Protein 5UN0 (pdb70)

Solvent-accessible surface area: 31225 Å² total; per-residue (Å²): 63,9,0,0,0,1,1,71,60,106,0,7,15,8,58,0,0,16,55,0,4,58,35,0,32,72,45,22,155,22,109,106,83,56,100,10,53,64,20,20,9,0,1,0,40,81,29,39,0,58,0,62,4,60,93,0,29,42,156,82,47,72,40,13,1,0,94,2,18,43,2,110,3,119,85,36,108,89,20,1,0,3,1,32,2,29,4,0,0,11,73,0,80,56,0,2,82,61,0,29,60,25,2,101,172,42,116,13,98,27,0,0,1,0,0,0,20,84,21,110,8,18,4,47,115,110,30,63,32,19,1,1,4,101,41,78,85,8,6,200,61,15,52,135,17,4,95,31,96,119,12,68,0,0,0,0,8,5,0,2,28,27,0,60,71,55,60,31,46,0,3,6,2,11,0,9,1,8,67,77,15,48,118,75,95,5,11,39,2,2,14,15,0,0,118,60,3,43,94,37,7,115,26,146,4,67,37,89,92,19,62,58,89,14,87,39,32,54,136,101,20,59,111,87,70,98,167,112,112,81,22,68,134,41,40,159,45,14,0,0,0,1,1,74,60,113,0,10,15,7,57,0,0,16,54,0,0,52,32,0,23,72,44,23,156,22,116,90,80,55,107,8,53,65,23,20,9,0,2,0,41,82,29,40,0,58,2,63,9,61,89,0,28,42,156,88,50,89,40,15,15,0,73,0,2,44,2,123,3,121,86,26,122,88,11,2,1,0,0,16,6,27,5,0,1,11,71,0,78,55,0,3,83,59,0,31,46,20,3,110,164,42,108,14,86,27,0,0,0,0,0,0,29,85,28,94,9,13,6,54,113,109,30,64,34,21,0,0,3,99,44,72,91,13,5,199,63,14,50,152,15,3,105,32,89,117,12,68,0,0,0,0,5,6,0,2,28,26,0,60,71,54,60,31,46,0,4,4,1,12,0,11,1,8,78,84,13,50,103,74,82,4,11,34,2,2,14,15,0,0,117,60,3,43,93,36,26,127,35,142,2,65,37,86,79,17,63,66,83,14,110,51,25,52,151,107,22,68,100,91,93,76,147,69,126,94,42,58,124,96,86,176,43,15,0,0,0,0,2,72,61,114,0,8,16,7,57,0,0,15,56,0,0,49,34,0,21,72,44,21,155,22,116,106,81,57,111,9,54,63,22,20,8,0,1,0,40,84,29,38,0,61,3,66,12,60,90,0,30,42,159,85,50,90,38,16,17,0,83,2,4,39,2,111,3,117,84,33,117,94,16,1,0,0,1,14,6,29,5,0,0,10,68,0,76,54,0,2,82,58,0,29,47,22,4,108,170,41,114,13,69,27,0,0,0,0,1,0,24,85,28,110,7,20,26,47,112,117,28,60,32,23,1,1,3,100,42,77,84,7,5,196,60,14,48,138,22,17,82,105,96,113,10,50,5,1,0,0,8,5,0,2,29,26,0,62,72,56,60,30,48,0,4,5,1,13,0,8,0,0,75,81,13,44,118,78,89,3,9,22,0,2,21,15,0,1,122,61,2,45,95,37,27,126,34,144,3,70,32,84,99,18,64,60,96,17,105,41,32,66,146,97,25,63,118,94,109,108,145,62,109,76,128,66,123,60,52,202

Structure (mmCIF, N/CA/C/O backbone):
data_5UN0
#
_entry.id   5UN0
#
_cell.length_a   138.250
_cell.length_b   79.760
_cell.length_c   89.030
_cell.angle_alpha   90.00
_cell.angle_beta   103.57
_cell.angle_gamma   90.00
#
_symmetry.space_group_name_H-M   'C 1 2 1'
#
loop_
_entity.id
_entity.type
_entity.pdbx_description
1 polymer 'proteasome assembly chaperone 2 (PAC2) homologue Rv2125'
2 water water
#
loop_
_atom_site.group_PDB
_atom_site.id
_atom_site.type_symbol
_atom_site.label_atom_id
_atom_site.label_alt_id
_atom_site.label_comp_id
_atom_site.label_asym_id
_atom_site.label_entity_id
_atom_site.label_seq_id
_atom_site.pdbx_PDB_ins_code
_atom_site.Cartn_x
_atom_site.Cartn_y
_atom_site.Cartn_z
_atom_site.occupancy
_atom_site.B_iso_or_equiv
_atom_site.auth_seq_id
_atom_site.auth_comp_id
_atom_site.auth_asym_id
_atom_site.auth_atom_id
_atom_site.pdbx_PDB_model_num
ATOM 1 N N . MET A 1 1 ? 5.007 47.625 3.942 1.00 27.14 16 MET 1 N 1
ATOM 2 C CA . MET A 1 1 ? 4.518 46.985 5.193 1.00 27.09 16 MET 1 CA 1
ATOM 3 C C . MET A 1 1 ? 5.507 47.198 6.343 1.00 26.98 16 MET 1 C 1
ATOM 4 O O . MET A 1 1 ? 6.450 47.982 6.251 1.00 28.04 16 MET 1 O 1
ATOM 9 N N . VAL A 1 2 ? 5.272 46.499 7.436 1.00 26.40 17 VAL 1 N 1
ATOM 10 C CA . VAL A 1 2 ? 6.071 46.636 8.627 1.00 25.97 17 VAL 1 CA 1
ATOM 11 C C . VAL A 1 2 ? 6.144 45.259 9.288 1.00 24.36 17 VAL 1 C 1
ATOM 12 O O . VAL A 1 2 ? 5.175 44.510 9.211 1.00 25.58 17 VAL 1 O 1
ATOM 16 N N . VAL A 1 3 ? 7.270 44.905 9.912 1.00 21.55 18 VAL 1 N 1
ATOM 17 C CA . VAL A 1 3 ? 7.365 43.596 10.600 1.00 19.86 18 VAL 1 CA 1
ATOM 18 C C . VAL A 1 3 ? 7.545 43.684 12.126 1.00 17.94 18 VAL 1 C 1
ATOM 19 O O . VAL A 1 3 ? 8.330 44.476 12.630 1.00 16.38 18 VAL 1 O 1
ATOM 23 N N . VAL A 1 4 ? 6.814 42.832 12.831 1.00 17.15 19 VAL 1 N 1
ATOM 24 C CA . VAL A 1 4 ? 7.145 42.477 14.207 1.00 17.21 19 VAL 1 CA 1
ATOM 25 C C . VAL A 1 4 ? 7.434 40.979 14.255 1.00 16.95 19 VAL 1 C 1
ATOM 26 O O . VAL A 1 4 ? 6.554 40.159 13.961 1.00 16.32 19 VAL 1 O 1
ATOM 30 N N . ALA A 1 5 ? 8.677 40.643 14.624 1.00 16.76 20 ALA 1 N 1
ATOM 31 C CA . ALA A 1 5 ? 9.140 39.256 14.735 1.00 16.46 20 ALA 1 CA 1
ATOM 32 C C . ALA A 1 5 ? 9.588 38.927 16.158 1.00 16.07 20 ALA 1 C 1
ATOM 33 O O . ALA A 1 5 ? 9.950 39.813 16.936 1.00 15.97 20 ALA 1 O 1
ATOM 35 N N . ALA A 1 6 ? 9.568 37.644 16.482 1.00 16.08 21 ALA 1 N 1
ATOM 36 C CA . ALA A 1 6 ? 10.057 37.172 17.775 1.00 17.00 21 ALA 1 CA 1
ATOM 37 C C . ALA A 1 6 ? 10.461 35.724 17.652 1.00 17.95 21 ALA 1 C 1
ATOM 38 O O . ALA A 1 6 ? 9.784 34.945 17.006 1.00 17.52 21 ALA 1 O 1
ATOM 40 N N . PHE A 1 7 ? 11.567 35.379 18.297 1.00 20.17 22 PHE 1 N 1
ATOM 41 C CA . PHE A 1 7 ? 12.124 34.034 18.254 1.00 21.35 22 PHE 1 CA 1
ATOM 42 C C . PHE A 1 7 ? 12.138 33.390 19.628 1.00 23.95 22 PHE 1 C 1
ATOM 43 O O . PHE A 1 7 ? 12.498 34.026 20.611 1.00 23.31 22 PHE 1 O 1
ATOM 51 N N . GLU A 1 8 ? 11.748 32.120 19.673 1.00 27.70 23 GLU 1 N 1
ATOM 52 C CA . GLU A 1 8 ? 11.568 31.391 20.936 1.00 31.82 23 GLU 1 CA 1
ATOM 53 C C . GLU A 1 8 ? 12.893 31.013 21.624 1.00 34.94 23 GLU 1 C 1
ATOM 54 O O . GLU A 1 8 ? 13.984 31.405 21.178 1.00 36.22 23 GLU 1 O 1
ATOM 60 N N . GLY A 1 9 ? 12.783 30.277 22.734 1.00 37.30 24 GLY 1 N 1
ATOM 61 C CA . GLY A 1 9 ? 13.938 29.609 23.356 1.00 37.61 24 GLY 1 CA 1
ATOM 62 C C . GLY A 1 9 ? 14.961 30.524 24.018 1.00 38.04 24 GLY 1 C 1
ATOM 63 O O . GLY A 1 9 ? 14.684 31.144 25.049 1.00 38.76 24 GLY 1 O 1
ATOM 64 N N . TRP A 1 10 ? 16.151 30.589 23.425 1.00 36.67 25 TRP 1 N 1
ATOM 65 C CA . TRP A 1 10 ? 17.230 31.424 23.932 1.00 36.22 25 TRP 1 CA 1
ATOM 66 C C . TRP A 1 10 ? 16.833 32.901 23.967 1.00 36.37 25 TRP 1 C 1
ATOM 67 O O . TRP A 1 10 ? 16.962 33.560 25.001 1.00 37.06 25 TRP 1 O 1
ATOM 78 N N . ASN A 1 11 ? 16.335 33.405 22.838 1.00 33.76 26 ASN 1 N 1
ATOM 79 C CA . ASN A 1 11 ? 16.044 34.831 22.677 1.00 32.02 26 ASN 1 CA 1
ATOM 80 C C . ASN A 1 11 ? 14.763 35.311 23.372 1.00 31.37 26 ASN 1 C 1
ATOM 81 O O . ASN A 1 11 ? 14.324 36.434 23.132 1.00 31.02 26 ASN 1 O 1
ATOM 86 N N . ASP A 1 12 ? 14.099 34.452 24.098 1.00 31.70 27 ASP 1 N 1
ATOM 87 C CA . ASP A 1 12 ? 12.865 34.812 24.741 1.00 31.07 27 ASP 1 CA 1
ATOM 88 C C . ASP A 1 12 ? 12.758 34.187 26.094 1.00 31.92 27 ASP 1 C 1
ATOM 89 O O . ASP A 1 12 ? 12.648 33.011 26.199 1.00 30.75 27 ASP 1 O 1
ATOM 94 N N . ALA A 1 13 ? 12.689 34.990 27.123 1.00 34.64 28 ALA 1 N 1
ATOM 95 C CA . ALA A 1 13 ? 12.635 34.480 28.464 1.00 37.57 28 ALA 1 CA 1
ATOM 96 C C . ALA A 1 13 ? 11.324 34.816 29.105 1.00 38.75 28 ALA 1 C 1
ATOM 97 O O . ALA A 1 13 ? 10.898 35.925 29.064 1.00 44.69 28 ALA 1 O 1
ATOM 99 N N . GLY A 1 14 ? 10.671 33.835 29.682 1.00 36.83 29 GLY 1 N 1
ATOM 100 C CA . GLY A 1 14 ? 9.359 34.056 30.258 1.00 36.51 29 GLY 1 CA 1
ATOM 101 C C . GLY A 1 14 ? 8.297 34.088 29.190 1.00 34.86 29 GLY 1 C 1
ATOM 102 O O . GLY A 1 14 ? 7.141 34.285 29.458 1.00 32.29 29 GLY 1 O 1
ATOM 103 N N . ASP A 1 15 ? 8.731 33.853 27.967 1.00 33.71 30 ASP 1 N 1
ATOM 104 C CA . ASP A 1 15 ? 7.919 33.867 26.799 1.00 32.18 30 ASP 1 CA 1
ATOM 105 C C . ASP A 1 15 ? 7.296 35.201 26.582 1.00 32.21 30 ASP 1 C 1
ATOM 106 O O . ASP A 1 15 ? 6.237 35.285 26.073 1.00 33.75 30 ASP 1 O 1
ATOM 111 N N . ALA A 1 16 ? 8.014 36.256 26.895 1.00 30.75 31 ALA 1 N 1
ATOM 112 C CA . ALA A 1 16 ? 7.517 37.624 26.788 1.00 29.21 31 ALA 1 CA 1
ATOM 113 C C . ALA A 1 16 ? 7.293 38.012 25.316 1.00 28.96 31 ALA 1 C 1
ATOM 114 O O . ALA A 1 16 ? 6.187 38.414 24.937 1.00 28.94 31 ALA 1 O 1
ATOM 116 N N . ALA A 1 17 ? 8.337 37.871 24.504 1.00 27.56 32 ALA 1 N 1
ATOM 117 C CA . ALA A 1 17 ? 8.284 38.244 23.089 1.00 27.10 32 ALA 1 CA 1
ATOM 118 C C . ALA A 1 17 ? 7.331 37.361 22.280 1.00 26.70 32 ALA 1 C 1
ATOM 119 O O . ALA A 1 17 ? 6.573 37.857 21.458 1.00 27.77 32 ALA 1 O 1
ATOM 121 N N . GLY A 1 18 ? 7.349 36.062 22.538 1.00 26.12 33 GLY 1 N 1
ATOM 122 C CA . GLY A 1 18 ? 6.419 35.142 21.881 1.00 25.88 33 GLY 1 CA 1
ATOM 123 C C . GLY A 1 18 ? 4.984 35.523 22.180 1.00 26.86 33 GLY 1 C 1
ATOM 124 O O . GLY A 1 18 ? 4.181 35.670 21.259 1.00 28.08 33 GLY 1 O 1
ATOM 125 N N . ASP A 1 19 ? 4.680 35.715 23.470 1.00 26.78 34 ASP 1 N 1
ATOM 126 C CA . ASP A 1 19 ? 3.356 36.177 23.916 1.00 26.48 34 ASP 1 CA 1
ATOM 127 C C . ASP A 1 19 ? 2.984 37.538 23.362 1.00 24.36 34 ASP 1 C 1
ATOM 128 O O . ASP A 1 19 ? 1.819 37.782 23.053 1.00 25.39 34 ASP 1 O 1
ATOM 133 N N . ALA A 1 20 ? 3.951 38.433 23.248 1.00 22.10 35 ALA 1 N 1
ATOM 134 C CA . ALA A 1 20 ? 3.678 39.725 22.620 1.00 21.52 35 ALA 1 CA 1
ATOM 135 C C . ALA A 1 20 ? 3.144 39.529 21.207 1.00 20.87 35 ALA 1 C 1
ATOM 136 O O . ALA A 1 20 ? 2.085 40.051 20.869 1.00 20.41 35 ALA 1 O 1
ATOM 138 N N . VAL A 1 21 ? 3.862 38.763 20.388 1.00 20.35 36 VAL 1 N 1
ATOM 139 C CA . VAL A 1 21 ? 3.433 38.572 19.003 1.00 20.42 36 VAL 1 CA 1
ATOM 140 C C . VAL A 1 21 ? 2.121 37.805 18.948 1.00 20.69 36 VAL 1 C 1
ATOM 141 O O . VAL A 1 21 ? 1.278 38.061 18.081 1.00 20.92 36 VAL 1 O 1
ATOM 145 N N . ALA A 1 22 ? 1.952 36.868 19.876 1.00 20.34 37 ALA 1 N 1
ATOM 146 C CA . ALA A 1 22 ? 0.722 36.094 19.955 1.00 20.79 37 ALA 1 CA 1
ATOM 147 C C . ALA A 1 22 ? -0.450 37.025 20.156 1.00 21.74 37 ALA 1 C 1
ATOM 148 O O . ALA A 1 22 ? -1.503 36.879 19.521 1.00 21.58 37 ALA 1 O 1
ATOM 150 N N . HIS A 1 23 ? -0.240 37.991 21.045 1.00 22.64 38 HIS 1 N 1
ATOM 151 C CA . HIS A 1 23 ? -1.269 38.948 21.432 1.00 23.34 38 HIS 1 CA 1
ATOM 152 C C . HIS A 1 23 ? -1.661 39.886 20.307 1.00 23.46 38 HIS 1 C 1
ATOM 153 O O . HIS A 1 23 ? -2.812 40.317 20.215 1.00 23.00 38 HIS 1 O 1
ATOM 160 N N . LEU A 1 24 ? -0.684 40.238 19.484 1.00 23.99 39 LEU 1 N 1
ATOM 161 C CA . LEU A 1 24 ? -0.955 41.043 18.303 1.00 23.98 39 LEU 1 CA 1
ATOM 162 C C . LEU A 1 24 ? -1.817 40.243 17.343 1.00 23.39 39 LEU 1 C 1
ATOM 163 O O . LEU A 1 24 ? -2.786 40.764 16.811 1.00 21.86 39 LEU 1 O 1
ATOM 168 N N . ALA A 1 25 ? -1.456 38.974 17.148 1.00 23.53 40 ALA 1 N 1
ATOM 169 C CA . ALA A 1 25 ? -2.115 38.121 16.152 1.00 24.01 40 ALA 1 CA 1
ATOM 170 C C . ALA A 1 25 ? -3.544 37.782 16.558 1.00 24.74 40 ALA 1 C 1
ATOM 171 O O . ALA A 1 25 ? -4.418 37.559 15.715 1.00 23.80 40 ALA 1 O 1
ATOM 173 N N . ALA A 1 26 ? -3.765 37.731 17.868 1.00 25.86 41 ALA 1 N 1
ATOM 174 C CA . ALA A 1 26 ? -5.089 37.477 18.411 1.00 25.31 41 ALA 1 CA 1
ATOM 175 C C . ALA A 1 26 ? -5.920 38.721 18.221 1.00 25.00 41 ALA 1 C 1
ATOM 176 O O . ALA A 1 26 ? -6.999 38.667 17.653 1.00 25.34 41 ALA 1 O 1
ATOM 178 N N . SER A 1 27 ? -5.387 39.844 18.698 1.00 25.04 42 SER 1 N 1
ATOM 179 C CA . SER A 1 27 ? -6.105 41.113 18.728 1.00 24.15 42 SER 1 CA 1
ATOM 180 C C . SER A 1 27 ? -6.520 41.510 17.346 1.00 23.62 42 SER 1 C 1
ATOM 181 O O . SER A 1 27 ? -7.694 41.733 17.095 1.00 25.66 42 SER 1 O 1
ATOM 184 N N . TRP A 1 28 ? -5.557 41.585 16.443 1.00 24.14 43 TRP 1 N 1
ATOM 185 C CA . TRP A 1 28 ? -5.819 42.004 15.060 1.00 24.70 43 TRP 1 CA 1
ATOM 186 C C . TRP A 1 28 ? -6.155 40.873 14.084 1.00 25.39 43 TRP 1 C 1
ATOM 187 O O . TRP A 1 28 ? -6.296 41.109 12.893 1.00 24.79 43 TRP 1 O 1
ATOM 198 N N . GLN A 1 29 ? -6.286 39.649 14.593 1.00 27.69 44 GLN 1 N 1
ATOM 199 C CA . GLN A 1 29 ? -6.749 38.489 13.801 1.00 28.33 44 GLN 1 CA 1
ATOM 200 C C . GLN A 1 29 ? -5.916 38.255 12.541 1.00 26.90 44 GLN 1 C 1
ATOM 201 O O . GLN A 1 29 ? -6.395 38.429 11.416 1.00 26.31 44 GLN 1 O 1
ATOM 207 N N . ALA A 1 30 ? -4.678 37.818 12.744 1.00 25.48 45 ALA 1 N 1
ATOM 208 C CA . ALA A 1 30 ? -3.730 37.745 11.663 1.00 24.84 45 ALA 1 CA 1
ATOM 209 C C . ALA A 1 30 ? -4.003 36.531 10.796 1.00 25.35 45 ALA 1 C 1
ATOM 210 O O . ALA A 1 30 ? -4.458 35.508 11.290 1.00 25.68 45 ALA 1 O 1
ATOM 212 N N . LEU A 1 31 ? -3.707 36.666 9.503 1.00 25.90 46 LEU 1 N 1
ATOM 213 C CA . LEU A 1 31 ? -3.955 35.640 8.499 1.00 25.51 46 LEU 1 CA 1
ATOM 214 C C . LEU A 1 31 ? -2.626 34.956 8.149 1.00 25.45 46 LEU 1 C 1
ATOM 215 O O . LEU A 1 31 ? -1.703 35.601 7.645 1.00 24.38 46 LEU 1 O 1
ATOM 220 N N . PRO A 1 32 ? -2.504 33.647 8.446 1.00 26.17 47 PRO 1 N 1
ATOM 221 C CA . PRO A 1 32 ? -1.324 32.883 8.036 1.00 26.71 47 PRO 1 CA 1
ATOM 222 C C . PRO A 1 32 ? -1.096 32.921 6.528 1.00 27.11 47 PRO 1 C 1
ATOM 223 O O . PRO A 1 32 ? -2.059 32.808 5.774 1.00 26.04 47 PRO 1 O 1
ATOM 227 N N . ILE A 1 33 ? 0.157 33.071 6.111 1.00 27.41 48 ILE 1 N 1
ATOM 228 C CA . ILE A 1 33 ? 0.498 33.116 4.694 1.00 28.25 48 ILE 1 CA 1
ATOM 229 C C . ILE A 1 33 ? 1.699 32.226 4.381 1.00 28.43 48 ILE 1 C 1
ATOM 230 O O . ILE A 1 33 ? 1.633 31.368 3.501 1.00 30.37 48 ILE 1 O 1
ATOM 235 N N . VAL A 1 34 ? 2.794 32.436 5.105 1.00 28.66 49 VAL 1 N 1
ATOM 236 C CA . VAL A 1 34 ? 4.025 31.648 4.892 1.00 27.40 49 VAL 1 CA 1
ATOM 237 C C . VAL A 1 34 ? 4.485 30.917 6.161 1.00 26.62 49 VAL 1 C 1
ATOM 238 O O . VAL A 1 34 ? 4.464 31.464 7.268 1.00 25.22 49 VAL 1 O 1
ATOM 242 N N . GLU A 1 35 ? 4.907 29.671 5.971 1.00 26.71 50 GLU 1 N 1
ATOM 243 C CA . GLU A 1 35 ? 5.465 28.847 7.034 1.00 26.59 50 GLU 1 CA 1
ATOM 244 C C . GLU A 1 35 ? 6.778 28.202 6.587 1.00 26.29 50 GLU 1 C 1
ATOM 245 O O . GLU A 1 35 ? 6.784 27.418 5.649 1.00 25.68 50 GLU 1 O 1
ATOM 251 N N . ILE A 1 36 ? 7.886 28.549 7.247 1.00 26.96 51 ILE 1 N 1
ATOM 252 C CA . ILE A 1 36 ? 9.219 28.032 6.884 1.00 26.62 51 ILE 1 CA 1
ATOM 253 C C . ILE A 1 36 ? 9.554 26.793 7.714 1.00 27.00 51 ILE 1 C 1
ATOM 254 O O . ILE A 1 36 ? 9.946 26.866 8.887 1.00 25.88 51 ILE 1 O 1
ATOM 259 N N . ASP A 1 37 ? 9.426 25.659 7.031 1.00 28.68 52 ASP 1 N 1
ATOM 260 C CA . ASP A 1 37 ? 9.383 24.313 7.599 1.00 28.82 52 ASP 1 CA 1
ATOM 261 C C . ASP A 1 37 ? 10.720 23.600 7.422 1.00 27.73 52 ASP 1 C 1
ATOM 262 O O . ASP A 1 37 ? 10.918 22.505 7.942 1.00 28.96 52 ASP 1 O 1
ATOM 267 N N . ASP A 1 38 ? 11.639 24.235 6.699 1.00 25.81 53 ASP 1 N 1
ATOM 268 C CA . ASP A 1 38 ? 12.770 23.535 6.117 1.00 24.10 53 ASP 1 CA 1
ATOM 269 C C . ASP A 1 38 ? 13.667 22.848 7.131 1.00 23.67 53 ASP 1 C 1
ATOM 270 O O . ASP A 1 38 ? 14.023 23.396 8.169 1.00 21.46 53 ASP 1 O 1
ATOM 275 N N . GLU A 1 39 ? 14.036 21.625 6.778 1.00 24.98 54 GLU 1 N 1
ATOM 276 C CA . GLU A 1 39 ? 14.877 20.773 7.611 1.00 24.83 54 GLU 1 CA 1
ATOM 277 C C . GLU A 1 39 ? 16.369 21.141 7.468 1.00 22.61 54 GLU 1 C 1
ATOM 278 O O . GLU A 1 39 ? 17.218 20.612 8.186 1.00 22.98 54 GLU 1 O 1
ATOM 284 N N . ALA A 1 40 ? 16.676 22.042 6.544 1.00 20.17 55 ALA 1 N 1
ATOM 285 C CA . ALA A 1 40 ? 17.999 22.652 6.488 1.00 19.11 55 ALA 1 CA 1
ATOM 286 C C . ALA A 1 40 ? 18.313 23.481 7.741 1.00 18.05 55 ALA 1 C 1
ATOM 287 O O . ALA A 1 40 ? 19.469 23.687 8.062 1.00 17.98 55 ALA 1 O 1
ATOM 289 N N . TYR A 1 41 ? 17.289 23.963 8.425 1.00 17.33 56 TYR 1 N 1
ATOM 290 C CA . TYR A 1 41 ? 17.467 24.890 9.544 1.00 17.43 56 TYR 1 CA 1
ATOM 291 C C . TYR A 1 41 ? 17.392 24.263 10.938 1.00 16.83 56 TYR 1 C 1
ATOM 292 O O . TYR A 1 41 ? 17.877 24.864 11.876 1.00 16.31 56 TYR 1 O 1
ATOM 301 N N . TYR A 1 42 ? 16.834 23.055 11.047 1.00 16.94 57 TYR 1 N 1
ATOM 302 C CA . TYR A 1 42 ? 16.450 22.474 12.348 1.00 17.45 57 TYR 1 CA 1
ATOM 303 C C . TYR A 1 42 ? 17.111 21.154 12.748 1.00 17.78 57 TYR 1 C 1
ATOM 304 O O . TYR A 1 42 ? 17.085 20.167 11.992 1.00 18.14 57 TYR 1 O 1
ATOM 313 N N . ASP A 1 43 ? 17.701 21.178 13.953 1.00 18.02 58 ASP 1 N 1
ATOM 314 C CA . ASP A 1 43 ? 18.233 20.004 14.678 1.00 17.98 58 ASP 1 CA 1
ATOM 315 C C . ASP A 1 43 ? 17.079 19.515 15.529 1.00 17.57 58 ASP 1 C 1
ATOM 316 O O . ASP A 1 43 ? 16.637 20.216 16.444 1.00 16.71 58 ASP 1 O 1
ATOM 321 N N . TYR A 1 44 ? 16.605 18.306 15.226 1.00 17.41 59 TYR 1 N 1
ATOM 322 C CA . TYR A 1 44 ? 15.344 17.825 15.764 1.00 17.02 59 TYR 1 CA 1
ATOM 323 C C . TYR A 1 44 ? 15.449 17.120 17.111 1.00 17.84 59 TYR 1 C 1
ATOM 324 O O . TYR A 1 44 ? 14.440 16.819 17.722 1.00 17.91 59 TYR 1 O 1
ATOM 333 N N . GLN A 1 45 ? 16.659 16.859 17.592 1.00 18.52 60 GLN 1 N 1
ATOM 334 C CA . GLN A 1 45 ? 16.811 16.426 18.976 1.00 18.63 60 GLN 1 CA 1
ATOM 335 C C . GLN A 1 45 ? 16.706 17.637 19.891 1.00 19.32 60 GLN 1 C 1
ATOM 336 O O . GLN A 1 45 ? 16.260 17.516 21.030 1.00 20.88 60 GLN 1 O 1
ATOM 342 N N . VAL A 1 46 ? 17.105 18.806 19.394 1.00 19.09 61 VAL 1 N 1
ATOM 343 C CA . VAL A 1 46 ? 17.071 20.018 20.186 1.00 18.80 61 VAL 1 CA 1
ATOM 344 C C . VAL A 1 46 ? 15.677 20.551 20.175 1.00 19.94 61 VAL 1 C 1
ATOM 345 O O . VAL A 1 46 ? 15.060 20.705 21.232 1.00 21.57 61 VAL 1 O 1
ATOM 349 N N . ASN A 1 47 ? 15.182 20.829 18.971 1.00 20.71 62 ASN 1 N 1
ATOM 350 C CA . ASN A 1 47 ? 13.782 21.208 18.757 1.00 21.35 62 ASN 1 CA 1
ATOM 351 C C . ASN A 1 47 ? 12.962 20.018 18.304 1.00 22.40 62 ASN 1 C 1
ATOM 352 O O . ASN A 1 47 ? 12.819 19.780 17.086 1.00 23.31 62 ASN 1 O 1
ATOM 357 N N . ARG A 1 48 ? 12.417 19.273 19.260 1.00 22.59 63 ARG 1 N 1
ATOM 358 C CA . ARG A 1 48 ? 11.664 18.058 18.923 1.00 23.64 63 ARG 1 CA 1
ATOM 359 C C . ARG A 1 48 ? 10.297 18.379 18.304 1.00 24.42 63 ARG 1 C 1
ATOM 360 O O . ARG A 1 48 ? 9.744 19.450 18.549 1.00 25.23 63 ARG 1 O 1
ATOM 368 N N . PRO A 1 49 ? 9.769 17.476 17.460 1.00 24.22 64 PRO 1 N 1
ATOM 369 C CA . PRO A 1 49 ? 8.419 17.713 16.998 1.00 24.67 64 PRO 1 CA 1
ATOM 370 C C . PRO A 1 49 ? 7.456 17.286 18.062 1.00 24.98 64 PRO 1 C 1
ATOM 371 O O . PRO A 1 49 ? 7.822 16.535 18.971 1.00 23.72 64 PRO 1 O 1
ATOM 375 N N . VAL A 1 50 ? 6.231 17.775 17.935 1.00 26.99 65 VAL 1 N 1
ATOM 376 C CA . VAL A 1 50 ? 5.185 17.493 18.903 1.00 28.25 65 VAL 1 CA 1
ATOM 377 C C . VAL A 1 50 ? 4.217 16.495 18.300 1.00 28.21 65 VAL 1 C 1
ATOM 378 O O . VAL A 1 50 ? 3.676 16.719 17.210 1.00 25.62 65 VAL 1 O 1
ATOM 382 N N . ILE A 1 51 ? 4.034 15.387 19.017 1.00 30.52 66 ILE 1 N 1
ATOM 383 C CA . ILE A 1 51 ? 3.094 14.343 18.627 1.00 32.23 66 ILE 1 CA 1
ATOM 384 C C . ILE A 1 51 ? 1.804 14.523 19.407 1.00 34.52 66 ILE 1 C 1
ATOM 385 O O . ILE A 1 51 ? 1.828 14.981 20.549 1.00 34.26 66 ILE 1 O 1
ATOM 390 N N . ARG A 1 52 ? 0.682 14.169 18.783 1.00 37.32 67 ARG 1 N 1
ATOM 391 C CA . ARG A 1 52 ? -0.597 14.084 19.483 1.00 37.63 67 ARG 1 CA 1
ATOM 392 C C . ARG A 1 52 ? -1.215 12.730 19.183 1.00 36.43 67 ARG 1 C 1
ATOM 393 O O . ARG A 1 52 ? -1.547 12.444 18.039 1.00 35.32 67 ARG 1 O 1
ATOM 401 N N . GLN A 1 53 ? -1.367 11.910 20.225 1.00 36.32 68 GLN 1 N 1
ATOM 402 C CA . GLN A 1 53 ? -1.903 10.549 20.102 1.00 34.41 68 GLN 1 CA 1
ATOM 403 C C . GLN A 1 53 ? -3.113 10.335 20.983 1.00 33.56 68 GLN 1 C 1
ATOM 404 O O . GLN A 1 53 ? -3.095 10.636 22.183 1.00 33.09 68 GLN 1 O 1
ATOM 410 N N . VAL A 1 54 ? -4.152 9.783 20.369 1.00 32.56 69 VAL 1 N 1
ATOM 411 C CA . VAL A 1 54 ? -5.430 9.569 21.028 1.00 30.57 69 VAL 1 CA 1
ATOM 412 C C . VAL A 1 54 ? -5.886 8.131 20.773 1.00 29.50 69 VAL 1 C 1
ATOM 413 O O . VAL A 1 54 ? -6.001 7.699 19.622 1.00 27.83 69 VAL 1 O 1
ATOM 417 N N . ASP A 1 55 ? -6.144 7.418 21.868 1.00 29.37 70 ASP 1 N 1
ATOM 418 C CA . ASP A 1 55 ? -6.719 6.076 21.850 1.00 30.00 70 ASP 1 CA 1
ATOM 419 C C . ASP A 1 55 ? -5.945 5.123 20.947 1.00 29.51 70 ASP 1 C 1
ATOM 420 O O . ASP A 1 55 ? -6.522 4.397 20.130 1.00 28.71 70 ASP 1 O 1
ATOM 425 N N . GLY A 1 56 ? -4.629 5.128 21.113 1.00 29.39 71 GLY 1 N 1
ATOM 426 C CA . GLY A 1 56 ? -3.758 4.199 20.396 1.00 28.64 71 GLY 1 CA 1
ATOM 427 C C . GLY A 1 56 ? -3.288 4.646 19.020 1.00 26.87 71 GLY 1 C 1
ATOM 428 O O . GLY A 1 56 ? -2.559 3.907 18.358 1.00 25.71 71 GLY 1 O 1
ATOM 429 N N . VAL A 1 57 ? -3.697 5.836 18.581 1.00 25.63 72 VAL 1 N 1
ATOM 430 C CA . VAL A 1 57 ? -3.275 6.340 17.272 1.00 25.70 72 VAL 1 CA 1
ATOM 431 C C . VAL A 1 57 ? -2.786 7.776 17.325 1.00 25.76 72 VAL 1 C 1
ATOM 432 O O . VAL A 1 57 ? -3.354 8.610 18.033 1.00 25.87 72 VAL 1 O 1
ATOM 436 N N . THR A 1 58 ? -1.741 8.065 16.556 1.00 25.96 73 THR 1 N 1
ATOM 437 C CA . THR A 1 58 ? -1.265 9.436 16.465 1.00 27.97 73 THR 1 CA 1
ATOM 438 C C . THR A 1 58 ? -2.249 10.168 15.567 1.00 28.86 73 THR 1 C 1
ATOM 439 O O . THR A 1 58 ? -2.652 9.649 14.532 1.00 28.28 73 THR 1 O 1
ATOM 443 N N . ARG A 1 59 ? -2.680 11.338 16.007 1.00 31.32 74 ARG 1 N 1
ATOM 444 C CA . ARG A 1 59 ? -3.629 12.139 15.255 1.00 34.66 74 ARG 1 CA 1
ATOM 445 C C . ARG A 1 59 ? -2.986 13.417 14.714 1.00 35.56 74 ARG 1 C 1
ATOM 446 O O . ARG A 1 59 ? -3.517 14.045 13.785 1.00 35.34 74 ARG 1 O 1
ATOM 454 N N . GLU A 1 60 ? -1.849 13.813 15.275 1.00 35.34 75 GLU 1 N 1
ATOM 455 C CA . GLU A 1 60 ? -1.173 15.000 14.770 1.00 34.97 75 GLU 1 CA 1
ATOM 456 C C . GLU A 1 60 ? 0.330 14.985 15.014 1.00 35.83 75 GLU 1 C 1
ATOM 457 O O . GLU A 1 60 ? 0.826 14.523 16.052 1.00 34.76 75 GLU 1 O 1
ATOM 463 N N . LEU A 1 61 ? 1.043 15.515 14.027 1.00 38.32 76 LEU 1 N 1
ATOM 464 C CA . LEU A 1 61 ? 2.495 15.656 14.082 1.00 39.01 76 LEU 1 CA 1
ATOM 465 C C . LEU A 1 61 ? 2.852 17.090 13.712 1.00 39.50 76 LEU 1 C 1
ATOM 466 O O . LEU A 1 61 ? 2.486 17.583 12.635 1.00 40.26 76 LEU 1 O 1
ATOM 471 N N . GLN A 1 62 ? 3.559 17.759 14.613 1.00 39.41 77 GLN 1 N 1
ATOM 472 C CA . GLN A 1 62 ? 3.822 19.175 14.461 1.00 40.21 77 GLN 1 CA 1
ATOM 473 C C . GLN A 1 62 ? 5.316 19.431 14.442 1.00 37.13 77 GLN 1 C 1
ATOM 474 O O . GLN A 1 62 ? 6.019 19.158 15.421 1.00 36.80 77 GLN 1 O 1
ATOM 480 N N . TRP A 1 63 ? 5.788 19.958 13.317 1.00 33.13 78 TRP 1 N 1
ATOM 481 C CA . TRP A 1 63 ? 7.212 20.224 13.124 1.00 30.36 78 TRP 1 CA 1
ATOM 482 C C . TRP A 1 63 ? 7.612 21.658 13.467 1.00 30.05 78 TRP 1 C 1
ATOM 483 O O . TRP A 1 63 ? 6.911 22.602 13.098 1.00 29.08 78 TRP 1 O 1
ATOM 494 N N . PRO A 1 64 ? 8.777 21.829 14.114 1.00 28.94 79 PRO 1 N 1
ATOM 495 C CA . PRO A 1 64 ? 9.249 23.174 14.395 1.00 28.42 79 PRO 1 CA 1
ATOM 496 C C . PRO A 1 64 ? 9.394 23.931 13.101 1.00 29.01 79 PRO 1 C 1
ATOM 497 O O . PRO A 1 64 ? 9.737 23.338 12.081 1.00 31.55 79 PRO 1 O 1
ATOM 501 N N . ALA A 1 65 ? 9.119 25.227 13.137 1.00 29.24 80 ALA 1 N 1
ATOM 502 C CA . ALA A 1 65 ? 9.089 26.027 11.925 1.00 28.72 80 ALA 1 CA 1
ATOM 503 C C . ALA A 1 65 ? 8.984 27.497 12.249 1.00 30.31 80 ALA 1 C 1
ATOM 504 O O . ALA A 1 65 ? 8.821 27.889 13.423 1.00 29.25 80 ALA 1 O 1
ATOM 506 N N . MET A 1 66 ? 9.038 28.299 11.184 1.00 32.24 81 MET 1 N 1
ATOM 507 C CA . MET A 1 66 ? 8.837 29.742 11.261 1.00 33.12 81 MET 1 CA 1
ATOM 508 C C . MET A 1 66 ? 7.499 30.113 10.632 1.00 33.03 81 MET 1 C 1
ATOM 509 O O . MET A 1 66 ? 7.326 29.961 9.434 1.00 33.23 81 MET 1 O 1
ATOM 514 N N . ARG A 1 67 ? 6.552 30.579 11.448 1.00 34.38 82 ARG 1 N 1
ATOM 515 C CA . ARG A 1 67 ? 5.222 31.000 10.966 1.00 34.28 82 ARG 1 CA 1
ATOM 516 C C . ARG A 1 67 ? 5.165 32.499 10.669 1.00 31.91 82 ARG 1 C 1
ATOM 517 O O . ARG A 1 67 ? 5.512 33.340 11.505 1.00 31.01 82 ARG 1 O 1
ATOM 525 N N . ILE A 1 68 ? 4.764 32.822 9.445 1.00 29.50 83 ILE 1 N 1
ATOM 526 C CA . ILE A 1 68 ? 4.628 34.199 9.014 1.00 26.75 83 ILE 1 CA 1
ATOM 527 C C . ILE A 1 68 ? 3.166 34.430 8.679 1.00 26.10 83 ILE 1 C 1
ATOM 528 O O . ILE A 1 68 ? 2.594 33.720 7.851 1.00 25.62 83 ILE 1 O 1
ATOM 533 N N . SER A 1 69 ? 2.560 35.416 9.335 1.00 25.22 84 SER 1 N 1
ATOM 534 C CA . SER A 1 69 ? 1.158 35.751 9.101 1.00 25.05 84 SER 1 CA 1
ATOM 535 C C . SER A 1 69 ? 0.968 37.264 8.852 1.00 25.53 84 SER 1 C 1
ATOM 536 O O . SER A 1 69 ? 1.858 38.066 9.160 1.00 26.27 84 SER 1 O 1
ATOM 539 N N . HIS A 1 70 ? -0.186 37.647 8.296 1.00 25.06 85 HIS 1 N 1
ATOM 540 C CA . HIS A 1 70 ? -0.434 39.051 7.910 1.00 25.77 85 HIS 1 CA 1
ATOM 541 C C . HIS A 1 70 ? -1.594 39.692 8.669 1.00 26.34 85 HIS 1 C 1
ATOM 542 O O . HIS A 1 70 ? -2.553 39.023 9.042 1.00 25.70 85 HIS 1 O 1
ATOM 549 N N . CYS A 1 71 ? -1.503 41.008 8.823 1.00 26.92 86 CYS 1 N 1
ATOM 550 C CA . CYS A 1 71 ? -2.313 41.744 9.750 1.00 29.52 86 CYS 1 CA 1
ATOM 551 C C . CYS A 1 71 ? -2.630 43.139 9.255 1.00 32.86 86 CYS 1 C 1
ATOM 552 O O . CYS A 1 71 ? -1.860 43.727 8.514 1.00 32.98 86 CYS 1 O 1
ATOM 555 N N . ARG A 1 72 ? -3.761 43.668 9.714 1.00 39.16 87 ARG 1 N 1
ATOM 556 C CA . ARG A 1 72 ? -4.172 45.056 9.471 1.00 41.07 87 ARG 1 CA 1
ATOM 557 C C . ARG A 1 72 ? -4.883 45.601 10.695 1.00 41.16 87 ARG 1 C 1
ATOM 558 O O . ARG A 1 72 ? -6.050 45.284 10.898 1.00 42.71 87 ARG 1 O 1
ATOM 566 N N . PRO A 1 73 ? -4.198 46.419 11.511 1.00 41.51 88 PRO 1 N 1
ATOM 567 C CA . PRO A 1 73 ? -4.894 47.016 12.650 1.00 41.48 88 PRO 1 CA 1
ATOM 568 C C . PRO A 1 73 ? -6.068 47.855 12.143 1.00 43.48 88 PRO 1 C 1
ATOM 569 O O . PRO A 1 73 ? -5.954 48.498 11.094 1.00 39.44 88 PRO 1 O 1
ATOM 573 N N . PRO A 1 74 ? -7.205 47.812 12.854 1.00 44.23 89 PRO 1 N 1
ATOM 574 C CA . PRO A 1 74 ? -8.446 48.350 12.320 1.00 44.95 89 PRO 1 CA 1
ATOM 575 C C . PRO A 1 74 ? -8.461 49.774 11.745 1.00 48.01 89 PRO 1 C 1
ATOM 576 O O . PRO A 1 74 ? -8.965 49.962 10.640 1.00 50.25 89 PRO 1 O 1
ATOM 580 N N . GLY A 1 75 ? -7.937 50.770 12.450 1.00 51.21 90 GLY 1 N 1
ATOM 581 C CA . GLY A 1 75 ? -7.884 52.125 11.883 1.00 53.78 90 GLY 1 CA 1
ATOM 582 C C . GLY A 1 75 ? -6.935 52.222 10.697 1.00 56.33 90 GLY 1 C 1
ATOM 583 O O . GLY A 1 75 ? -7.292 52.741 9.639 1.00 53.74 90 GLY 1 O 1
ATOM 584 N N . SER A 1 76 ? -5.745 51.650 10.882 1.00 60.27 91 SER 1 N 1
ATOM 585 C CA . SER A 1 76 ? -4.566 51.932 10.044 1.00 58.94 91 SER 1 CA 1
ATOM 586 C C . SER A 1 76 ? -4.563 51.295 8.644 1.00 58.81 91 SER 1 C 1
ATOM 587 O O . SER A 1 76 ? -5.348 50.397 8.345 1.00 59.53 91 SER 1 O 1
ATOM 590 N N . ASP A 1 77 ? -3.679 51.797 7.786 1.00 61.96 92 ASP 1 N 1
ATOM 591 C CA . ASP A 1 77 ? -3.321 51.110 6.538 1.00 66.77 92 ASP 1 CA 1
ATOM 592 C C . ASP A 1 77 ? -1.898 50.558 6.614 1.00 65.64 92 ASP 1 C 1
ATOM 593 O O . ASP A 1 77 ? -1.274 50.248 5.597 1.00 69.53 92 ASP 1 O 1
ATOM 598 N N . ARG A 1 78 ? -1.380 50.444 7.824 1.00 59.98 93 ARG 1 N 1
ATOM 599 C CA . ARG A 1 78 ? -0.145 49.729 8.024 1.00 57.30 93 ARG 1 CA 1
ATOM 600 C C . ARG A 1 78 ? -0.556 48.279 7.963 1.00 50.27 93 ARG 1 C 1
ATOM 601 O O . ARG A 1 78 ? -1.400 47.847 8.730 1.00 51.38 93 ARG 1 O 1
ATOM 609 N N . ASP A 1 79 ? -0.010 47.538 7.016 1.00 42.63 94 ASP 1 N 1
ATOM 610 C CA . ASP A 1 79 ? -0.023 46.101 7.142 1.00 36.82 94 ASP 1 CA 1
ATOM 611 C C . ASP A 1 79 ? 1.059 45.776 8.146 1.00 32.42 94 ASP 1 C 1
ATOM 612 O O . ASP A 1 79 ? 2.109 46.406 8.179 1.00 32.24 94 ASP 1 O 1
ATOM 617 N N . VAL A 1 80 ? 0.782 44.798 8.982 1.00 28.59 95 VAL 1 N 1
ATOM 618 C CA . VAL A 1 80 ? 1.732 44.343 9.961 1.00 26.66 95 VAL 1 CA 1
ATOM 619 C C . VAL A 1 80 ? 1.977 42.882 9.638 1.00 25.61 95 VAL 1 C 1
ATOM 620 O O . VAL A 1 80 ? 1.041 42.116 9.570 1.00 25.63 95 VAL 1 O 1
ATOM 624 N N . VAL A 1 81 ? 3.236 42.514 9.408 1.00 24.80 96 VAL 1 N 1
ATOM 625 C CA . VAL A 1 81 ? 3.606 41.130 9.126 1.00 23.29 96 VAL 1 CA 1
ATOM 626 C C . VAL A 1 81 ? 4.294 40.552 10.336 1.00 23.03 96 VAL 1 C 1
ATOM 627 O O . VAL A 1 81 ? 5.320 41.065 10.793 1.00 22.81 96 VAL 1 O 1
ATOM 631 N N . LEU A 1 82 ? 3.715 39.477 10.848 1.00 23.45 97 LEU 1 N 1
ATOM 632 C CA . LEU A 1 82 ? 4.155 38.883 12.109 1.00 22.72 97 LEU 1 CA 1
ATOM 633 C C . LEU A 1 82 ? 4.955 37.645 11.809 1.00 23.33 97 LEU 1 C 1
ATOM 634 O O . LEU A 1 82 ? 4.616 36.896 10.898 1.00 22.77 97 LEU 1 O 1
ATOM 639 N N . MET A 1 83 ? 6.014 37.448 12.592 1.00 24.63 98 MET 1 N 1
ATOM 640 C CA . MET A 1 83 ? 6.859 36.263 12.485 1.00 25.66 98 MET 1 CA 1
ATOM 641 C C . MET A 1 83 ? 7.088 35.659 13.854 1.00 26.23 98 MET 1 C 1
ATOM 642 O O . MET A 1 83 ? 7.415 36.352 14.806 1.00 25.12 98 MET 1 O 1
ATOM 647 N N . CYS A 1 84 ? 6.902 34.357 13.953 1.00 27.66 99 CYS 1 N 1
ATOM 648 C CA . CYS A 1 84 ? 7.050 33.716 15.227 1.00 30.05 99 CYS 1 CA 1
ATOM 649 C C . CYS A 1 84 ? 7.430 32.270 15.068 1.00 29.43 99 CYS 1 C 1
ATOM 650 O O . CYS A 1 84 ? 6.852 31.551 14.259 1.00 28.80 99 CYS 1 O 1
ATOM 653 N N . GLY A 1 85 ? 8.408 31.848 15.862 1.00 27.81 100 GLY 1 N 1
ATOM 654 C CA . GLY A 1 85 ? 8.867 30.486 15.807 1.00 26.09 100 GLY 1 CA 1
ATOM 655 C C . GLY A 1 85 ? 10.218 30.302 16.441 1.00 24.22 100 GLY 1 C 1
ATOM 656 O O . GLY A 1 85 ? 10.885 31.266 16.800 1.00 23.49 100 GLY 1 O 1
ATOM 657 N N . VAL A 1 86 ? 10.607 29.038 16.566 1.00 22.69 101 VAL 1 N 1
ATOM 658 C CA . VAL A 1 86 ? 11.811 28.668 17.274 1.00 21.53 101 VAL 1 CA 1
ATOM 659 C C . VAL A 1 86 ? 13.057 29.080 16.520 1.00 20.85 101 VAL 1 C 1
ATOM 660 O O . VAL A 1 86 ? 13.085 29.108 15.285 1.00 21.46 101 VAL 1 O 1
ATOM 664 N N . GLU A 1 87 ? 14.101 29.348 17.292 1.00 19.77 102 GLU 1 N 1
ATOM 665 C CA . GLU A 1 87 ? 15.377 29.739 16.754 1.00 19.31 102 GLU 1 CA 1
ATOM 666 C C . GLU A 1 87 ? 16.016 28.561 16.052 1.00 19.49 102 GLU 1 C 1
ATOM 667 O O . GLU A 1 87 ? 16.343 27.574 16.691 1.00 19.58 102 GLU 1 O 1
ATOM 673 N N . PRO A 1 88 ? 16.212 28.656 14.730 1.00 19.84 103 PRO 1 N 1
ATOM 674 C CA . PRO A 1 88 ? 16.868 27.537 14.055 1.00 19.75 103 PRO 1 CA 1
ATOM 675 C C . PRO A 1 88 ? 18.208 27.177 14.675 1.00 20.55 103 PRO 1 C 1
ATOM 676 O O . PRO A 1 88 ? 18.813 27.987 15.381 1.00 21.57 103 PRO 1 O 1
ATOM 680 N N . ASN A 1 89 ? 18.652 25.959 14.420 1.00 20.56 104 ASN 1 N 1
ATOM 681 C CA . ASN A 1 89 ? 19.940 25.513 14.886 1.00 21.07 104 ASN 1 CA 1
ATOM 682 C C . ASN A 1 89 ? 21.073 25.700 13.883 1.00 20.79 104 ASN 1 C 1
ATOM 683 O O . ASN A 1 89 ? 22.245 25.531 14.228 1.00 19.97 104 ASN 1 O 1
ATOM 688 N N . MET A 1 90 ? 20.738 26.003 12.635 1.00 21.25 105 MET 1 N 1
ATOM 689 C CA . MET A 1 90 ? 21.758 26.016 11.572 1.00 21.56 105 MET 1 CA 1
ATOM 690 C C . MET A 1 90 ? 21.369 26.796 10.331 1.00 20.61 105 MET 1 C 1
ATOM 691 O O . MET A 1 90 ? 20.223 27.190 10.167 1.00 20.09 105 MET 1 O 1
ATOM 696 N N . ARG A 1 91 ? 22.354 27.008 9.470 1.00 20.78 106 ARG 1 N 1
ATOM 697 C CA . ARG A 1 91 ? 22.214 27.806 8.239 1.00 22.19 106 ARG 1 CA 1
ATOM 698 C C . ARG A 1 91 ? 21.526 29.171 8.454 1.00 21.45 106 ARG 1 C 1
ATOM 699 O O . ARG A 1 91 ? 20.741 29.626 7.618 1.00 21.53 106 ARG 1 O 1
ATOM 707 N N . TRP A 1 92 ? 21.841 29.790 9.591 1.00 20.13 107 TRP 1 N 1
ATOM 708 C CA . TRP A 1 92 ? 21.347 31.108 9.964 1.00 19.29 107 TRP 1 CA 1
ATOM 709 C C . TRP A 1 92 ? 21.483 32.090 8.821 1.00 19.06 107 TRP 1 C 1
ATOM 710 O O . TRP A 1 92 ? 20.554 32.798 8.487 1.00 19.48 107 TRP 1 O 1
ATOM 721 N N . ARG A 1 93 ? 22.659 32.168 8.244 1.00 19.99 108 ARG 1 N 1
ATOM 722 C CA . ARG A 1 93 ? 22.898 33.120 7.142 1.00 22.29 108 ARG 1 CA 1
ATOM 723 C C . ARG A 1 93 ? 21.862 33.008 6.006 1.00 20.94 108 ARG 1 C 1
ATOM 724 O O . ARG A 1 93 ? 21.345 34.008 5.534 1.00 20.87 108 ARG 1 O 1
ATOM 732 N N . THR A 1 94 ? 21.581 31.779 5.584 1.00 19.95 109 THR 1 N 1
ATOM 733 C CA . THR A 1 94 ? 20.629 31.491 4.525 1.00 19.45 109 THR 1 CA 1
ATOM 734 C C . THR A 1 94 ? 19.172 31.597 4.979 1.00 19.09 109 THR 1 C 1
ATOM 735 O O . THR A 1 94 ? 18.267 31.885 4.167 1.00 18.50 109 THR 1 O 1
ATOM 739 N N . PHE A 1 95 ? 18.955 31.329 6.272 1.00 18.28 110 PHE 1 N 1
ATOM 740 C CA . PHE A 1 95 ? 17.657 31.494 6.937 1.00 17.41 110 PHE 1 CA 1
ATOM 741 C C . PHE A 1 95 ? 17.278 32.955 6.870 1.00 17.59 110 PHE 1 C 1
ATOM 742 O O . PHE A 1 95 ? 16.130 33.300 6.579 1.00 18.71 110 PHE 1 O 1
ATOM 750 N N . CYS A 1 96 ? 18.248 33.816 7.144 1.00 17.42 111 CYS 1 N 1
ATOM 751 C CA . CYS A 1 96 ? 18.014 35.263 7.137 1.00 17.97 111 CYS 1 CA 1
ATOM 752 C C . CYS A 1 96 ? 17.788 35.776 5.718 1.00 18.11 111 CYS 1 C 1
ATOM 753 O O . CYS A 1 96 ? 16.895 36.582 5.477 1.00 17.98 111 CYS 1 O 1
ATOM 756 N N . ASP A 1 97 ? 18.591 35.286 4.773 1.00 18.49 112 ASP 1 N 1
ATOM 757 C CA . ASP A 1 97 ? 18.381 35.579 3.350 1.00 17.95 112 ASP 1 CA 1
ATOM 758 C C . ASP A 1 97 ? 16.971 35.204 2.912 1.00 18.19 112 ASP 1 C 1
ATOM 759 O O . ASP A 1 97 ? 16.337 35.927 2.130 1.00 18.18 112 ASP 1 O 1
ATOM 764 N N . GLU A 1 98 ? 16.490 34.066 3.396 1.00 18.24 113 GLU 1 N 1
ATOM 765 C CA . GLU A 1 98 ? 15.138 33.623 3.055 1.00 19.41 113 GLU 1 CA 1
ATOM 766 C C . GLU A 1 98 ? 14.101 34.659 3.531 1.00 20.19 113 GLU 1 C 1
ATOM 767 O O . GLU A 1 98 ? 13.322 35.195 2.730 1.00 20.80 113 GLU 1 O 1
ATOM 773 N N . LEU A 1 99 ? 14.127 34.950 4.830 1.00 20.14 114 LEU 1 N 1
ATOM 774 C CA . LEU A 1 99 ? 13.220 35.920 5.434 1.00 20.32 114 LEU 1 CA 1
ATOM 775 C C . LEU A 1 99 ? 13.277 37.237 4.708 1.00 20.47 114 LEU 1 C 1
ATOM 776 O O . LEU A 1 99 ? 12.253 37.851 4.445 1.00 21.12 114 LEU 1 O 1
ATOM 781 N N . LEU A 1 100 ? 14.479 37.673 4.380 1.00 21.41 115 LEU 1 N 1
ATOM 782 C CA . LEU A 1 100 ? 14.663 38.888 3.555 1.00 22.26 115 LEU 1 CA 1
ATOM 783 C C . LEU A 1 100 ? 13.949 38.849 2.203 1.00 23.13 115 LEU 1 C 1
ATOM 784 O O . LEU A 1 100 ? 13.427 39.869 1.749 1.00 23.10 115 LEU 1 O 1
ATOM 789 N N . ALA A 1 101 ? 13.943 37.683 1.559 1.00 23.97 116 ALA 1 N 1
ATOM 790 C CA . ALA A 1 101 ? 13.234 37.527 0.301 1.00 25.26 116 ALA 1 CA 1
ATOM 791 C C . ALA A 1 101 ? 11.740 37.727 0.517 1.00 26.43 116 ALA 1 C 1
ATOM 792 O O . ALA A 1 101 ? 11.039 38.311 -0.322 1.00 28.07 116 ALA 1 O 1
ATOM 794 N N . VAL A 1 102 ? 11.249 37.237 1.646 1.00 27.81 117 VAL 1 N 1
ATOM 795 C CA . VAL A 1 102 ? 9.836 37.424 2.010 1.00 28.17 117 VAL 1 CA 1
ATOM 796 C C . VAL A 1 102 ? 9.618 38.913 2.162 1.00 28.70 117 VAL 1 C 1
ATOM 797 O O . VAL A 1 102 ? 8.666 39.487 1.640 1.00 29.14 117 VAL 1 O 1
ATOM 801 N N . ILE A 1 103 ? 10.538 39.533 2.882 1.00 30.59 118 ILE 1 N 1
ATOM 802 C CA . ILE A 1 103 ? 10.491 40.966 3.138 1.00 30.76 118 ILE 1 CA 1
ATOM 803 C C . ILE A 1 103 ? 10.478 41.755 1.854 1.00 30.97 118 ILE 1 C 1
ATOM 804 O O . ILE A 1 103 ? 9.771 42.747 1.734 1.00 29.56 118 ILE 1 O 1
ATOM 809 N N . ASP A 1 104 ? 11.281 41.311 0.903 1.00 33.29 119 ASP 1 N 1
ATOM 810 C CA . ASP A 1 104 ? 11.407 42.018 -0.346 1.00 35.88 119 ASP 1 CA 1
ATOM 811 C C . ASP A 1 104 ? 10.097 41.995 -1.118 1.00 36.03 119 ASP 1 C 1
ATOM 812 O O . ASP A 1 104 ? 9.621 43.044 -1.543 1.00 35.82 119 ASP 1 O 1
ATOM 817 N N . LYS A 1 105 ? 9.504 40.809 -1.263 1.00 36.13 120 LYS 1 N 1
ATOM 818 C CA . LYS A 1 105 ? 8.252 40.678 -2.027 1.00 37.44 120 LYS 1 CA 1
ATOM 819 C C . LYS A 1 105 ? 7.060 41.378 -1.411 1.00 34.79 120 LYS 1 C 1
ATOM 820 O O . LYS A 1 105 ? 6.142 41.779 -2.120 1.00 32.69 120 LYS 1 O 1
ATOM 826 N N . LEU A 1 106 ? 7.092 41.524 -0.099 1.00 33.08 121 LEU 1 N 1
ATOM 827 C CA . LEU A 1 106 ? 6.037 42.190 0.614 1.00 32.28 121 LEU 1 CA 1
ATOM 828 C C . LEU A 1 106 ? 6.305 43.670 0.786 1.00 32.88 121 LEU 1 C 1
ATOM 829 O O . LEU A 1 106 ? 5.490 44.374 1.365 1.00 32.98 121 LEU 1 O 1
ATOM 834 N N . ASN A 1 107 ? 7.435 44.149 0.282 1.00 34.37 122 ASN 1 N 1
ATOM 835 C CA . ASN A 1 107 ? 7.782 45.563 0.392 1.00 36.00 122 ASN 1 CA 1
ATOM 836 C C . ASN A 1 107 ? 7.666 46.006 1.832 1.00 34.38 122 ASN 1 C 1
ATOM 837 O O . ASN A 1 107 ? 6.794 46.787 2.185 1.00 35.28 122 ASN 1 O 1
ATOM 842 N N . VAL A 1 108 ? 8.552 45.494 2.669 1.00 33.21 123 VAL 1 N 1
ATOM 843 C CA . VAL A 1 108 ? 8.564 45.865 4.060 1.00 32.33 123 VAL 1 CA 1
ATOM 844 C C . VAL A 1 108 ? 9.483 47.065 4.285 1.00 31.74 123 VAL 1 C 1
ATOM 845 O O . VAL A 1 108 ? 10.610 47.110 3.791 1.00 31.33 123 VAL 1 O 1
ATOM 849 N N . ASP A 1 109 ? 8.974 48.040 5.034 1.00 30.84 124 ASP 1 N 1
ATOM 850 C CA . ASP A 1 109 ? 9.713 49.260 5.377 1.00 29.33 124 ASP 1 CA 1
ATOM 851 C C . ASP A 1 109 ? 10.616 49.092 6.567 1.00 26.09 124 ASP 1 C 1
ATOM 852 O O . ASP A 1 109 ? 11.747 49.554 6.558 1.00 25.03 124 ASP 1 O 1
ATOM 857 N N . THR A 1 110 ? 10.088 48.450 7.600 1.00 24.01 125 THR 1 N 1
ATOM 858 C CA . THR A 1 110 ? 10.680 48.475 8.934 1.00 22.53 125 THR 1 CA 1
ATOM 859 C C . THR A 1 110 ? 10.524 47.128 9.630 1.00 22.13 125 THR 1 C 1
ATOM 860 O O . THR A 1 110 ? 9.478 46.487 9.540 1.00 22.24 125 THR 1 O 1
ATOM 864 N N . VAL A 1 111 ? 11.556 46.708 10.350 1.00 21.41 126 VAL 1 N 1
ATOM 865 C CA . VAL A 1 111 ? 11.474 45.476 11.110 1.00 20.87 126 VAL 1 CA 1
ATOM 866 C C . VAL A 1 111 ? 11.694 45.741 12.592 1.00 20.49 126 VAL 1 C 1
ATOM 867 O O . VAL A 1 111 ? 12.571 46.516 12.976 1.00 19.77 126 VAL 1 O 1
ATOM 871 N N . VAL A 1 112 ? 10.880 45.090 13.416 1.00 20.28 127 VAL 1 N 1
ATOM 872 C CA . VAL A 1 112 ? 10.983 45.206 14.881 1.00 19.73 127 VAL 1 CA 1
ATOM 873 C C . VAL A 1 112 ? 11.085 43.817 15.498 1.00 20.32 127 VAL 1 C 1
ATOM 874 O O . VAL A 1 112 ? 10.142 43.044 15.445 1.00 20.22 127 VAL 1 O 1
ATOM 878 N N . ILE A 1 113 ? 12.227 43.505 16.088 1.00 21.26 128 ILE 1 N 1
ATOM 879 C CA . ILE A 1 113 ? 12.439 42.198 16.686 1.00 22.48 128 ILE 1 CA 1
ATOM 880 C C . ILE A 1 113 ? 12.333 42.229 18.208 1.00 23.34 128 ILE 1 C 1
ATOM 881 O O . ILE A 1 113 ? 13.093 42.907 18.877 1.00 24.51 128 ILE 1 O 1
ATOM 886 N N . LEU A 1 114 ? 11.402 41.474 18.756 1.00 24.81 129 LEU 1 N 1
ATOM 887 C CA . LEU A 1 114 ? 11.237 41.418 20.208 1.00 26.16 129 LEU 1 CA 1
ATOM 888 C C . LEU A 1 114 ? 11.958 40.233 20.840 1.00 27.35 129 LEU 1 C 1
ATOM 889 O O . LEU A 1 114 ? 11.950 39.112 20.305 1.00 28.17 129 LEU 1 O 1
ATOM 894 N N . GLY A 1 115 ? 12.550 40.486 22.002 1.00 27.70 130 GLY 1 N 1
ATOM 895 C CA . GLY A 1 115 ? 13.169 39.439 22.793 1.00 28.98 130 GLY 1 CA 1
ATOM 896 C C . GLY A 1 115 ? 13.100 39.700 24.283 1.00 30.77 130 GLY 1 C 1
ATOM 897 O O . GLY A 1 115 ? 12.659 40.759 24.733 1.00 29.88 130 GLY 1 O 1
ATOM 898 N N . ALA A 1 116 ? 13.541 38.710 25.054 1.00 33.40 131 ALA 1 N 1
ATOM 899 C CA . ALA A 1 116 ? 13.553 38.809 26.507 1.00 34.65 131 ALA 1 CA 1
ATOM 900 C C . ALA A 1 116 ? 14.652 37.964 27.115 1.00 37.03 131 ALA 1 C 1
ATOM 901 O O . ALA A 1 116 ? 14.940 36.860 26.656 1.00 38.41 131 ALA 1 O 1
ATOM 903 N N . LEU A 1 117 ? 15.240 38.494 28.176 1.00 40.88 132 LEU 1 N 1
ATOM 904 C CA . LEU A 1 117 ? 16.383 37.876 28.833 1.00 43.01 132 LEU 1 CA 1
ATOM 905 C C . LEU A 1 117 ? 16.202 37.869 30.349 1.00 45.58 132 LEU 1 C 1
ATOM 906 O O . LEU A 1 117 ? 15.475 38.694 30.905 1.00 42.74 132 LEU 1 O 1
ATOM 911 N N . LEU A 1 118 ? 16.871 36.925 31.003 1.00 51.12 133 LEU 1 N 1
ATOM 912 C CA . LEU A 1 118 ? 16.906 36.877 32.462 1.00 54.60 133 LEU 1 CA 1
ATOM 913 C C . LEU A 1 118 ? 17.994 37.802 32.984 1.00 55.81 133 LEU 1 C 1
ATOM 914 O O . LEU A 1 118 ? 19.150 37.730 32.553 1.00 53.55 133 LEU 1 O 1
ATOM 919 N N . ALA A 1 119 ? 17.612 38.678 33.905 1.00 57.34 134 ALA 1 N 1
ATOM 920 C CA . ALA A 1 119 ? 18.570 39.578 34.540 1.00 59.19 134 ALA 1 CA 1
ATOM 921 C C . ALA A 1 119 ? 18.338 39.677 36.037 1.00 56.79 134 ALA 1 C 1
ATOM 922 O O . ALA A 1 119 ? 17.349 39.151 36.570 1.00 53.32 134 ALA 1 O 1
ATOM 924 N N . ASP A 1 120 ? 19.288 40.337 36.697 1.00 57.71 135 ASP 1 N 1
ATOM 925 C CA . ASP A 1 120 ? 19.158 40.712 38.099 1.00 61.42 135 ASP 1 CA 1
ATOM 926 C C . ASP A 1 120 ? 18.303 41.976 38.142 1.00 63.51 135 ASP 1 C 1
ATOM 927 O O . ASP A 1 120 ? 18.802 43.074 37.883 1.00 63.19 135 ASP 1 O 1
ATOM 932 N N . THR A 1 121 ? 17.014 41.811 38.445 1.00 64.49 136 THR 1 N 1
ATOM 933 C CA . THR A 1 121 ? 16.072 42.935 38.457 1.00 65.18 136 THR 1 CA 1
ATOM 934 C C . THR A 1 121 ? 14.850 42.607 39.333 1.00 64.94 136 THR 1 C 1
ATOM 935 O O . THR A 1 121 ? 14.374 41.471 39.336 1.00 64.92 136 THR 1 O 1
ATOM 939 N N . PRO A 1 122 ? 14.341 43.591 40.091 1.00 65.58 137 PRO 1 N 1
ATOM 940 C CA . PRO A 1 122 ? 13.178 43.304 40.948 1.00 67.89 137 PRO 1 CA 1
ATOM 941 C C . PRO A 1 122 ? 11.901 43.074 40.144 1.00 69.56 137 PRO 1 C 1
ATOM 942 O O . PRO A 1 122 ? 11.748 43.618 39.048 1.00 73.72 137 PRO 1 O 1
ATOM 946 N N . HIS A 1 123 ? 11.005 42.260 40.689 1.00 67.01 138 HIS 1 N 1
ATOM 947 C CA . HIS A 1 123 ? 9.683 42.070 40.105 1.00 67.90 138 HIS 1 CA 1
ATOM 948 C C . HIS A 1 123 ? 8.707 43.125 40.596 1.00 66.50 138 HIS 1 C 1
ATOM 949 O O . HIS A 1 123 ? 7.577 43.199 40.115 1.00 66.41 138 HIS 1 O 1
ATOM 956 N N . THR A 1 124 ? 9.149 43.929 41.560 1.00 68.41 139 THR 1 N 1
ATOM 957 C CA . THR A 1 124 ? 8.303 44.947 42.188 1.00 68.12 139 THR 1 CA 1
ATOM 958 C C . THR A 1 124 ? 8.539 46.342 41.599 1.00 65.11 139 THR 1 C 1
ATOM 959 O O . THR A 1 124 ? 7.979 47.333 42.084 1.00 63.74 139 THR 1 O 1
ATOM 963 N N . ARG A 1 125 ? 9.364 46.409 40.556 1.00 61.39 140 ARG 1 N 1
ATOM 964 C CA . ARG A 1 125 ? 9.649 47.666 39.862 1.00 59.44 140 ARG 1 CA 1
ATOM 965 C C . ARG A 1 125 ? 9.669 47.451 38.350 1.00 54.18 140 ARG 1 C 1
ATOM 966 O O . ARG A 1 125 ? 9.818 46.320 37.886 1.00 54.71 140 ARG 1 O 1
ATOM 974 N N . PRO A 1 126 ? 9.531 48.536 37.568 1.00 50.48 141 PRO 1 N 1
ATOM 975 C CA . PRO A 1 126 ? 9.343 48.426 36.109 1.00 49.05 141 PRO 1 CA 1
ATOM 976 C C . PRO A 1 126 ? 10.289 47.487 35.365 1.00 45.51 141 PRO 1 C 1
ATOM 977 O O . PRO A 1 126 ? 11.325 47.093 35.895 1.00 45.29 141 PRO 1 O 1
ATOM 981 N N . VAL A 1 127 ? 9.923 47.184 34.120 1.00 42.75 142 VAL 1 N 1
ATOM 982 C CA . VAL A 1 127 ? 10.691 46.286 33.258 1.00 38.98 142 VAL 1 CA 1
ATOM 983 C C . VAL A 1 127 ? 11.814 47.071 32.582 1.00 34.43 142 VAL 1 C 1
ATOM 984 O O . VAL A 1 127 ? 11.554 48.012 31.841 1.00 33.65 142 VAL 1 O 1
ATOM 988 N N . PRO A 1 128 ? 13.067 46.709 32.854 1.00 31.14 143 PRO 1 N 1
ATOM 989 C CA . PRO A 1 128 ? 14.135 47.317 32.076 1.00 31.13 143 PRO 1 CA 1
ATOM 990 C C . PRO A 1 128 ? 14.123 46.827 30.631 1.00 30.40 143 PRO 1 C 1
ATOM 991 O O . PRO A 1 128 ? 14.017 45.625 30.382 1.00 30.38 143 PRO 1 O 1
ATOM 995 N N . VAL A 1 129 ? 14.233 47.755 29.693 1.00 29.56 144 VAL 1 N 1
ATOM 996 C CA . VAL A 1 129 ? 14.253 47.413 28.278 1.00 29.88 144 VAL 1 CA 1
ATOM 997 C C . VAL A 1 129 ? 15.581 47.835 27.690 1.00 30.03 144 VAL 1 C 1
ATOM 998 O O . VAL A 1 129 ? 16.035 48.955 27.924 1.00 30.71 144 VAL 1 O 1
ATOM 1002 N N . SER A 1 130 ? 16.191 46.932 26.924 1.00 29.03 145 SER 1 N 1
ATOM 1003 C CA . SER A 1 130 ? 17.442 47.231 26.239 1.00 28.49 145 SER 1 CA 1
ATOM 1004 C C . SER A 1 130 ? 17.396 46.805 24.774 1.00 27.58 145 SER 1 C 1
ATOM 1005 O O . SER A 1 130 ? 16.466 46.146 24.326 1.00 27.02 145 SER 1 O 1
ATOM 1008 N N . GLY A 1 131 ? 18.388 47.214 24.018 1.00 27.11 146 GLY 1 N 1
ATOM 1009 C CA . GLY A 1 131 ? 18.424 46.826 22.632 1.00 28.64 146 GLY 1 CA 1
ATOM 1010 C C . GLY A 1 131 ? 19.367 47.593 21.748 1.00 29.77 146 GLY 1 C 1
ATOM 1011 O O . GLY A 1 131 ? 20.274 48.277 22.222 1.00 29.31 146 GLY 1 O 1
ATOM 1012 N N . ALA A 1 132 ? 19.139 47.449 20.444 1.00 31.26 147 ALA 1 N 1
ATOM 1013 C CA . ALA A 1 132 ? 19.943 48.109 19.436 1.00 32.60 147 ALA 1 CA 1
ATOM 1014 C C . ALA A 1 132 ? 19.100 48.467 18.235 1.00 34.83 147 ALA 1 C 1
ATOM 1015 O O . ALA A 1 132 ? 18.000 47.930 18.039 1.00 36.72 147 ALA 1 O 1
ATOM 1017 N N . ALA A 1 133 ? 19.641 49.356 17.410 1.00 35.78 148 ALA 1 N 1
ATOM 1018 C CA . ALA A 1 133 ? 18.899 49.910 16.291 1.00 37.15 148 ALA 1 CA 1
ATOM 1019 C C . ALA A 1 133 ? 19.816 50.058 15.082 1.00 36.75 148 ALA 1 C 1
ATOM 1020 O O . ALA A 1 133 ? 20.973 49.669 15.153 1.00 37.56 148 ALA 1 O 1
ATOM 1022 N N . TYR A 1 134 ? 19.305 50.617 13.985 1.00 36.70 149 TYR 1 N 1
ATOM 1023 C CA . TYR A 1 134 ? 20.068 50.682 12.719 1.00 38.33 149 TYR 1 CA 1
ATOM 1024 C C . TYR A 1 134 ? 21.099 51.804 12.650 1.00 40.51 149 TYR 1 C 1
ATOM 1025 O O . TYR A 1 134 ? 21.978 51.791 11.779 1.00 41.22 149 TYR 1 O 1
ATOM 1034 N N . SER A 1 135 ? 20.982 52.776 13.548 1.00 42.20 150 SER 1 N 1
ATOM 1035 C CA . SER A 1 135 ? 21.961 53.859 13.647 1.00 42.15 150 SER 1 CA 1
ATOM 1036 C C . SER A 1 135 ? 21.943 54.534 15.024 1.00 44.00 150 SER 1 C 1
ATOM 1037 O O . SER A 1 135 ? 21.042 54.304 15.833 1.00 44.72 150 SER 1 O 1
ATOM 1040 N N . ALA A 1 136 ? 22.943 55.385 15.252 1.00 43.67 151 ALA 1 N 1
ATOM 1041 C CA . ALA A 1 136 ? 23.078 56.184 16.491 1.00 41.37 151 ALA 1 CA 1
ATOM 1042 C C . ALA A 1 136 ? 21.931 57.182 16.658 1.00 37.46 151 ALA 1 C 1
ATOM 1043 O O . ALA A 1 136 ? 21.469 57.460 17.772 1.00 34.99 151 ALA 1 O 1
ATOM 1045 N N . ALA A 1 137 ? 21.488 57.721 15.531 1.00 34.88 152 ALA 1 N 1
ATOM 1046 C CA . ALA A 1 137 ? 20.303 58.543 15.505 1.00 34.75 152 ALA 1 CA 1
ATOM 1047 C C . ALA A 1 137 ? 19.080 57.721 15.913 1.00 34.51 152 ALA 1 C 1
ATOM 1048 O O . ALA A 1 137 ? 18.233 58.208 16.635 1.00 36.67 152 ALA 1 O 1
ATOM 1050 N N . SER A 1 138 ? 18.990 56.477 15.457 1.00 34.55 153 SER 1 N 1
ATOM 1051 C CA . SER A 1 138 ? 17.818 55.641 15.755 1.00 33.74 153 SER 1 CA 1
ATOM 1052 C C . SER A 1 138 ? 17.864 55.160 17.192 1.00 35.48 153 SER 1 C 1
ATOM 1053 O O . SER A 1 138 ? 16.841 54.794 17.752 1.00 35.66 153 SER 1 O 1
ATOM 1056 N N . ALA A 1 139 ? 19.041 55.197 17.801 1.00 37.71 154 ALA 1 N 1
ATOM 1057 C CA . ALA A 1 139 ? 19.152 54.813 19.190 1.00 40.81 154 ALA 1 CA 1
ATOM 1058 C C . ALA A 1 139 ? 18.577 55.928 20.078 1.00 45.27 154 ALA 1 C 1
ATOM 1059 O O . ALA A 1 139 ? 18.680 55.850 21.296 1.00 45.74 154 ALA 1 O 1
ATOM 1061 N N . ARG A 1 140 ? 17.948 56.940 19.465 1.00 47.06 155 ARG 1 N 1
ATOM 1062 C CA . ARG A 1 140 ? 17.124 57.922 20.165 1.00 48.49 155 ARG 1 CA 1
ATOM 1063 C C . ARG A 1 140 ? 16.385 57.293 21.338 1.00 55.90 155 ARG 1 C 1
ATOM 1064 O O . ARG A 1 140 ? 16.217 57.925 22.380 1.00 64.15 155 ARG 1 O 1
ATOM 1072 N N . GLN A 1 141 ? 15.915 56.057 21.119 1.00 56.52 156 GLN 1 N 1
ATOM 1073 C CA . GLN A 1 141 ? 15.326 55.176 22.141 1.00 53.29 156 GLN 1 CA 1
ATOM 1074 C C . GLN A 1 141 ? 16.370 54.618 23.156 1.00 56.55 156 GLN 1 C 1
ATOM 1075 O O . GLN A 1 141 ? 16.019 54.307 24.300 1.00 54.48 156 GLN 1 O 1
ATOM 1081 N N . PHE A 1 142 ? 17.633 54.478 22.733 1.00 60.18 157 PHE 1 N 1
ATOM 1082 C CA . PHE A 1 142 ? 18.746 54.078 23.633 1.00 63.29 157 PHE 1 CA 1
ATOM 1083 C C . PHE A 1 142 ? 20.109 54.810 23.493 1.00 67.55 157 PHE 1 C 1
ATOM 1084 O O . PHE A 1 142 ? 20.704 54.856 22.421 1.00 75.11 157 PHE 1 O 1
ATOM 1092 N N . GLY A 1 143 ? 20.642 55.325 24.593 1.00 64.48 158 GLY 1 N 1
ATOM 1093 C CA . GLY A 1 143 ? 22.056 55.675 24.633 1.00 60.03 158 GLY 1 CA 1
ATOM 1094 C C . GLY A 1 143 ? 22.824 54.379 24.779 1.00 57.81 158 GLY 1 C 1
ATOM 1095 O O . GLY A 1 143 ? 23.776 54.127 24.055 1.00 52.32 158 GLY 1 O 1
ATOM 1096 N N . LEU A 1 144 ? 22.334 53.542 25.693 1.00 60.69 159 LEU 1 N 1
ATOM 1097 C CA . LEU A 1 144 ? 23.016 52.351 26.204 1.00 64.61 159 LEU 1 CA 1
ATOM 1098 C C . LEU A 1 144 ? 22.248 51.107 25.718 1.00 70.79 159 LEU 1 C 1
ATOM 1099 O O . LEU A 1 144 ? 21.241 51.243 25.016 1.00 76.01 159 LEU 1 O 1
ATOM 1104 N N . GLN A 1 145 ? 22.716 49.894 26.043 1.00 73.70 160 GLN 1 N 1
ATOM 1105 C CA . GLN A 1 145 ? 22.024 48.674 25.567 1.00 74.73 160 GLN 1 CA 1
ATOM 1106 C C . GLN A 1 145 ? 21.979 47.400 26.458 1.00 83.70 160 GLN 1 C 1
ATOM 1107 O O . GLN A 1 145 ? 22.193 47.462 27.682 1.00 82.45 160 GLN 1 O 1
ATOM 1113 N N . GLU A 1 146 ? 21.761 46.262 25.791 1.00 91.77 161 GLU 1 N 1
ATOM 1114 C CA . GLU A 1 146 ? 21.446 44.948 26.380 1.00 90.03 161 GLU 1 CA 1
ATOM 1115 C C . GLU A 1 146 ? 22.578 44.187 27.089 1.00 91.95 161 GLU 1 C 1
ATOM 1116 O O . GLU A 1 146 ? 23.757 44.497 26.918 1.00 94.31 161 GLU 1 O 1
ATOM 1122 N N . THR A 1 147 ? 22.190 43.196 27.896 1.00 92.25 162 THR 1 N 1
ATOM 1123 C CA . THR A 1 147 ? 23.101 42.503 28.818 1.00 93.58 162 THR 1 CA 1
ATOM 1124 C C . THR A 1 147 ? 24.489 42.183 28.192 1.00 94.90 162 THR 1 C 1
ATOM 1125 O O . THR A 1 147 ? 25.515 42.334 28.875 1.00 98.40 162 THR 1 O 1
ATOM 1129 N N . ARG A 1 148 ? 24.518 41.779 26.908 1.00 87.55 163 ARG 1 N 1
ATOM 1130 C CA . ARG A 1 148 ? 25.787 41.576 26.152 1.00 76.27 163 ARG 1 CA 1
ATOM 1131 C C . ARG A 1 148 ? 26.069 42.674 25.101 1.00 68.68 163 ARG 1 C 1
ATOM 1132 O O . ARG A 1 148 ? 25.571 42.625 23.980 1.00 63.82 163 ARG 1 O 1
ATOM 1140 N N . TYR A 1 149 ? 26.883 43.654 25.481 1.00 61.12 164 TYR 1 N 1
ATOM 1141 C CA . TYR A 1 149 ? 27.448 44.624 24.532 1.00 55.07 164 TYR 1 CA 1
ATOM 1142 C C . TYR A 1 149 ? 28.460 43.889 23.682 1.00 51.62 164 TYR 1 C 1
ATOM 1143 O O . TYR A 1 149 ? 28.570 44.138 22.487 1.00 48.32 164 TYR 1 O 1
ATOM 1152 N N . GLU A 1 150 ? 29.222 43.013 24.344 1.00 47.82 165 GLU 1 N 1
ATOM 1153 C CA . GLU A 1 150 ? 30.083 42.031 23.680 1.00 43.49 165 GLU 1 CA 1
ATOM 1154 C C . GLU A 1 150 ? 29.760 40.645 24.234 1.00 40.94 165 GLU 1 C 1
ATOM 1155 O O . GLU A 1 150 ? 29.585 40.489 25.440 1.00 39.24 165 GLU 1 O 1
ATOM 1161 N N . GLY A 1 151 ? 29.674 39.651 23.352 1.00 38.37 166 GLY 1 N 1
ATOM 1162 C CA . GLY A 1 151 ? 29.387 38.273 23.759 1.00 36.67 166 GLY 1 CA 1
ATOM 1163 C C . GLY A 1 151 ? 28.496 37.555 22.770 1.00 35.82 166 GLY 1 C 1
ATOM 1164 O O . GLY A 1 151 ? 28.144 38.119 21.743 1.00 38.84 166 GLY 1 O 1
ATOM 1165 N N . PRO A 1 152 ? 28.124 36.301 23.069 1.00 34.49 167 PRO 1 N 1
ATOM 1166 C CA . PRO A 1 152 ? 27.355 35.482 22.142 1.00 34.35 167 PRO 1 CA 1
ATOM 1167 C C . PRO A 1 152 ? 26.004 36.093 21.824 1.00 33.85 167 PRO 1 C 1
ATOM 1168 O O . PRO A 1 152 ? 25.389 36.643 22.727 1.00 32.96 167 PRO 1 O 1
ATOM 1172 N N . THR A 1 153 ? 25.558 35.989 20.565 1.00 32.61 168 THR 1 N 1
ATOM 1173 C CA . THR A 1 153 ? 24.222 36.459 20.160 1.00 30.57 168 THR 1 CA 1
ATOM 1174 C C . THR A 1 153 ? 23.319 35.309 19.735 1.00 28.92 168 THR 1 C 1
ATOM 1175 O O . THR A 1 153 ? 23.738 34.155 19.670 1.00 29.39 168 THR 1 O 1
ATOM 1179 N N . GLY A 1 154 ? 22.061 35.639 19.457 1.00 27.35 169 GLY 1 N 1
ATOM 1180 C CA . GLY A 1 154 ? 21.102 34.685 18.887 1.00 23.97 169 GLY 1 CA 1
ATOM 1181 C C . GLY A 1 154 ? 20.640 35.148 17.515 1.00 20.87 169 GLY 1 C 1
ATOM 1182 O O . GLY A 1 154 ? 21.199 36.094 16.951 1.00 19.84 169 GLY 1 O 1
ATOM 1183 N N . ILE A 1 155 ? 19.616 34.474 16.996 1.00 18.17 170 ILE 1 N 1
ATOM 1184 C CA . ILE A 1 155 ? 19.074 34.751 15.676 1.00 16.87 170 ILE 1 CA 1
ATOM 1185 C C . ILE A 1 155 ? 18.454 36.156 15.599 1.00 16.93 170 ILE 1 C 1
ATOM 1186 O O . ILE A 1 155 ? 18.472 36.817 14.538 1.00 16.49 170 ILE 1 O 1
ATOM 1191 N N . ALA A 1 156 ? 17.918 36.615 16.721 1.00 16.47 171 ALA 1 N 1
ATOM 1192 C CA . ALA A 1 156 ? 17.385 37.972 16.796 1.00 16.56 171 ALA 1 CA 1
ATOM 1193 C C . ALA A 1 156 ? 18.430 38.991 16.326 1.00 16.03 171 ALA 1 C 1
ATOM 1194 O O . ALA A 1 156 ? 18.219 39.709 15.361 1.00 16.10 171 ALA 1 O 1
ATOM 1196 N N . GLY A 1 157 ? 19.565 39.012 17.001 1.00 16.10 172 GLY 1 N 1
ATOM 1197 C CA . GLY A 1 157 ? 20.634 39.957 16.696 1.00 15.93 172 GLY 1 CA 1
ATOM 1198 C C . GLY A 1 157 ? 21.227 39.783 15.311 1.00 15.86 172 GLY 1 C 1
ATOM 1199 O O . GLY A 1 157 ? 21.591 40.757 14.662 1.00 15.49 172 GLY 1 O 1
ATOM 1200 N N . VAL A 1 158 ? 21.323 38.541 14.861 1.00 16.07 173 VAL 1 N 1
ATOM 1201 C CA . VAL A 1 158 ? 21.841 38.246 13.528 1.00 16.64 173 VAL 1 CA 1
ATOM 1202 C C . VAL A 1 158 ? 20.904 38.798 12.449 1.00 17.22 173 VAL 1 C 1
ATOM 1203 O O . VAL A 1 158 ? 21.318 39.501 11.531 1.00 15.86 173 VAL 1 O 1
ATOM 1207 N N . PHE A 1 159 ? 19.635 38.434 12.579 1.00 18.97 174 PHE 1 N 1
ATOM 1208 C CA . PHE A 1 159 ? 18.603 38.825 11.635 1.00 20.07 174 PHE 1 CA 1
ATOM 1209 C C . PHE A 1 159 ? 18.516 40.332 11.615 1.00 20.60 174 PHE 1 C 1
ATOM 1210 O O . PHE A 1 159 ? 18.395 40.954 10.552 1.00 21.29 174 PHE 1 O 1
ATOM 1218 N N . GLN A 1 160 ? 18.589 40.911 12.800 1.00 20.26 175 GLN 1 N 1
ATOM 1219 C CA . GLN A 1 160 ? 18.573 42.349 12.929 1.00 21.12 175 GLN 1 CA 1
ATOM 1220 C C . GLN A 1 160 ? 19.667 42.897 12.041 1.00 21.92 175 GLN 1 C 1
ATOM 1221 O O . GLN A 1 160 ? 19.429 43.757 11.203 1.00 21.68 175 GLN 1 O 1
ATOM 1227 N N . SER A 1 161 ? 20.875 42.376 12.253 1.00 22.97 176 SER 1 N 1
ATOM 1228 C CA . SER A 1 161 ? 22.071 42.764 11.512 1.00 22.97 176 SER 1 CA 1
ATOM 1229 C C . SER A 1 161 ? 21.987 42.475 10.016 1.00 23.89 176 SER 1 C 1
ATOM 1230 O O . SER A 1 161 ? 22.573 43.183 9.206 1.00 24.73 176 SER 1 O 1
ATOM 1233 N N . ALA A 1 162 ? 21.290 41.413 9.655 1.00 24.80 177 ALA 1 N 1
ATOM 1234 C CA . ALA A 1 162 ? 21.041 41.110 8.252 1.00 25.62 177 ALA 1 CA 1
ATOM 1235 C C . ALA A 1 162 ? 20.102 42.146 7.603 1.00 25.91 177 ALA 1 C 1
ATOM 1236 O O . ALA A 1 162 ? 20.211 42.428 6.413 1.00 26.58 177 ALA 1 O 1
ATOM 1238 N N . CYS A 1 163 ? 19.195 42.717 8.384 1.00 25.70 178 CYS 1 N 1
ATOM 1239 C CA . CYS A 1 163 ? 18.276 43.723 7.853 1.00 26.47 178 CYS 1 CA 1
ATOM 1240 C C . CYS A 1 163 ? 19.020 45.030 7.586 1.00 27.01 178 CYS 1 C 1
ATOM 1241 O O . CYS A 1 163 ? 18.981 45.568 6.470 1.00 27.64 178 CYS 1 O 1
ATOM 1244 N N . VAL A 1 164 ? 19.709 45.515 8.617 1.00 25.68 179 VAL 1 N 1
ATOM 1245 C CA . VAL A 1 164 ? 20.606 46.676 8.504 1.00 24.97 179 VAL 1 CA 1
ATOM 1246 C C . VAL A 1 164 ? 21.538 46.594 7.272 1.00 23.76 179 VAL 1 C 1
ATOM 1247 O O . VAL A 1 164 ? 21.598 47.521 6.482 1.00 23.45 179 VAL 1 O 1
ATOM 1251 N N . GLY A 1 165 ? 22.240 45.484 7.111 1.00 23.29 180 GLY 1 N 1
ATOM 1252 C CA . GLY A 1 165 ? 23.029 45.231 5.907 1.00 24.06 180 GLY 1 CA 1
ATOM 1253 C C . GLY A 1 165 ? 22.220 45.241 4.606 1.00 25.57 180 GLY 1 C 1
ATOM 1254 O O . GLY A 1 165 ? 22.713 45.643 3.544 1.00 25.24 180 GLY 1 O 1
ATOM 1255 N N . ALA A 1 166 ? 20.965 44.817 4.684 1.00 26.83 181 ALA 1 N 1
ATOM 1256 C CA . ALA A 1 166 ? 20.114 44.760 3.498 1.00 27.76 181 ALA 1 CA 1
ATOM 1257 C C . ALA A 1 166 ? 19.539 46.134 3.189 1.00 27.98 181 ALA 1 C 1
ATOM 1258 O O . ALA A 1 166 ? 18.964 46.345 2.117 1.00 28.92 181 ALA 1 O 1
ATOM 1260 N N . GLY A 1 167 ? 19.682 47.048 4.148 1.00 27.23 182 GLY 1 N 1
ATOM 1261 C CA . GLY A 1 167 ? 19.176 48.405 4.024 1.00 26.22 182 GLY 1 CA 1
ATOM 1262 C C . GLY A 1 167 ? 17.789 48.621 4.602 1.00 25.84 182 GLY 1 C 1
ATOM 1263 O O . GLY A 1 167 ? 17.246 49.717 4.497 1.00 25.13 182 GLY 1 O 1
ATOM 1264 N N . ILE A 1 168 ? 17.196 47.594 5.206 1.00 26.07 183 ILE 1 N 1
ATOM 1265 C CA . ILE A 1 168 ? 15.923 47.777 5.913 1.00 26.76 183 ILE 1 CA 1
ATOM 1266 C C . ILE A 1 168 ? 16.184 48.237 7.352 1.00 26.81 183 ILE 1 C 1
ATOM 1267 O O . ILE A 1 168 ? 16.929 47.598 8.090 1.00 27.97 183 ILE 1 O 1
ATOM 1272 N N . PRO A 1 169 ? 15.578 49.357 7.752 1.00 26.51 184 PRO 1 N 1
ATOM 1273 C CA . PRO A 1 169 ? 15.645 49.760 9.149 1.00 26.71 184 PRO 1 CA 1
ATOM 1274 C C . PRO A 1 169 ? 15.206 48.628 10.034 1.00 25.93 184 PRO 1 C 1
ATOM 1275 O O . PRO A 1 169 ? 14.185 48.010 9.759 1.00 26.59 184 PRO 1 O 1
ATOM 1279 N N . ALA A 1 170 ? 15.957 48.356 11.085 1.00 25.30 185 ALA 1 N 1
ATOM 1280 C CA . ALA A 1 170 ? 15.567 47.314 12.013 1.00 26.11 185 ALA 1 CA 1
ATOM 1281 C C . ALA A 1 170 ? 15.981 47.616 13.445 1.00 26.49 185 ALA 1 C 1
ATOM 1282 O O . ALA A 1 170 ? 17.105 48.043 13.704 1.00 28.41 185 ALA 1 O 1
ATOM 1284 N N . VAL A 1 171 ? 15.069 47.375 14.372 1.00 26.43 186 VAL 1 N 1
ATOM 1285 C CA . VAL A 1 171 ? 15.327 47.605 15.785 1.00 27.39 186 VAL 1 CA 1
ATOM 1286 C C . VAL A 1 171 ? 14.979 46.362 16.600 1.00 28.32 186 VAL 1 C 1
ATOM 1287 O O . VAL A 1 171 ? 13.965 45.713 16.338 1.00 31.32 186 VAL 1 O 1
ATOM 1291 N N . THR A 1 172 ? 15.809 46.034 17.586 1.00 27.57 187 THR 1 N 1
ATOM 1292 C CA . THR A 1 172 ? 15.479 44.965 18.530 1.00 27.01 187 THR 1 CA 1
ATOM 1293 C C . THR A 1 172 ? 15.336 45.543 19.941 1.00 27.32 187 THR 1 C 1
ATOM 1294 O O . THR A 1 172 ? 16.102 46.413 20.351 1.00 27.42 187 THR 1 O 1
ATOM 1297 N N . PHE A 1 173 ? 14.314 45.084 20.653 1.00 27.30 188 PHE 1 N 1
ATOM 1298 C CA . PHE A 1 173 ? 14.098 45.440 22.060 1.00 26.99 188 PHE 1 CA 1
ATOM 1299 C C . PHE A 1 173 ? 14.180 44.188 22.918 1.00 27.42 188 PHE 1 C 1
ATOM 1300 O O . PHE A 1 173 ? 13.621 43.155 22.561 1.00 27.77 188 PHE 1 O 1
ATOM 1308 N N . TRP A 1 174 ? 14.836 44.303 24.067 1.00 29.21 189 TRP 1 N 1
ATOM 1309 C CA . TRP A 1 174 ? 15.014 43.182 24.998 1.00 30.00 189 TRP 1 CA 1
ATOM 1310 C C . TRP A 1 174 ? 14.449 43.551 26.333 1.00 29.77 189 TRP 1 C 1
ATOM 1311 O O . TRP A 1 174 ? 14.869 44.534 26.929 1.00 31.96 189 TRP 1 O 1
ATOM 1322 N N . ALA A 1 175 ? 13.499 42.768 26.808 1.00 31.43 190 ALA 1 N 1
ATOM 1323 C CA . ALA A 1 175 ? 12.881 43.010 28.116 1.00 33.02 190 ALA 1 CA 1
ATOM 1324 C C . ALA A 1 175 ? 13.601 42.209 29.189 1.00 34.57 190 ALA 1 C 1
ATOM 1325 O O . ALA A 1 175 ? 13.885 41.026 28.992 1.00 35.63 190 ALA 1 O 1
ATOM 1327 N N . ALA A 1 176 ? 13.869 42.838 30.334 1.00 37.42 191 ALA 1 N 1
ATOM 1328 C CA . ALA A 1 176 ? 14.585 42.167 31.445 1.00 38.90 191 ALA 1 CA 1
ATOM 1329 C C . ALA A 1 176 ? 13.642 41.504 32.456 1.00 41.93 191 ALA 1 C 1
ATOM 1330 O O . ALA A 1 176 ? 12.935 42.181 33.214 1.00 41.19 191 ALA 1 O 1
ATOM 1332 N N . VAL A 1 177 ? 13.663 40.171 32.468 1.00 47.85 192 VAL 1 N 1
ATOM 1333 C CA . VAL A 1 177 ? 12.829 39.358 33.362 1.00 51.54 192 VAL 1 CA 1
ATOM 1334 C C . VAL A 1 177 ? 13.637 38.914 34.585 1.00 52.29 192 VAL 1 C 1
ATOM 1335 O O . VAL A 1 177 ? 14.785 38.484 34.448 1.00 55.57 192 VAL 1 O 1
ATOM 1339 N N . PRO A 1 178 ? 13.050 39.031 35.786 1.00 53.42 193 PRO 1 N 1
ATOM 1340 C CA . PRO A 1 178 ? 13.705 38.539 36.999 1.00 53.57 193 PRO 1 CA 1
ATOM 1341 C C . PRO A 1 178 ? 13.983 37.041 36.935 1.00 53.97 193 PRO 1 C 1
ATOM 1342 O O . PRO A 1 178 ? 13.059 36.256 36.732 1.00 56.33 193 PRO 1 O 1
ATOM 1346 N N . HIS A 1 179 ? 15.245 36.656 37.104 1.00 54.52 194 HIS 1 N 1
ATOM 1347 C CA . HIS A 1 179 ? 15.660 35.248 36.957 1.00 57.09 194 HIS 1 CA 1
ATOM 1348 C C . HIS A 1 179 ? 14.955 34.270 37.904 1.00 56.25 194 HIS 1 C 1
ATOM 1349 O O . HIS A 1 179 ? 14.782 33.095 37.575 1.00 55.65 194 HIS 1 O 1
ATOM 1356 N N . TYR A 1 180 ? 14.556 34.758 39.074 1.00 58.10 195 TYR 1 N 1
ATOM 1357 C CA . TYR A 1 180 ? 13.900 33.921 40.091 1.00 60.11 195 TYR 1 CA 1
ATOM 1358 C C . TYR A 1 180 ? 12.460 33.510 39.745 1.00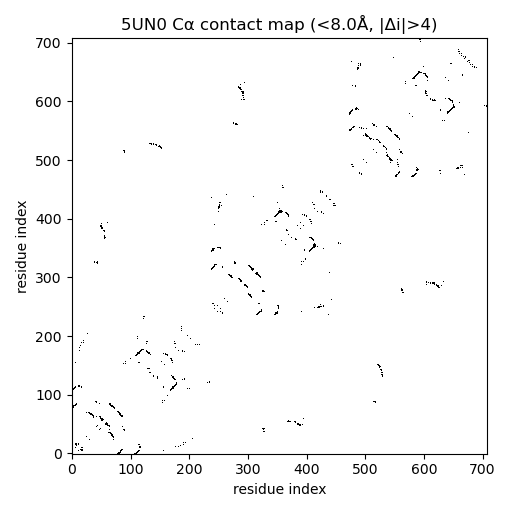 64.23 195 TYR 1 C 1
ATOM 1359 O O . TYR A 1 180 ? 11.989 32.462 40.195 1.00 62.04 195 TYR 1 O 1
ATOM 1368 N N . VAL A 1 181 ? 11.758 34.358 38.996 1.00 68.08 196 VAL 1 N 1
ATOM 1369 C CA . VAL A 1 181 ? 10.475 33.985 38.396 1.00 71.50 196 VAL 1 CA 1
ATOM 1370 C C . VAL A 1 181 ? 10.652 33.805 36.894 1.00 74.15 196 VAL 1 C 1
ATOM 1371 O O . VAL A 1 181 ? 10.424 34.733 36.113 1.00 79.41 196 VAL 1 O 1
ATOM 1375 N N . SER A 1 182 ? 11.070 32.610 36.496 1.00 74.96 197 SER 1 N 1
ATOM 1376 C CA . SER A 1 182 ? 11.312 32.323 35.085 1.00 76.91 197 SER 1 CA 1
ATOM 1377 C C . SER A 1 182 ? 10.104 31.699 34.379 1.00 81.84 197 SER 1 C 1
ATOM 1378 O O . SER A 1 182 ? 10.042 31.718 33.147 1.00 87.17 197 SER 1 O 1
ATOM 1381 N N . HIS A 1 183 ? 9.147 31.156 35.139 1.00 84.71 198 HIS 1 N 1
ATOM 1382 C CA . HIS A 1 183 ? 8.006 30.418 34.537 1.00 86.17 198 HIS 1 CA 1
ATOM 1383 C C . HIS A 1 183 ? 7.280 31.322 33.531 1.00 78.25 198 HIS 1 C 1
ATOM 1384 O O . HIS A 1 183 ? 7.032 32.496 33.809 1.00 79.79 198 HIS 1 O 1
ATOM 1391 N N . PRO A 1 184 ? 6.945 30.779 32.352 1.00 72.30 199 PRO 1 N 1
ATOM 1392 C CA . PRO A 1 184 ? 6.602 31.641 31.234 1.00 73.34 199 PRO 1 CA 1
ATOM 1393 C C . PRO A 1 184 ? 5.123 31.995 31.071 1.00 71.16 199 PRO 1 C 1
ATOM 1394 O O . PRO A 1 184 ? 4.604 31.931 29.958 1.00 75.69 199 PRO 1 O 1
ATOM 1398 N N . PRO A 1 185 ? 4.429 32.316 32.166 1.00 65.88 200 PRO 1 N 1
ATOM 1399 C CA . PRO A 1 185 ? 3.296 33.197 31.910 1.00 62.99 200 PRO 1 CA 1
ATOM 1400 C C . PRO A 1 185 ? 3.553 34.632 32.371 1.00 62.74 200 PRO 1 C 1
ATOM 1401 O O . PRO A 1 185 ? 2.826 35.122 33.222 1.00 67.75 200 PRO 1 O 1
ATOM 1405 N N . ASN A 1 186 ? 4.563 35.304 31.817 1.00 60.69 201 ASN 1 N 1
ATOM 1406 C CA . ASN A 1 186 ? 4.847 36.702 32.185 1.00 61.64 201 ASN 1 CA 1
ATOM 1407 C C . ASN A 1 186 ? 4.156 37.714 31.252 1.00 59.96 201 ASN 1 C 1
ATOM 1408 O O . ASN A 1 186 ? 4.428 37.742 30.058 1.00 62.03 201 ASN 1 O 1
ATOM 1413 N N . PRO A 1 187 ? 3.249 38.541 31.805 1.00 58.74 202 PRO 1 N 1
ATOM 1414 C CA . PRO A 1 187 ? 2.530 39.574 31.057 1.00 56.30 202 PRO 1 CA 1
ATOM 1415 C C . PRO A 1 187 ? 3.156 40.957 31.162 1.00 53.29 202 PRO 1 C 1
ATOM 1416 O O . PRO A 1 187 ? 2.963 41.796 30.277 1.00 54.46 202 PRO 1 O 1
ATOM 1420 N N . LYS A 1 188 ? 3.880 41.189 32.251 1.00 50.70 203 LYS 1 N 1
ATOM 1421 C CA . LYS A 1 188 ? 4.450 42.499 32.542 1.00 48.65 203 LYS 1 CA 1
ATOM 1422 C C . LYS A 1 188 ? 5.379 42.949 31.428 1.00 45.59 203 LYS 1 C 1
ATOM 1423 O O . LYS A 1 188 ? 5.264 44.063 30.928 1.00 43.25 203 LYS 1 O 1
ATOM 1429 N N . ALA A 1 189 ? 6.302 42.072 31.049 1.00 43.78 204 ALA 1 N 1
ATOM 1430 C CA . ALA A 1 189 ? 7.298 42.400 30.038 1.00 42.64 204 ALA 1 CA 1
ATOM 1431 C C . ALA A 1 189 ? 6.643 42.411 28.660 1.00 42.36 204 ALA 1 C 1
ATOM 1432 O O . ALA A 1 189 ? 7.017 43.204 27.789 1.00 45.10 204 ALA 1 O 1
ATOM 1434 N N . THR A 1 190 ? 5.667 41.528 28.465 1.00 37.91 205 THR 1 N 1
ATOM 1435 C CA . THR A 1 190 ? 4.911 41.506 27.222 1.00 34.29 205 THR 1 CA 1
ATOM 1436 C C . THR A 1 190 ? 4.304 42.888 26.988 1.00 33.51 205 THR 1 C 1
ATOM 1437 O O . THR A 1 190 ? 4.362 43.438 25.881 1.00 32.96 205 THR 1 O 1
ATOM 1441 N N . ILE A 1 191 ? 3.732 43.457 28.040 1.00 32.49 206 ILE 1 N 1
ATOM 1442 C CA . ILE A 1 191 ? 3.207 44.808 27.955 1.00 31.51 206 ILE 1 CA 1
ATOM 1443 C C . ILE A 1 191 ? 4.303 45.731 27.466 1.00 31.40 206 ILE 1 C 1
ATOM 1444 O O . ILE A 1 191 ? 4.159 46.406 26.434 1.00 31.76 206 ILE 1 O 1
ATOM 1449 N N . ALA A 1 192 ? 5.409 45.729 28.208 1.00 30.81 207 ALA 1 N 1
ATOM 1450 C CA . ALA A 1 192 ? 6.549 46.596 27.911 1.00 29.85 207 ALA 1 CA 1
ATOM 1451 C C . ALA A 1 192 ? 6.988 46.477 26.464 1.00 29.61 207 ALA 1 C 1
ATOM 1452 O O . ALA A 1 192 ? 7.171 47.479 25.798 1.00 30.52 207 ALA 1 O 1
ATOM 1454 N N . LEU A 1 193 ? 7.128 45.254 25.974 1.00 30.90 208 LEU 1 N 1
ATOM 1455 C CA . LEU A 1 193 ? 7.537 45.037 24.579 1.00 32.37 208 LEU 1 CA 1
ATOM 1456 C C . LEU A 1 193 ? 6.506 45.601 23.606 1.00 32.14 208 LEU 1 C 1
ATOM 1457 O O . LEU A 1 193 ? 6.854 46.202 22.606 1.00 29.44 208 LEU 1 O 1
ATOM 1462 N N . LEU A 1 194 ? 5.238 45.389 23.921 1.00 33.69 209 LEU 1 N 1
ATOM 1463 C CA . LEU A 1 194 ? 4.152 45.869 23.084 1.00 35.89 209 LEU 1 CA 1
ATOM 1464 C C . LEU A 1 194 ? 4.191 47.376 22.952 1.00 38.40 209 LEU 1 C 1
ATOM 1465 O O . LEU A 1 194 ? 3.938 47.922 21.876 1.00 42.15 209 LEU 1 O 1
ATOM 1470 N N . ARG A 1 195 ? 4.516 48.048 24.045 1.00 38.78 210 ARG 1 N 1
ATOM 1471 C CA . ARG A 1 195 ? 4.594 49.495 24.030 1.00 39.89 210 ARG 1 CA 1
ATOM 1472 C C . ARG A 1 195 ? 5.721 49.960 23.117 1.00 39.43 210 ARG 1 C 1
ATOM 1473 O O . ARG A 1 195 ? 5.581 50.955 22.407 1.00 39.29 210 ARG 1 O 1
ATOM 1481 N N . ARG A 1 196 ? 6.831 49.228 23.117 1.00 40.28 211 ARG 1 N 1
ATOM 1482 C CA . ARG A 1 196 ? 7.935 49.535 22.197 1.00 42.32 211 ARG 1 CA 1
ATOM 1483 C C . ARG A 1 196 ? 7.459 49.385 20.755 1.00 42.72 211 ARG 1 C 1
ATOM 1484 O O . ARG A 1 196 ? 7.876 50.138 19.877 1.00 44.34 211 ARG 1 O 1
ATOM 1492 N N . VAL A 1 197 ? 6.573 48.421 20.519 1.00 41.80 212 VAL 1 N 1
ATOM 1493 C CA . VAL A 1 197 ? 5.987 48.225 19.189 1.00 42.31 212 VAL 1 CA 1
ATOM 1494 C C . VAL A 1 197 ? 5.130 49.429 18.778 1.00 40.21 212 VAL 1 C 1
ATOM 1495 O O . VAL A 1 197 ? 5.228 49.905 17.656 1.00 36.58 212 VAL 1 O 1
ATOM 1499 N N . GLU A 1 198 ? 4.296 49.905 19.692 1.00 40.43 213 GLU 1 N 1
ATOM 1500 C CA . GLU A 1 198 ? 3.585 51.165 19.486 1.00 41.71 213 GLU 1 CA 1
ATOM 1501 C C . GLU A 1 198 ? 4.567 52.249 19.080 1.00 41.11 213 GLU 1 C 1
ATOM 1502 O O . GLU A 1 198 ? 4.381 52.913 18.069 1.00 40.40 213 GLU 1 O 1
ATOM 1508 N N . ASP A 1 199 ? 5.626 52.402 19.874 1.00 42.40 214 ASP 1 N 1
ATOM 1509 C CA . ASP A 1 199 ? 6.597 53.489 19.689 1.00 42.36 214 ASP 1 CA 1
ATOM 1510 C C . ASP A 1 199 ? 7.226 53.505 18.297 1.00 43.68 214 ASP 1 C 1
ATOM 1511 O O . ASP A 1 199 ? 7.360 54.556 17.683 1.00 46.57 214 ASP 1 O 1
ATOM 1516 N N . VAL A 1 200 ? 7.581 52.342 17.778 1.00 46.07 215 VAL 1 N 1
ATOM 1517 C CA . VAL A 1 200 ? 8.218 52.276 16.460 1.00 46.05 215 VAL 1 CA 1
ATOM 1518 C C . VAL A 1 200 ? 7.212 52.404 15.315 1.00 46.95 215 VAL 1 C 1
ATOM 1519 O O . VAL A 1 200 ? 7.427 53.171 14.380 1.00 47.42 215 VAL 1 O 1
ATOM 1523 N N . LEU A 1 201 ? 6.131 51.637 15.390 1.00 47.75 216 LEU 1 N 1
ATOM 1524 C CA . LEU A 1 201 ? 5.172 51.545 14.294 1.00 48.48 216 LEU 1 CA 1
ATOM 1525 C C . LEU A 1 201 ? 4.106 52.625 14.346 1.00 52.40 216 LEU 1 C 1
ATOM 1526 O O . LEU A 1 201 ? 3.396 52.857 13.360 1.00 52.45 216 LEU 1 O 1
ATOM 1531 N N . ASP A 1 202 ? 3.988 53.276 15.497 1.00 56.48 217 ASP 1 N 1
ATOM 1532 C CA . ASP A 1 202 ? 2.951 54.286 15.718 1.00 63.33 217 ASP 1 CA 1
ATOM 1533 C C . ASP A 1 202 ? 1.566 53.789 15.298 1.00 64.57 217 ASP 1 C 1
ATOM 1534 O O . ASP A 1 202 ? 0.928 54.367 14.417 1.00 66.23 217 ASP 1 O 1
ATOM 1539 N N . VAL A 1 203 ? 1.131 52.697 15.919 1.00 62.71 218 VAL 1 N 1
ATOM 1540 C CA . VAL A 1 203 ? -0.274 52.306 15.903 1.00 61.46 218 VAL 1 CA 1
ATOM 1541 C C . VAL A 1 203 ? -0.581 51.805 17.293 1.00 58.97 218 VAL 1 C 1
ATOM 1542 O O . VAL A 1 203 ? 0.184 51.021 17.830 1.00 57.95 218 VAL 1 O 1
ATOM 1546 N N . GLU A 1 204 ? -1.692 52.251 17.876 1.00 58.25 219 GLU 1 N 1
ATOM 1547 C CA . GLU A 1 204 ? -2.023 51.853 19.235 1.00 55.95 219 GLU 1 CA 1
ATOM 1548 C C . GLU A 1 204 ? -2.391 50.372 19.238 1.00 50.99 219 GLU 1 C 1
ATOM 1549 O O . GLU A 1 204 ? -3.092 49.906 18.343 1.00 47.80 219 GLU 1 O 1
ATOM 1555 N N . VAL A 1 205 ? -1.885 49.646 20.238 1.00 49.01 220 VAL 1 N 1
ATOM 1556 C CA . VAL A 1 205 ? -2.205 48.227 20.420 1.00 46.50 220 VAL 1 CA 1
ATOM 1557 C C . VAL A 1 205 ? -3.030 48.059 21.691 1.00 43.90 220 VAL 1 C 1
ATOM 1558 O O . VAL A 1 205 ? -2.633 48.508 22.785 1.00 44.51 220 VAL 1 O 1
ATOM 1562 N N . PRO A 1 206 ? -4.191 47.409 21.548 1.00 40.98 221 PRO 1 N 1
ATOM 1563 C CA . PRO A 1 206 ? -5.111 47.227 22.646 1.00 39.97 221 PRO 1 CA 1
ATOM 1564 C C . PRO A 1 206 ? -4.527 46.227 23.615 1.00 39.78 221 PRO 1 C 1
ATOM 1565 O O . PRO A 1 206 ? -4.253 45.092 23.221 1.00 39.53 221 PRO 1 O 1
ATOM 1569 N N . LEU A 1 207 ? -4.309 46.639 24.858 1.00 39.90 222 LEU 1 N 1
ATOM 1570 C CA . LEU A 1 207 ? -3.719 45.729 25.828 1.00 40.81 222 LEU 1 CA 1
ATOM 1571 C C . LEU A 1 207 ? -4.758 44.802 26.424 1.00 42.37 222 LEU 1 C 1
ATOM 1572 O O . LEU A 1 207 ? -4.407 43.737 26.942 1.00 43.60 222 LEU 1 O 1
ATOM 1577 N N . ALA A 1 208 ? -6.030 45.199 26.354 1.00 44.33 223 ALA 1 N 1
ATOM 1578 C CA . ALA A 1 208 ? -7.138 44.377 26.858 1.00 45.05 223 ALA 1 CA 1
ATOM 1579 C C . ALA A 1 208 ? -7.005 44.039 28.359 1.00 47.08 223 ALA 1 C 1
ATOM 1580 O O . ALA A 1 208 ? -7.065 44.939 29.200 1.00 48.18 223 ALA 1 O 1
ATOM 1582 N N . ASP A 1 209 ? -6.809 42.757 28.678 1.00 48.21 224 ASP 1 N 1
ATOM 1583 C CA . ASP A 1 209 ? -6.842 42.262 30.047 1.00 50.82 224 ASP 1 CA 1
ATOM 1584 C C . ASP A 1 209 ? -5.438 42.090 30.636 1.00 49.58 224 ASP 1 C 1
ATOM 1585 O O . ASP A 1 209 ? -5.281 41.539 31.729 1.00 48.14 224 ASP 1 O 1
ATOM 1590 N N . LEU A 1 210 ? -4.416 42.551 29.922 1.00 48.64 225 LEU 1 N 1
ATOM 1591 C CA . LEU A 1 210 ? -3.033 42.308 30.350 1.00 48.99 225 LEU 1 CA 1
ATOM 1592 C C . LEU A 1 210 ? -2.686 42.949 31.703 1.00 51.74 225 LEU 1 C 1
ATOM 1593 O O . LEU A 1 210 ? -2.053 42.309 32.541 1.00 51.68 225 LEU 1 O 1
ATOM 1598 N N . PRO A 1 211 ? -3.095 44.211 31.923 1.00 54.85 226 PRO 1 N 1
ATOM 1599 C CA . PRO A 1 211 ? -2.763 44.835 33.206 1.00 53.78 226 PRO 1 CA 1
ATOM 1600 C C . PRO A 1 211 ? -3.262 44.023 34.401 1.00 52.94 226 PRO 1 C 1
ATOM 1601 O O . PRO A 1 211 ? -2.518 43.790 35.351 1.00 48.54 226 PRO 1 O 1
ATOM 1605 N N . ALA A 1 212 ? -4.515 43.590 34.332 1.00 55.74 227 ALA 1 N 1
ATOM 1606 C CA . ALA A 1 212 ? -5.115 42.772 35.391 1.00 58.14 227 ALA 1 CA 1
ATOM 1607 C C . ALA A 1 212 ? -4.253 41.557 35.701 1.00 61.52 227 ALA 1 C 1
ATOM 1608 O O . ALA A 1 212 ? -4.020 41.215 36.865 1.00 60.62 227 ALA 1 O 1
ATOM 1610 N N . GLN A 1 213 ? -3.786 40.915 34.636 1.00 65.77 228 GLN 1 N 1
ATOM 1611 C CA . GLN A 1 213 ? -2.950 39.727 34.745 1.00 67.78 228 GLN 1 CA 1
ATOM 1612 C C . GLN A 1 213 ? -1.582 40.073 35.327 1.00 70.86 228 GLN 1 C 1
ATOM 1613 O O . GLN A 1 213 ? -0.993 39.269 36.046 1.00 75.82 228 GLN 1 O 1
ATOM 1619 N N . ALA A 1 214 ? -1.093 41.274 35.023 1.00 73.82 229 ALA 1 N 1
ATOM 1620 C CA . ALA A 1 214 ? 0.211 41.736 35.517 1.00 78.20 229 ALA 1 CA 1
ATOM 1621 C C . ALA A 1 214 ? 0.166 42.039 37.008 1.00 82.13 229 ALA 1 C 1
ATOM 1622 O O . ALA A 1 214 ? 1.062 41.673 37.771 1.00 86.93 229 ALA 1 O 1
ATOM 1624 N N . GLU A 1 215 ? -0.888 42.726 37.410 1.00 84.88 230 GLU 1 N 1
ATOM 1625 C CA . GLU A 1 215 ? -1.071 43.116 38.785 1.00 89.33 230 GLU 1 CA 1
ATOM 1626 C C . GLU A 1 215 ? -1.320 41.877 39.663 1.00 84.52 230 GLU 1 C 1
ATOM 1627 O O . GLU A 1 215 ? -0.784 41.764 40.776 1.00 84.80 230 GLU 1 O 1
ATOM 1633 N N . ALA A 1 216 ? -2.108 40.942 39.146 1.00 78.27 231 ALA 1 N 1
ATOM 1634 C CA . ALA A 1 216 ? -2.327 39.664 39.823 1.00 75.34 231 ALA 1 CA 1
ATOM 1635 C C . ALA A 1 216 ? -1.007 38.920 39.946 1.00 74.76 231 ALA 1 C 1
ATOM 1636 O O . ALA A 1 216 ? -0.684 38.365 40.997 1.00 78.20 231 ALA 1 O 1
ATOM 1638 N N . TRP A 1 217 ? -0.253 38.913 38.850 1.00 72.86 232 TRP 1 N 1
ATOM 1639 C CA . TRP A 1 217 ? 1.069 38.285 38.802 1.00 69.81 232 TRP 1 CA 1
ATOM 1640 C C . TRP A 1 217 ? 1.972 38.871 39.888 1.00 72.20 232 TRP 1 C 1
ATOM 1641 O O . TRP A 1 217 ? 2.480 38.141 40.735 1.00 69.02 232 TRP 1 O 1
ATOM 1652 N N . GLU A 1 218 ? 2.135 40.192 39.866 1.00 77.18 233 GLU 1 N 1
ATOM 1653 C CA . GLU A 1 218 ? 3.055 40.888 40.780 1.00 82.58 233 GLU 1 CA 1
ATOM 1654 C C . GLU A 1 218 ? 2.674 40.706 42.260 1.00 88.14 233 GLU 1 C 1
ATOM 1655 O O . GLU A 1 218 ? 3.557 40.558 43.112 1.00 93.17 233 GLU 1 O 1
ATOM 1661 N N . ARG A 1 219 ? 1.374 40.725 42.561 1.00 88.70 234 ARG 1 N 1
ATOM 1662 C CA . ARG A 1 219 ? 0.890 40.492 43.935 1.00 86.54 234 ARG 1 CA 1
ATOM 1663 C C . ARG A 1 219 ? 1.203 39.081 44.407 1.00 86.17 234 ARG 1 C 1
ATOM 1664 O O . ARG A 1 219 ? 1.588 38.871 45.554 1.00 80.97 234 ARG 1 O 1
ATOM 1672 N N . GLU A 1 220 ? 0.985 38.113 43.521 1.00 88.51 235 GLU 1 N 1
ATOM 1673 C CA . GLU A 1 220 ? 1.109 36.695 43.873 1.00 91.16 235 GLU 1 CA 1
ATOM 1674 C C . GLU A 1 220 ? 2.549 36.158 43.753 1.00 92.44 235 GLU 1 C 1
ATOM 1675 O O . GLU A 1 220 ? 2.803 34.971 43.997 1.00 98.49 235 GLU 1 O 1
ATOM 1681 N N . ILE A 1 221 ? 3.489 37.036 43.412 1.00 89.32 236 ILE 1 N 1
ATOM 1682 C CA . ILE A 1 221 ? 4.917 36.764 43.606 1.00 84.02 236 ILE 1 CA 1
ATOM 1683 C C . ILE A 1 221 ? 5.359 37.347 44.944 1.00 87.96 236 ILE 1 C 1
ATOM 1684 O O . ILE A 1 221 ? 6.120 36.719 45.687 1.00 91.64 236 ILE 1 O 1
ATOM 1689 N N . THR A 1 222 ? 4.881 38.552 45.254 1.00 88.73 237 THR 1 N 1
ATOM 1690 C CA . THR A 1 222 ? 5.045 39.106 46.601 1.00 85.77 237 THR 1 CA 1
ATOM 1691 C C . THR A 1 222 ? 4.321 38.224 47.642 1.00 88.45 237 THR 1 C 1
ATOM 1692 O O . THR A 1 222 ? 4.580 38.328 48.839 1.00 88.00 237 THR 1 O 1
ATOM 1696 N N . GLU A 1 223 ? 3.397 37.381 47.179 1.00 89.88 238 GLU 1 N 1
ATOM 1697 C CA . GLU A 1 223 ? 2.728 36.390 48.029 1.00 88.05 238 GLU 1 CA 1
ATOM 1698 C C . GLU A 1 223 ? 3.711 35.473 48.722 1.00 88.38 238 GLU 1 C 1
ATOM 1699 O O . GLU A 1 223 ? 3.562 35.216 49.902 1.00 92.38 238 GLU 1 O 1
ATOM 1705 N N . THR A 1 224 ? 4.677 34.942 47.972 1.00 87.32 239 THR 1 N 1
ATOM 1706 C CA . THR A 1 224 ? 5.640 33.998 48.525 1.00 85.98 239 THR 1 CA 1
ATOM 1707 C C . THR A 1 224 ? 6.791 34.788 49.098 1.00 90.51 239 THR 1 C 1
ATOM 1708 O O . THR A 1 224 ? 7.830 34.929 48.442 1.00 88.13 239 THR 1 O 1
ATOM 1712 N N . ILE A 1 225 ? 6.611 35.305 50.311 1.00 95.93 240 ILE 1 N 1
ATOM 1713 C CA . ILE A 1 225 ? 7.556 36.299 50.841 1.00 96.87 240 ILE 1 CA 1
ATOM 1714 C C . ILE A 1 225 ? 7.938 36.147 52.316 1.00 95.74 240 ILE 1 C 1
ATOM 1715 O O . ILE A 1 225 ? 8.397 37.096 52.950 1.00 100.37 240 ILE 1 O 1
ATOM 1720 N N . ALA A 1 226 ? 7.824 34.933 52.839 1.00 94.00 241 ALA 1 N 1
ATOM 1721 C CA . ALA A 1 226 ? 8.230 34.675 54.218 1.00 93.73 241 ALA 1 CA 1
ATOM 1722 C C . ALA A 1 226 ? 9.762 34.533 54.312 1.00 94.17 241 ALA 1 C 1
ATOM 1723 O O . ALA A 1 226 ? 10.320 33.452 54.093 1.00 94.57 241 ALA 1 O 1
ATOM 1725 N N . GLU A 1 227 ? 10.433 35.656 54.580 1.00 93.54 242 GLU 1 N 1
ATOM 1726 C CA . GLU A 1 227 ? 11.878 35.697 54.902 1.00 91.09 242 GLU 1 CA 1
ATOM 1727 C C . GLU A 1 227 ? 12.808 35.566 53.679 1.00 90.22 242 GLU 1 C 1
ATOM 1728 O O . GLU A 1 227 ? 14.008 35.853 53.776 1.00 89.15 242 GLU 1 O 1
ATOM 1734 N N . ASP A 1 228 ? 12.252 35.195 52.527 1.00 88.55 243 ASP 1 N 1
ATOM 1735 C CA . ASP A 1 228 ? 13.048 35.070 51.312 1.00 86.13 243 ASP 1 CA 1
ATOM 1736 C C . ASP A 1 228 ? 13.079 36.454 50.709 1.00 88.34 243 ASP 1 C 1
ATOM 1737 O O . ASP A 1 228 ? 12.054 36.973 50.292 1.00 88.49 243 ASP 1 O 1
ATOM 1742 N N . HIS A 1 229 ? 14.247 37.082 50.721 1.00 90.47 244 HIS 1 N 1
ATOM 1743 C CA . HIS A 1 229 ? 14.286 38.518 50.454 1.00 92.33 244 HIS 1 CA 1
ATOM 1744 C C . HIS A 1 229 ? 15.666 39.103 50.186 1.00 92.03 244 HIS 1 C 1
ATOM 1745 O O . HIS A 1 229 ? 16.226 39.784 51.029 1.00 86.52 244 HIS 1 O 1
ATOM 1752 N N . GLU A 1 230 ? 16.167 38.900 48.964 1.00 97.62 245 GLU 1 N 1
ATOM 1753 C CA . GLU A 1 230 ? 17.347 39.630 48.478 1.00 97.29 245 GLU 1 CA 1
ATOM 1754 C C . GLU A 1 230 ? 16.850 40.925 47.851 1.00 97.04 245 GLU 1 C 1
ATOM 1755 O O . GLU A 1 230 ? 17.599 41.668 47.199 1.00 93.69 245 GLU 1 O 1
ATOM 1761 N N . LEU A 1 231 ? 15.569 41.193 48.082 1.00 100.39 246 LEU 1 N 1
ATOM 1762 C CA . LEU A 1 231 ? 14.891 42.283 47.410 1.00 103.98 246 LEU 1 CA 1
ATOM 1763 C C . LEU A 1 231 ? 15.546 43.589 47.694 1.00 103.74 246 LEU 1 C 1
ATOM 1764 O O . LEU A 1 231 ? 15.697 44.389 46.788 1.00 103.36 246 LEU 1 O 1
ATOM 1769 N N . ALA A 1 232 ? 15.921 43.827 48.948 1.00 103.28 247 ALA 1 N 1
ATOM 1770 C CA . ALA A 1 232 ? 16.505 45.109 49.282 1.00 105.53 247 ALA 1 CA 1
ATOM 1771 C C . ALA A 1 232 ? 17.680 45.358 48.358 1.00 103.93 247 ALA 1 C 1
ATOM 1772 O O . ALA A 1 232 ? 17.847 46.465 47.841 1.00 99.76 247 ALA 1 O 1
ATOM 1774 N N . GLU A 1 233 ? 18.468 44.310 48.121 1.00 100.87 248 GLU 1 N 1
ATOM 1775 C CA . GLU A 1 233 ? 19.628 44.436 47.262 1.00 99.93 248 GLU 1 CA 1
ATOM 1776 C C . GLU A 1 233 ? 19.178 44.951 45.914 1.00 97.67 248 GLU 1 C 1
ATOM 1777 O O . GLU A 1 233 ? 19.672 45.971 45.418 1.00 91.82 248 GLU 1 O 1
ATOM 1783 N N . TYR A 1 234 ? 18.218 44.237 45.338 1.00 96.70 249 TYR 1 N 1
ATOM 1784 C CA . TYR A 1 234 ? 17.738 44.545 43.999 1.00 94.96 249 TYR 1 CA 1
ATOM 1785 C C . TYR A 1 234 ? 17.031 45.875 43.909 1.00 87.53 249 TYR 1 C 1
ATOM 1786 O O . TYR A 1 234 ? 17.307 46.669 43.018 1.00 77.31 249 TYR 1 O 1
ATOM 1795 N N . VAL A 1 235 ? 16.118 46.116 44.839 1.00 87.42 250 VAL 1 N 1
ATOM 1796 C CA . VAL A 1 235 ? 15.320 47.336 44.798 1.00 83.43 250 VAL 1 CA 1
ATOM 1797 C C . VAL A 1 235 ? 16.242 48.540 44.691 1.00 79.65 250 VAL 1 C 1
ATOM 1798 O O . VAL A 1 235 ? 15.912 49.501 44.010 1.00 76.77 250 VAL 1 O 1
ATOM 1802 N N . GLN A 1 236 ? 17.409 48.483 45.328 1.00 79.55 251 GLN 1 N 1
ATOM 1803 C CA . GLN A 1 236 ? 18.389 49.537 45.147 1.00 81.17 251 GLN 1 CA 1
ATOM 1804 C C . GLN A 1 236 ? 19.799 48.983 44.949 1.00 76.45 251 GLN 1 C 1
ATOM 1805 O O . GLN A 1 236 ? 20.253 48.786 43.814 1.00 73.04 251 GLN 1 O 1
ATOM 1811 N N . MET B 1 1 ? 8.335 -9.231 3.862 1.00 28.53 16 MET 2 N 1
ATOM 1812 C CA . MET B 1 1 ? 9.132 -9.337 5.114 1.00 27.94 16 MET 2 CA 1
ATOM 1813 C C . MET B 1 1 ? 8.457 -8.593 6.263 1.00 26.33 16 MET 2 C 1
ATOM 1814 O O . MET B 1 1 ? 7.309 -8.178 6.178 1.00 26.18 16 MET 2 O 1
ATOM 1819 N N . VAL B 1 2 ? 9.183 -8.452 7.353 1.00 25.51 17 VAL 2 N 1
ATOM 1820 C CA . VAL B 1 2 ? 8.669 -7.838 8.553 1.00 24.71 17 VAL 2 CA 1
ATOM 1821 C C . VAL B 1 2 ? 9.827 -7.085 9.210 1.00 23.42 17 VAL 2 C 1
ATOM 1822 O O . VAL B 1 2 ? 10.954 -7.558 9.139 1.00 25.20 17 VAL 2 O 1
ATOM 1826 N N . VAL B 1 3 ? 9.576 -5.934 9.840 1.00 21.33 18 VAL 2 N 1
ATOM 1827 C CA . VAL B 1 3 ? 10.664 -5.190 10.534 1.00 19.80 18 VAL 2 CA 1
ATOM 1828 C C . VAL B 1 3 ? 10.503 -5.074 12.051 1.00 18.48 18 VAL 2 C 1
ATOM 1829 O O . VAL B 1 3 ? 9.414 -4.811 12.568 1.00 18.74 18 VAL 2 O 1
ATOM 1833 N N . VAL B 1 4 ? 11.602 -5.283 12.755 1.00 17.29 19 VAL 2 N 1
ATOM 1834 C CA . VAL B 1 4 ? 11.729 -4.830 14.143 1.00 16.62 19 VAL 2 CA 1
ATOM 1835 C C . VAL B 1 4 ? 12.880 -3.828 14.193 1.00 15.49 19 VAL 2 C 1
ATOM 1836 O O . VAL B 1 4 ? 14.024 -4.190 13.911 1.00 14.59 19 VAL 2 O 1
ATOM 1840 N N . ALA B 1 5 ? 12.551 -2.592 14.566 1.00 14.59 20 ALA 2 N 1
ATOM 1841 C CA . ALA B 1 5 ? 13.510 -1.504 14.679 1.00 14.53 20 ALA 2 CA 1
ATOM 1842 C C . ALA B 1 5 ? 13.571 -0.952 16.112 1.00 14.48 20 ALA 2 C 1
ATOM 1843 O O . ALA B 1 5 ? 12.616 -1.074 16.890 1.00 14.37 20 ALA 2 O 1
ATOM 1845 N N . ALA B 1 6 ? 14.703 -0.349 16.450 1.00 14.26 21 ALA 2 N 1
ATOM 1846 C CA . ALA B 1 6 ? 14.852 0.311 17.735 1.00 15.10 21 ALA 2 CA 1
ATOM 1847 C C . ALA B 1 6 ? 15.892 1.396 17.603 1.00 15.76 21 ALA 2 C 1
ATOM 1848 O O . ALA B 1 6 ? 16.891 1.202 16.953 1.00 15.87 21 ALA 2 O 1
ATOM 1850 N N . PHE B 1 7 ? 15.647 2.524 18.257 1.00 17.11 22 PHE 2 N 1
ATOM 1851 C CA . PHE B 1 7 ? 16.536 3.670 18.219 1.00 17.67 22 PHE 2 CA 1
ATOM 1852 C C . PHE B 1 7 ? 17.087 3.974 19.598 1.00 19.17 22 PHE 2 C 1
ATOM 1853 O O . PHE B 1 7 ? 16.353 3.998 20.572 1.00 19.11 22 PHE 2 O 1
ATOM 1861 N N . GLU B 1 8 ? 18.376 4.251 19.652 1.00 21.94 23 GLU 2 N 1
ATOM 1862 C CA . GLU B 1 8 ? 19.082 4.481 20.910 1.00 25.78 23 GLU 2 CA 1
ATOM 1863 C C . GLU B 1 8 ? 18.741 5.839 21.598 1.00 29.55 23 GLU 2 C 1
ATOM 1864 O O . GLU B 1 8 ? 17.853 6.592 21.153 1.00 32.22 23 GLU 2 O 1
ATOM 1870 N N . GLY B 1 9 ? 19.436 6.127 22.701 1.00 32.25 24 GLY 2 N 1
ATOM 1871 C CA . GLY B 1 9 ? 19.417 7.461 23.321 1.00 34.36 24 GLY 2 CA 1
ATOM 1872 C C . GLY B 1 9 ? 18.108 7.888 23.982 1.00 35.11 24 GLY 2 C 1
ATOM 1873 O O . GLY B 1 9 ? 17.711 7.338 25.021 1.00 34.47 24 GLY 2 O 1
ATOM 1874 N N . TRP B 1 10 ? 17.454 8.888 23.386 1.00 34.76 25 TRP 2 N 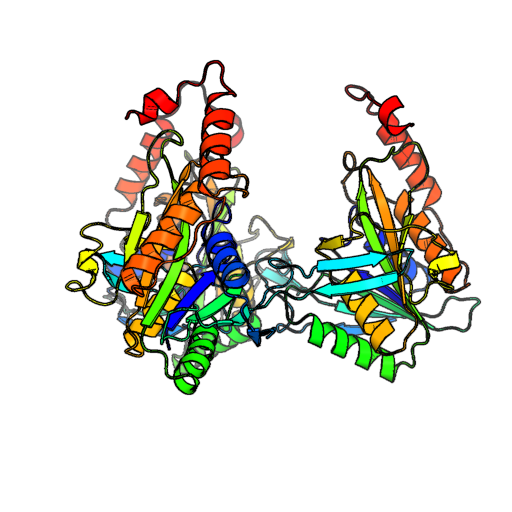1
ATOM 1875 C CA . TRP B 1 10 ? 16.176 9.410 23.886 1.00 34.71 25 TRP 2 CA 1
ATOM 1876 C C . TRP B 1 10 ? 15.092 8.328 23.914 1.00 35.03 25 TRP 2 C 1
ATOM 1877 O O . TRP B 1 10 ? 14.462 8.102 24.944 1.00 37.54 25 TRP 2 O 1
ATOM 1888 N N . ASN B 1 11 ? 14.926 7.607 22.823 1.00 33.48 26 ASN 2 N 1
ATOM 1889 C CA . ASN B 1 11 ? 13.881 6.628 22.686 1.00 32.55 26 ASN 2 CA 1
ATOM 1890 C C . ASN B 1 11 ? 14.145 5.326 23.409 1.00 32.41 26 ASN 2 C 1
ATOM 1891 O O . ASN B 1 11 ? 13.332 4.460 23.369 1.00 33.62 26 ASN 2 O 1
ATOM 1896 N N . ASP B 1 12 ? 15.314 5.149 23.980 1.00 31.33 27 ASP 2 N 1
ATOM 1897 C CA . ASP B 1 12 ? 15.616 3.960 24.725 1.00 31.26 27 ASP 2 CA 1
ATOM 1898 C C . ASP B 1 12 ? 16.155 4.267 26.088 1.00 33.35 27 ASP 2 C 1
ATOM 1899 O O . ASP B 1 12 ? 17.200 4.824 26.224 1.00 33.33 27 ASP 2 O 1
ATOM 1904 N N . ALA B 1 13 ? 15.478 3.804 27.104 1.00 36.48 28 ALA 2 N 1
ATOM 1905 C CA . ALA B 1 13 ? 15.946 3.932 28.448 1.00 40.51 28 ALA 2 CA 1
ATOM 1906 C C . ALA B 1 13 ? 16.260 2.537 28.907 1.00 41.92 28 ALA 2 C 1
ATOM 1907 O O . ALA B 1 13 ? 15.660 1.594 28.431 1.00 45.83 28 ALA 2 O 1
ATOM 1909 N N . GLY B 1 14 ? 17.310 2.396 29.697 1.00 41.33 29 GLY 2 N 1
ATOM 1910 C CA . GLY B 1 14 ? 17.683 1.102 30.240 1.00 39.94 29 GLY 2 CA 1
ATOM 1911 C C . GLY B 1 14 ? 18.310 0.223 29.175 1.00 38.25 29 GLY 2 C 1
ATOM 1912 O O . GLY B 1 14 ? 18.804 -0.850 29.429 1.00 34.97 29 GLY 2 O 1
ATOM 1913 N N . ASP B 1 15 ? 18.320 0.753 27.962 1.00 36.69 30 ASP 2 N 1
ATOM 1914 C CA . ASP B 1 15 ? 18.765 0.071 26.784 1.00 33.80 30 ASP 2 CA 1
ATOM 1915 C C . ASP B 1 15 ? 17.903 -1.115 26.550 1.00 32.35 30 ASP 2 C 1
ATOM 1916 O O . ASP B 1 15 ? 18.337 -2.076 26.008 1.00 33.52 30 ASP 2 O 1
ATOM 1921 N N . ALA B 1 16 ? 16.654 -1.027 26.944 1.00 29.41 31 ALA 2 N 1
ATOM 1922 C CA . ALA B 1 16 ? 15.744 -2.114 26.767 1.00 26.67 31 ALA 2 CA 1
ATOM 1923 C C . ALA B 1 16 ? 15.424 -2.503 25.341 1.00 24.09 31 ALA 2 C 1
ATOM 1924 O O . ALA B 1 16 ? 15.518 -3.629 25.031 1.00 23.21 31 ALA 2 O 1
ATOM 1926 N N . ALA B 1 17 ? 15.115 -1.553 24.475 1.00 22.63 32 ALA 2 N 1
ATOM 1927 C CA . ALA B 1 17 ? 14.808 -1.787 23.061 1.00 21.53 32 ALA 2 CA 1
ATOM 1928 C C . ALA B 1 17 ? 16.043 -2.174 22.279 1.00 20.79 32 ALA 2 C 1
ATOM 1929 O O . ALA B 1 17 ? 15.989 -3.055 21.432 1.00 21.46 32 ALA 2 O 1
ATOM 1931 N N . GLY B 1 18 ? 17.155 -1.508 22.550 1.00 21.14 33 GLY 2 N 1
ATOM 1932 C CA . GLY B 1 18 ? 18.420 -1.834 21.891 1.00 21.83 33 GLY 2 CA 1
ATOM 1933 C C . GLY B 1 18 ? 18.791 -3.267 22.173 1.00 23.30 33 GLY 2 C 1
ATOM 1934 O O . GLY B 1 18 ? 19.063 -4.029 21.240 1.00 25.08 33 GLY 2 O 1
ATOM 1935 N N . ASP B 1 19 ? 18.775 -3.633 23.462 1.00 23.87 34 ASP 2 N 1
ATOM 1936 C CA . ASP B 1 19 ? 19.037 -5.012 23.900 1.00 24.49 34 ASP 2 CA 1
ATOM 1937 C C . ASP B 1 19 ? 18.051 -6.014 23.323 1.00 24.66 34 ASP 2 C 1
ATOM 1938 O O . ASP B 1 19 ? 18.420 -7.140 23.015 1.00 25.17 34 ASP 2 O 1
ATOM 1943 N N . ALA B 1 20 ? 16.789 -5.623 23.203 1.00 24.65 35 ALA 2 N 1
ATOM 1944 C CA . ALA B 1 20 ? 15.802 -6.494 22.572 1.00 24.41 35 ALA 2 CA 1
ATOM 1945 C C . ALA B 1 20 ? 16.233 -6.846 21.154 1.00 24.88 35 ALA 2 C 1
ATOM 1946 O O . ALA B 1 20 ? 16.334 -8.030 20.819 1.00 24.97 35 ALA 2 O 1
ATOM 1948 N N . VAL B 1 21 ? 16.538 -5.835 20.343 1.00 24.09 36 VAL 2 N 1
ATOM 1949 C CA . VAL B 1 21 ? 16.934 -6.105 18.965 1.00 24.67 36 VAL 2 CA 1
ATOM 1950 C C . VAL B 1 21 ? 18.258 -6.866 18.920 1.00 26.17 36 VAL 2 C 1
ATOM 1951 O O . VAL B 1 21 ? 18.470 -7.718 18.044 1.00 27.63 36 VAL 2 O 1
ATOM 1955 N N . ALA B 1 22 ? 19.150 -6.556 19.858 1.00 25.94 37 ALA 2 N 1
ATOM 1956 C CA . ALA B 1 22 ? 20.442 -7.231 19.935 1.00 25.46 37 ALA 2 CA 1
ATOM 1957 C C . ALA B 1 22 ? 20.233 -8.714 20.141 1.00 26.09 37 ALA 2 C 1
ATOM 1958 O O . ALA B 1 22 ? 20.882 -9.547 19.497 1.00 26.22 37 ALA 2 O 1
ATOM 1960 N N . HIS B 1 23 ? 19.297 -9.020 21.034 1.00 26.01 38 HIS 2 N 1
ATOM 1961 C CA . HIS B 1 23 ? 18.977 -10.394 21.405 1.00 26.09 38 HIS 2 CA 1
ATOM 1962 C C . HIS B 1 23 ? 18.362 -11.197 20.268 1.00 25.52 38 HIS 2 C 1
ATOM 1963 O O . HIS B 1 23 ? 18.566 -12.402 20.172 1.00 24.01 38 HIS 2 O 1
ATOM 1970 N N . LEU B 1 24 ? 17.566 -10.526 19.442 1.00 25.89 39 LEU 2 N 1
ATOM 1971 C CA . LEU B 1 24 ? 17.011 -11.152 18.252 1.00 24.96 39 LEU 2 CA 1
ATOM 1972 C C . LEU B 1 24 ? 18.131 -11.479 17.297 1.00 23.36 39 LEU 2 C 1
ATOM 1973 O O . LEU B 1 24 ? 18.178 -12.582 16.759 1.00 23.89 39 LEU 2 O 1
ATOM 1978 N N . ALA B 1 25 ? 19.040 -10.530 17.108 1.00 22.33 40 ALA 2 N 1
ATOM 1979 C CA . ALA B 1 25 ? 20.128 -10.677 16.129 1.00 23.08 40 ALA 2 CA 1
ATOM 1980 C C . ALA B 1 25 ? 21.147 -11.755 16.538 1.00 23.61 40 ALA 2 C 1
ATOM 1981 O O . ALA B 1 25 ? 21.783 -12.401 15.682 1.00 23.04 40 ALA 2 O 1
ATOM 1983 N N . ALA B 1 26 ? 21.300 -11.928 17.847 1.00 23.58 41 ALA 2 N 1
ATOM 1984 C CA . ALA B 1 26 ? 22.177 -12.950 18.385 1.00 23.23 41 ALA 2 CA 1
ATOM 1985 C C . ALA B 1 26 ? 21.507 -14.291 18.183 1.00 23.48 41 ALA 2 C 1
ATOM 1986 O O . ALA B 1 26 ? 22.087 -15.203 17.611 1.00 24.15 41 ALA 2 O 1
ATOM 1988 N N . SER B 1 27 ? 20.267 -14.386 18.642 1.00 24.33 42 SER 2 N 1
ATOM 1989 C CA . SER B 1 27 ? 19.529 -15.637 18.662 1.00 24.70 42 SER 2 CA 1
ATOM 1990 C C . SER B 1 27 ? 19.390 -16.194 17.274 1.00 24.85 42 SER 2 C 1
ATOM 1991 O O . SER B 1 27 ? 19.766 -17.333 17.019 1.00 25.79 42 SER 2 O 1
ATOM 1994 N N . TRP B 1 28 ? 18.848 -15.388 16.376 1.00 26.01 43 TRP 2 N 1
ATOM 1995 C CA . TRP B 1 28 ? 18.611 -15.821 15.007 1.00 27.55 43 TRP 2 CA 1
ATOM 1996 C C . TRP B 1 28 ? 19.779 -15.557 14.038 1.00 27.79 43 TRP 2 C 1
ATOM 1997 O O . TRP B 1 28 ? 19.639 -15.794 12.841 1.00 28.38 43 TRP 2 O 1
ATOM 2008 N N . GLN B 1 29 ? 20.907 -15.062 14.549 1.00 27.83 44 GLN 2 N 1
ATOM 2009 C CA . GLN B 1 29 ? 22.142 -14.883 13.763 1.00 29.15 44 GLN 2 CA 1
ATOM 2010 C C . GLN B 1 29 ? 21.950 -14.039 12.501 1.00 29.22 44 GLN 2 C 1
ATOM 2011 O O . GLN B 1 29 ? 22.023 -14.543 11.373 1.00 28.57 44 GLN 2 O 1
ATOM 2017 N N . ALA B 1 30 ? 21.707 -12.750 12.704 1.00 28.26 45 ALA 2 N 1
ATOM 2018 C CA . ALA B 1 30 ? 21.278 -11.894 11.626 1.00 27.11 45 ALA 2 CA 1
ATOM 2019 C C . ALA B 1 30 ? 22.460 -11.520 10.751 1.00 27.34 45 ALA 2 C 1
ATOM 2020 O O . ALA B 1 30 ? 23.571 -11.422 11.238 1.00 26.54 45 ALA 2 O 1
ATOM 2022 N N . LEU B 1 31 ? 22.191 -11.325 9.456 1.00 27.76 46 LEU 2 N 1
ATOM 2023 C CA . LEU B 1 31 ? 23.203 -11.002 8.456 1.00 27.75 46 LEU 2 CA 1
ATOM 2024 C C . LEU B 1 31 ? 23.126 -9.512 8.125 1.00 28.35 46 LEU 2 C 1
ATOM 2025 O O . LEU B 1 31 ? 22.104 -9.055 7.613 1.00 27.75 46 LEU 2 O 1
ATOM 2030 N N . PRO B 1 32 ? 24.187 -8.740 8.445 1.00 28.70 47 PRO 2 N 1
ATOM 2031 C CA . PRO B 1 32 ? 24.255 -7.345 8.025 1.00 29.55 47 PRO 2 CA 1
ATOM 2032 C C . PRO B 1 32 ? 24.111 -7.180 6.514 1.00 30.99 47 PRO 2 C 1
ATOM 2033 O O . PRO B 1 32 ? 24.695 -7.963 5.763 1.00 33.08 47 PRO 2 O 1
ATOM 2037 N N . ILE B 1 33 ? 23.353 -6.175 6.087 1.00 30.86 48 ILE 2 N 1
ATOM 2038 C CA . ILE B 1 33 ? 23.149 -5.914 4.667 1.00 31.75 48 ILE 2 CA 1
ATOM 2039 C C . ILE B 1 33 ? 23.320 -4.432 4.344 1.00 32.21 48 ILE 2 C 1
ATOM 2040 O O . ILE B 1 33 ? 24.080 -4.067 3.448 1.00 32.84 48 ILE 2 O 1
ATOM 2045 N N . VAL B 1 34 ? 22.608 -3.584 5.080 1.00 32.13 49 VAL 2 N 1
ATOM 2046 C CA . VAL B 1 34 ? 22.677 -2.123 4.866 1.00 30.71 49 VAL 2 CA 1
ATOM 2047 C C . VAL B 1 34 ? 23.085 -1.362 6.131 1.00 29.44 49 VAL 2 C 1
ATOM 2048 O O . VAL B 1 34 ? 22.614 -1.653 7.243 1.00 28.67 49 VAL 2 O 1
ATOM 2052 N N . GLU B 1 35 ? 23.944 -0.368 5.939 1.00 28.06 50 GLU 2 N 1
ATOM 2053 C CA . GLU B 1 35 ? 24.369 0.527 7.007 1.00 27.68 50 GLU 2 CA 1
ATOM 2054 C C . GLU B 1 35 ? 24.267 1.989 6.563 1.00 27.04 50 GLU 2 C 1
ATOM 2055 O O . GLU B 1 35 ? 24.956 2.402 5.645 1.00 26.27 50 GLU 2 O 1
ATOM 2061 N N . ILE B 1 36 ? 23.416 2.766 7.223 1.00 27.92 51 ILE 2 N 1
ATOM 2062 C CA . ILE B 1 36 ? 23.209 4.186 6.864 1.00 28.74 51 ILE 2 CA 1
ATOM 2063 C C . ILE B 1 36 ? 24.112 5.105 7.703 1.00 28.19 51 ILE 2 C 1
ATOM 2064 O O . ILE B 1 36 ? 23.847 5.390 8.879 1.00 26.91 51 ILE 2 O 1
ATOM 2069 N N . ASP B 1 37 ? 25.152 5.576 7.027 1.00 28.43 52 ASP 2 N 1
ATOM 2070 C CA . ASP B 1 37 ? 26.326 6.209 7.613 1.00 28.70 52 ASP 2 CA 1
ATOM 2071 C C . ASP B 1 37 ? 26.270 7.715 7.451 1.00 27.25 52 ASP 2 C 1
ATOM 2072 O O . ASP B 1 37 ? 27.120 8.433 7.963 1.00 26.41 52 ASP 2 O 1
ATOM 2077 N N . ASP B 1 38 ? 25.269 8.188 6.718 1.00 26.35 53 ASP 2 N 1
ATOM 2078 C CA . ASP B 1 38 ? 25.322 9.514 6.117 1.00 25.64 53 ASP 2 CA 1
ATOM 2079 C C . ASP B 1 38 ? 25.471 10.635 7.135 1.00 26.12 53 ASP 2 C 1
ATOM 2080 O O . ASP B 1 38 ? 24.802 10.664 8.173 1.00 26.48 53 ASP 2 O 1
ATOM 2085 N N . GLU B 1 39 ? 26.344 11.575 6.788 1.00 25.71 54 GLU 2 N 1
ATOM 2086 C CA . GLU B 1 39 ? 26.636 12.736 7.615 1.00 25.07 54 GLU 2 CA 1
ATOM 2087 C C . GLU B 1 39 ? 25.567 13.837 7.465 1.00 23.53 54 GLU 2 C 1
ATOM 2088 O O . GLU B 1 39 ? 25.584 14.835 8.191 1.00 25.37 54 GLU 2 O 1
ATOM 2094 N N . ALA B 1 40 ? 24.637 13.649 6.536 1.00 21.41 55 ALA 2 N 1
ATOM 2095 C CA . ALA B 1 40 ? 23.432 14.477 6.478 1.00 20.37 55 ALA 2 CA 1
ATOM 2096 C C . ALA B 1 40 ? 22.545 14.337 7.717 1.00 19.33 55 ALA 2 C 1
ATOM 2097 O O . ALA B 1 40 ? 21.803 15.243 8.043 1.00 18.97 55 ALA 2 O 1
ATOM 2099 N N . TYR B 1 41 ? 22.642 13.211 8.410 1.00 19.26 56 TYR 2 N 1
ATOM 2100 C CA . TYR B 1 41 ? 21.762 12.904 9.539 1.00 18.87 56 TYR 2 CA 1
ATOM 2101 C C . TYR B 1 41 ? 22.346 13.151 10.926 1.00 18.53 56 TYR 2 C 1
ATOM 2102 O O . TYR B 1 41 ? 21.585 13.276 11.868 1.00 17.53 56 TYR 2 O 1
ATOM 2111 N N . TYR B 1 42 ? 23.677 13.258 11.037 1.00 19.35 57 TYR 2 N 1
ATOM 2112 C CA . TYR B 1 42 ? 24.373 13.225 12.349 1.00 19.69 57 TYR 2 CA 1
ATOM 2113 C C . TYR B 1 42 ? 25.193 14.459 12.760 1.00 19.70 57 TYR 2 C 1
ATOM 2114 O O . TYR B 1 42 ? 26.032 14.953 11.994 1.00 20.00 57 TYR 2 O 1
ATOM 2123 N N . ASP B 1 43 ? 24.878 14.958 13.963 1.00 19.74 58 ASP 2 N 1
ATOM 2124 C CA . ASP B 1 43 ? 25.624 16.004 14.689 1.00 19.49 58 ASP 2 CA 1
ATOM 2125 C C . ASP B 1 43 ? 26.626 15.252 15.544 1.00 18.67 58 ASP 2 C 1
ATOM 2126 O O . ASP B 1 43 ? 26.243 14.512 16.454 1.00 18.17 58 ASP 2 O 1
ATOM 2131 N N . TYR B 1 44 ? 27.909 15.437 15.234 1.00 17.83 59 TYR 2 N 1
ATOM 2132 C CA . TYR B 1 44 ? 28.965 14.585 15.770 1.00 16.89 59 TYR 2 CA 1
ATOM 2133 C C . TYR B 1 44 ? 29.534 15.026 17.110 1.00 17.80 59 TYR 2 C 1
ATOM 2134 O O . TYR B 1 44 ? 30.295 14.293 17.716 1.00 19.13 59 TYR 2 O 1
ATOM 2143 N N . GLN B 1 45 ? 29.160 16.197 17.600 1.00 18.45 60 GLN 2 N 1
ATOM 2144 C CA . GLN B 1 45 ? 29.468 16.526 18.986 1.00 19.17 60 GLN 2 CA 1
ATOM 2145 C C . GLN B 1 45 ? 28.474 15.824 19.897 1.00 20.91 60 GLN 2 C 1
ATOM 2146 O O . GLN B 1 45 ? 28.802 15.491 21.037 1.00 21.36 60 GLN 2 O 1
ATOM 2152 N N . VAL B 1 46 ? 27.254 15.610 19.400 1.00 21.79 61 VAL 2 N 1
ATOM 2153 C CA . VAL B 1 46 ? 26.223 14.979 20.195 1.00 22.77 61 VAL 2 CA 1
ATOM 2154 C C . VAL B 1 46 ? 26.469 13.488 20.178 1.00 24.92 61 VAL 2 C 1
ATOM 2155 O O . VAL B 1 46 ? 26.638 12.867 21.227 1.00 26.86 61 VAL 2 O 1
ATOM 2159 N N . ASN B 1 47 ? 26.467 12.922 18.972 1.00 25.76 62 ASN 2 N 1
ATOM 2160 C CA . ASN B 1 47 ? 26.822 11.528 18.754 1.00 25.54 62 ASN 2 CA 1
ATOM 2161 C C . ASN B 1 47 ? 28.270 11.431 18.298 1.00 26.28 62 ASN 2 C 1
ATOM 2162 O O . ASN B 1 47 ? 28.540 11.414 17.084 1.00 25.65 62 ASN 2 O 1
ATOM 2167 N N . ARG B 1 48 ? 29.198 11.337 19.252 1.00 25.46 63 ARG 2 N 1
ATOM 2168 C CA . ARG B 1 48 ? 30.628 11.274 18.912 1.00 24.28 63 ARG 2 CA 1
ATOM 2169 C C . ARG B 1 48 ? 31.027 9.926 18.305 1.00 24.22 63 ARG 2 C 1
ATOM 2170 O O . ARG B 1 48 ? 30.375 8.911 18.553 1.00 23.92 63 ARG 2 O 1
ATOM 2178 N N . PRO B 1 49 ? 32.076 9.914 17.468 1.00 24.26 64 PRO 2 N 1
ATOM 2179 C CA . PRO B 1 49 ? 32.529 8.619 17.012 1.00 24.35 64 PRO 2 CA 1
ATOM 2180 C C . PRO B 1 49 ? 33.383 8.000 18.079 1.00 24.44 64 PRO 2 C 1
ATOM 2181 O O . PRO B 1 49 ? 33.876 8.697 18.979 1.00 23.27 64 PRO 2 O 1
ATOM 2185 N N . VAL B 1 50 ? 33.560 6.688 17.967 1.00 25.24 65 VAL 2 N 1
ATOM 2186 C CA . VAL B 1 50 ? 34.342 5.924 18.940 1.00 24.68 65 VAL 2 CA 1
ATOM 2187 C C . VAL B 1 50 ? 35.694 5.575 18.323 1.00 24.24 65 VAL 2 C 1
ATOM 2188 O O . VAL B 1 50 ? 35.760 4.976 17.240 1.00 23.65 65 VAL 2 O 1
ATOM 2192 N N . ILE B 1 51 ? 36.756 5.979 19.020 1.00 23.90 66 ILE 2 N 1
ATOM 2193 C CA . ILE B 1 51 ? 38.124 5.662 18.632 1.00 24.16 66 ILE 2 CA 1
ATOM 2194 C C . ILE B 1 51 ? 38.620 4.439 19.406 1.00 25.54 66 ILE 2 C 1
ATOM 2195 O O . ILE B 1 51 ? 38.213 4.218 20.547 1.00 24.03 66 ILE 2 O 1
ATOM 2200 N N . ARG B 1 52 ? 39.484 3.646 18.772 1.00 27.85 67 ARG 2 N 1
ATOM 2201 C CA . ARG B 1 52 ? 40.201 2.580 19.464 1.00 29.75 67 ARG 2 CA 1
ATOM 2202 C C . ARG B 1 52 ? 41.689 2.727 19.173 1.00 28.96 67 ARG 2 C 1
ATOM 2203 O O . ARG B 1 52 ? 42.103 2.584 18.034 1.00 26.16 67 ARG 2 O 1
ATOM 2211 N N . GLN B 1 53 ? 42.471 2.988 20.223 1.00 29.89 68 GLN 2 N 1
ATOM 2212 C CA . GLN B 1 53 ? 43.921 3.205 20.108 1.00 29.37 68 GLN 2 CA 1
ATOM 2213 C C . GLN B 1 53 ? 44.716 2.261 20.981 1.00 30.17 68 GLN 2 C 1
ATOM 2214 O O . GLN B 1 53 ? 44.451 2.108 22.180 1.00 29.02 68 GLN 2 O 1
ATOM 2220 N N . VAL B 1 54 ? 45.713 1.651 20.362 1.00 31.64 69 VAL 2 N 1
ATOM 2221 C CA . VAL B 1 54 ? 46.537 0.644 21.010 1.00 32.94 69 VAL 2 CA 1
ATOM 2222 C C . VAL B 1 54 ? 48.007 0.965 20.761 1.00 33.36 69 VAL 2 C 1
ATOM 2223 O O . VAL B 1 54 ? 48.436 1.109 19.608 1.00 30.75 69 VAL 2 O 1
ATOM 2227 N N . ASP B 1 55 ? 48.758 1.068 21.859 1.00 33.79 70 ASP 2 N 1
ATOM 2228 C CA . ASP B 1 55 ? 50.212 1.260 21.841 1.00 34.69 70 ASP 2 CA 1
ATOM 2229 C C . ASP B 1 55 ? 50.655 2.436 20.965 1.00 34.38 70 ASP 2 C 1
ATOM 2230 O O . ASP B 1 55 ? 51.563 2.316 20.144 1.00 34.93 70 ASP 2 O 1
ATOM 2235 N N . GLY B 1 56 ? 49.985 3.571 21.145 1.00 33.58 71 GLY 2 N 1
ATOM 2236 C CA . GLY B 1 56 ? 50.336 4.806 20.455 1.00 31.87 71 GLY 2 CA 1
ATOM 2237 C C . GLY B 1 56 ? 49.731 4.994 19.078 1.00 29.85 71 GLY 2 C 1
ATOM 2238 O O . GLY B 1 56 ? 50.020 5.996 18.425 1.00 29.68 71 GLY 2 O 1
ATOM 2239 N N . VAL B 1 57 ? 48.905 4.052 18.623 1.00 28.42 72 VAL 2 N 1
ATOM 2240 C CA . VAL B 1 57 ? 48.253 4.188 17.314 1.00 27.84 72 VAL 2 CA 1
ATOM 2241 C C . VAL B 1 57 ? 46.768 3.878 17.348 1.00 27.27 72 VAL 2 C 1
ATOM 2242 O O . VAL B 1 57 ? 46.326 2.964 18.048 1.00 29.23 72 VAL 2 O 1
ATOM 2246 N N . THR B 1 58 ? 45.993 4.630 16.577 1.00 26.76 73 THR 2 N 1
ATOM 2247 C CA . THR B 1 58 ? 44.568 4.348 16.486 1.00 27.50 73 THR 2 CA 1
ATOM 2248 C C . THR B 1 58 ? 44.442 3.140 15.576 1.00 28.51 73 THR 2 C 1
ATOM 2249 O O . THR B 1 58 ? 45.089 3.065 14.546 1.00 29.87 73 THR 2 O 1
ATOM 2253 N N . ARG B 1 59 ? 43.645 2.176 15.997 1.00 29.88 74 ARG 2 N 1
ATOM 2254 C CA . ARG B 1 59 ? 43.423 0.972 15.226 1.00 30.75 74 ARG 2 CA 1
ATOM 2255 C C . ARG B 1 59 ? 41.994 0.897 14.677 1.00 32.11 74 ARG 2 C 1
ATOM 2256 O O . ARG B 1 59 ? 41.721 0.125 13.758 1.00 31.96 74 ARG 2 O 1
ATOM 2264 N N . GLU B 1 60 ? 41.073 1.671 15.243 1.00 33.89 75 GLU 2 N 1
ATOM 2265 C CA . GLU B 1 60 ? 39.698 1.655 14.754 1.00 34.23 75 GLU 2 CA 1
ATOM 2266 C C . GLU B 1 60 ? 38.934 2.955 15.021 1.00 33.95 75 GLU 2 C 1
ATOM 2267 O O . GLU B 1 60 ? 39.092 3.607 16.063 1.00 31.84 75 GLU 2 O 1
ATOM 2273 N N . LEU B 1 61 ? 38.098 3.305 14.046 1.00 33.61 76 LEU 2 N 1
ATOM 2274 C CA . LEU B 1 61 ? 37.242 4.475 14.112 1.00 33.71 76 LEU 2 CA 1
ATOM 2275 C C . LEU B 1 61 ? 35.818 4.060 13.763 1.00 33.98 76 LEU 2 C 1
ATOM 2276 O O . LEU B 1 61 ? 35.565 3.498 12.697 1.00 35.64 76 LEU 2 O 1
ATOM 2281 N N . GLN B 1 62 ? 34.891 4.347 14.663 1.00 35.06 77 GLN 2 N 1
ATOM 2282 C CA . GLN B 1 62 ? 33.525 3.876 14.525 1.00 36.80 77 GLN 2 CA 1
ATOM 2283 C C . GLN B 1 62 ? 32.568 5.055 14.495 1.00 32.99 77 GLN 2 C 1
ATOM 2284 O O . GLN B 1 62 ? 32.454 5.802 15.475 1.00 32.16 77 GLN 2 O 1
ATOM 2290 N N . TRP B 1 63 ? 31.891 5.216 13.356 1.00 27.95 78 TRP 2 N 1
ATOM 2291 C CA . TRP B 1 63 ? 30.950 6.319 13.155 1.00 24.83 78 TRP 2 CA 1
ATOM 2292 C C . TRP B 1 63 ? 29.512 5.960 13.492 1.00 24.23 78 TRP 2 C 1
ATOM 2293 O O . TRP B 1 63 ? 29.039 4.892 13.121 1.00 24.38 78 TRP 2 O 1
ATOM 2304 N N . PRO B 1 64 ? 28.788 6.876 14.148 1.00 24.49 79 PRO 2 N 1
ATOM 2305 C CA . PRO B 1 64 ? 27.380 6.616 14.399 1.00 24.53 79 PRO 2 CA 1
ATOM 2306 C C . PRO B 1 64 ? 26.663 6.355 13.099 1.00 26.14 79 PRO 2 C 1
ATOM 2307 O O . PRO B 1 64 ? 26.989 6.969 12.080 1.00 27.09 79 PRO 2 O 1
ATOM 2311 N N . ALA B 1 65 ? 25.688 5.453 13.133 1.00 27.26 80 ALA 2 N 1
ATOM 2312 C CA . ALA B 1 65 ? 25.011 5.030 11.920 1.00 27.47 80 ALA 2 CA 1
ATOM 2313 C C . ALA B 1 65 ? 23.797 4.186 12.238 1.00 29.06 80 ALA 2 C 1
ATOM 2314 O O . ALA B 1 65 ? 23.523 3.871 13.405 1.00 26.96 80 ALA 2 O 1
ATOM 2316 N N . MET B 1 66 ? 23.068 3.854 11.175 1.00 31.80 81 MET 2 N 1
ATOM 2317 C CA . MET B 1 66 ? 21.921 2.978 11.256 1.00 34.28 81 MET 2 CA 1
ATOM 2318 C C . MET B 1 66 ? 22.282 1.642 10.624 1.00 35.72 81 MET 2 C 1
ATOM 2319 O O . MET B 1 66 ? 22.483 1.573 9.414 1.00 33.80 81 MET 2 O 1
ATOM 2324 N N . ARG B 1 67 ? 22.345 0.583 11.438 1.00 39.30 82 ARG 2 N 1
ATOM 2325 C CA . ARG B 1 67 ? 22.628 -0.790 10.948 1.00 41.55 82 ARG 2 CA 1
ATOM 2326 C C . ARG B 1 67 ? 21.339 -1.555 10.636 1.00 38.91 82 ARG 2 C 1
ATOM 2327 O O . ARG B 1 67 ? 20.446 -1.687 11.478 1.00 34.36 82 ARG 2 O 1
ATOM 2335 N N . ILE B 1 68 ? 21.266 -2.064 9.412 1.00 36.99 83 ILE 2 N 1
ATOM 2336 C CA . ILE B 1 68 ? 20.146 -2.876 8.984 1.00 35.61 83 ILE 2 CA 1
ATOM 2337 C C . ILE B 1 68 ? 20.680 -4.264 8.652 1.00 34.38 83 ILE 2 C 1
ATOM 2338 O O . ILE B 1 68 ? 21.581 -4.402 7.822 1.00 35.23 83 ILE 2 O 1
ATOM 2343 N N . SER B 1 69 ? 20.123 -5.282 9.300 1.00 32.04 84 SER 2 N 1
ATOM 2344 C CA . SER B 1 69 ? 20.534 -6.666 9.066 1.00 31.00 84 SER 2 CA 1
ATOM 2345 C C . SER B 1 69 ? 19.327 -7.583 8.834 1.00 30.03 84 SER 2 C 1
ATOM 2346 O O . SER B 1 69 ? 18.185 -7.206 9.127 1.00 29.46 84 SER 2 O 1
ATOM 2349 N N . HIS B 1 70 ? 19.577 -8.775 8.288 1.00 29.46 85 HIS 2 N 1
ATOM 2350 C CA . HIS B 1 70 ? 18.492 -9.697 7.898 1.00 29.45 85 HIS 2 CA 1
ATOM 2351 C C . HIS B 1 70 ? 18.526 -11.017 8.655 1.00 29.11 85 HIS 2 C 1
ATOM 2352 O O . HIS B 1 70 ? 19.575 -11.521 9.013 1.00 25.85 85 HIS 2 O 1
ATOM 2359 N N . CYS B 1 71 ? 17.339 -11.594 8.801 1.00 31.67 86 CYS 2 N 1
ATOM 2360 C CA . CYS B 1 71 ? 17.092 -12.672 9.724 1.00 33.44 86 CYS 2 CA 1
ATOM 2361 C C . CYS B 1 71 ? 16.037 -13.645 9.212 1.00 33.70 86 CYS 2 C 1
ATOM 2362 O O . CYS B 1 71 ? 15.144 -13.260 8.469 1.00 31.78 86 CYS 2 O 1
ATOM 2365 N N . ARG B 1 72 ? 16.141 -14.893 9.660 1.00 36.75 87 ARG 2 N 1
ATOM 2366 C CA . ARG B 1 72 ? 15.139 -15.931 9.427 1.00 37.59 87 ARG 2 CA 1
ATOM 2367 C C . ARG B 1 72 ? 15.032 -16.823 10.651 1.00 36.20 87 ARG 2 C 1
ATOM 2368 O O . ARG B 1 72 ? 15.885 -17.679 10.843 1.00 36.83 87 ARG 2 O 1
ATOM 2376 N N . PRO B 1 73 ? 14.003 -16.626 11.491 1.00 36.20 88 PRO 2 N 1
ATOM 2377 C CA . PRO B 1 73 ? 13.799 -17.550 12.595 1.00 36.22 88 PRO 2 CA 1
ATOM 2378 C C . PRO B 1 73 ? 13.645 -18.980 12.071 1.00 36.09 88 PRO 2 C 1
ATOM 2379 O O . PRO B 1 73 ? 13.042 -19.174 11.016 1.00 32.29 88 PRO 2 O 1
ATOM 2383 N N . PRO B 1 74 ? 14.214 -19.971 12.784 1.00 37.11 89 PRO 2 N 1
ATOM 2384 C CA . PRO B 1 74 ? 14.344 -21.296 12.176 1.00 37.37 89 PRO 2 CA 1
ATOM 2385 C C . PRO B 1 74 ? 13.089 -21.995 11.669 1.00 38.41 89 PRO 2 C 1
ATOM 2386 O O . PRO B 1 74 ? 13.087 -22.487 10.539 1.00 36.68 89 PRO 2 O 1
ATOM 2390 N N . GLY B 1 75 ? 12.044 -22.075 12.480 1.00 41.15 90 GLY 2 N 1
ATOM 2391 C CA . GLY B 1 75 ? 10.829 -22.758 12.025 1.00 43.57 90 GLY 2 CA 1
ATOM 2392 C C . GLY B 1 75 ? 10.222 -21.940 10.910 1.00 45.41 90 GLY 2 C 1
ATOM 2393 O O . GLY B 1 75 ? 9.766 -22.452 9.887 1.00 42.69 90 GLY 2 O 1
ATOM 2394 N N . SER B 1 76 ? 10.306 -20.633 11.116 1.00 50.65 91 SER 2 N 1
ATOM 2395 C CA . SER B 1 76 ? 9.570 -19.660 10.357 1.00 51.87 91 SER 2 CA 1
ATOM 2396 C C . SER B 1 76 ? 9.889 -19.556 8.880 1.00 51.97 91 SER 2 C 1
ATOM 2397 O O . SER B 1 76 ? 10.998 -19.767 8.405 1.00 50.39 91 SER 2 O 1
ATOM 2400 N N . ASP B 1 77 ? 8.793 -19.244 8.217 1.00 56.11 92 ASP 2 N 1
ATOM 2401 C CA . ASP B 1 77 ? 8.653 -18.797 6.854 1.00 59.20 92 ASP 2 CA 1
ATOM 2402 C C . ASP B 1 77 ? 9.280 -17.424 6.653 1.00 58.70 92 ASP 2 C 1
ATOM 2403 O O . ASP B 1 77 ? 9.776 -17.102 5.585 1.00 57.58 92 ASP 2 O 1
ATOM 2408 N N . ARG B 1 78 ? 9.191 -16.606 7.701 1.00 58.20 93 ARG 2 N 1
ATOM 2409 C CA . ARG B 1 78 ? 9.262 -15.157 7.578 1.00 57.42 93 ARG 2 CA 1
ATOM 2410 C C . ARG B 1 78 ? 10.633 -14.570 7.868 1.00 52.85 93 ARG 2 C 1
ATOM 2411 O O . ARG B 1 78 ? 11.309 -14.920 8.834 1.00 52.51 93 ARG 2 O 1
ATOM 2419 N N . ASP B 1 79 ? 11.004 -13.655 6.981 1.00 46.64 94 ASP 2 N 1
ATOM 2420 C CA . ASP B 1 79 ? 12.192 -12.861 7.106 1.00 40.24 94 ASP 2 CA 1
ATOM 2421 C C . ASP B 1 79 ? 11.902 -11.772 8.110 1.00 34.51 94 ASP 2 C 1
ATOM 2422 O O . ASP B 1 79 ? 10.827 -11.176 8.117 1.00 31.88 94 ASP 2 O 1
ATOM 2427 N N . VAL B 1 80 ? 12.890 -11.513 8.942 1.00 29.36 95 VAL 2 N 1
ATOM 2428 C CA . VAL B 1 80 ? 12.812 -10.453 9.901 1.00 26.72 95 VAL 2 CA 1
ATOM 2429 C C . VAL B 1 80 ? 13.946 -9.515 9.568 1.00 23.95 95 VAL 2 C 1
ATOM 2430 O O . VAL B 1 80 ? 15.082 -9.940 9.516 1.00 23.39 95 VAL 2 O 1
ATOM 2434 N N . VAL B 1 81 ? 13.634 -8.246 9.338 1.00 22.63 96 VAL 2 N 1
ATOM 2435 C CA . VAL B 1 81 ? 14.650 -7.237 9.071 1.00 21.99 96 VAL 2 CA 1
ATOM 2436 C C . VAL B 1 81 ? 14.808 -6.362 10.298 1.00 22.01 96 VAL 2 C 1
ATOM 2437 O O . VAL B 1 81 ? 13.852 -5.712 10.738 1.00 21.37 96 VAL 2 O 1
ATOM 2441 N N . LEU B 1 82 ? 16.034 -6.326 10.819 1.00 21.92 97 LEU 2 N 1
ATOM 2442 C CA . LEU B 1 82 ? 16.332 -5.638 12.073 1.00 22.00 97 LEU 2 CA 1
ATOM 2443 C C . LEU B 1 82 ? 17.001 -4.330 11.785 1.00 22.38 97 LEU 2 C 1
ATOM 2444 O O . LEU B 1 82 ? 17.811 -4.243 10.864 1.00 24.11 97 LEU 2 O 1
ATOM 2449 N N . MET B 1 83 ? 16.646 -3.314 12.566 1.00 22.92 98 MET 2 N 1
ATOM 2450 C CA . MET B 1 83 ? 17.243 -1.986 12.454 1.00 23.38 98 MET 2 CA 1
ATOM 2451 C C . MET B 1 83 ? 17.654 -1.492 13.816 1.00 25.11 98 MET 2 C 1
ATOM 2452 O O . MET B 1 83 ? 16.885 -1.546 14.769 1.00 25.63 98 MET 2 O 1
ATOM 2457 N N . CYS B 1 84 ? 18.880 -1.015 13.924 1.00 27.42 99 CYS 2 N 1
ATOM 2458 C CA . CYS B 1 84 ? 19.360 -0.562 15.207 1.00 29.85 99 CYS 2 CA 1
ATOM 2459 C C . CYS B 1 84 ? 20.422 0.486 15.066 1.00 30.07 99 CYS 2 C 1
ATOM 2460 O O . CYS B 1 84 ? 21.325 0.359 14.246 1.00 33.05 99 CYS 2 O 1
ATOM 2463 N N . GLY B 1 85 ? 20.291 1.544 15.856 1.00 28.24 100 GLY 2 N 1
ATOM 2464 C CA . GLY B 1 85 ? 21.236 2.636 15.801 1.00 26.89 100 GLY 2 CA 1
ATOM 2465 C C . GLY B 1 85 ? 20.720 3.896 16.441 1.00 25.06 100 GLY 2 C 1
ATOM 2466 O O . GLY B 1 85 ? 19.544 4.002 16.779 1.00 23.30 100 GLY 2 O 1
ATOM 2467 N N . VAL B 1 86 ? 21.622 4.861 16.571 1.00 24.43 101 VAL 2 N 1
ATOM 2468 C CA . VAL B 1 86 ? 21.331 6.104 17.268 1.00 23.83 101 VAL 2 CA 1
ATOM 2469 C C . VAL B 1 86 ? 20.354 6.986 16.505 1.00 22.84 101 VAL 2 C 1
ATOM 2470 O O . VAL B 1 86 ? 20.310 6.995 15.270 1.00 22.86 101 VAL 2 O 1
ATOM 2474 N N . GLU B 1 87 ? 19.593 7.749 17.276 1.00 21.69 102 GLU 2 N 1
ATOM 2475 C CA . GLU B 1 87 ? 18.605 8.655 16.727 1.00 20.97 102 GLU 2 CA 1
ATOM 2476 C C . GLU B 1 87 ? 19.300 9.810 16.025 1.00 20.08 102 GLU 2 C 1
ATOM 2477 O O . GLU B 1 87 ? 19.994 10.582 16.665 1.00 20.13 102 GLU 2 O 1
ATOM 2483 N N . PRO B 1 88 ? 19.105 9.945 14.712 1.00 20.17 103 PRO 2 N 1
ATOM 2484 C CA . PRO B 1 88 ? 19.752 11.064 14.049 1.00 20.69 103 PRO 2 CA 1
ATOM 2485 C C . PRO B 1 88 ? 19.410 12.408 14.678 1.00 21.34 103 PRO 2 C 1
ATOM 2486 O O . PRO B 1 88 ? 18.399 12.529 15.361 1.00 22.00 103 PRO 2 O 1
ATOM 2490 N N . ASN B 1 89 ? 20.255 13.398 14.431 1.00 21.81 104 ASN 2 N 1
ATOM 2491 C CA . ASN B 1 89 ? 19.995 14.749 14.880 1.00 23.12 104 ASN 2 CA 1
ATOM 2492 C C . ASN B 1 89 ? 19.275 15.633 13.866 1.00 22.76 104 ASN 2 C 1
ATOM 2493 O O . ASN B 1 89 ? 18.826 16.726 14.217 1.00 23.74 104 ASN 2 O 1
ATOM 2498 N N . MET B 1 90 ? 19.186 15.195 12.610 1.00 21.95 105 MET 2 N 1
ATOM 2499 C CA . MET B 1 90 ? 18.657 16.065 11.549 1.00 21.10 105 MET 2 CA 1
ATOM 2500 C C . MET B 1 90 ? 18.179 15.337 10.305 1.00 20.24 105 MET 2 C 1
ATOM 2501 O O . MET B 1 90 ? 18.399 14.147 10.149 1.00 19.93 105 MET 2 O 1
ATOM 2506 N N . ARG B 1 91 ? 17.499 16.081 9.444 1.00 20.55 106 ARG 2 N 1
ATOM 2507 C CA . ARG B 1 91 ? 16.876 15.562 8.217 1.00 21.65 106 ARG 2 CA 1
ATOM 2508 C C . ARG B 1 91 ? 16.063 14.277 8.433 1.00 21.21 106 ARG 2 C 1
ATOM 2509 O O . ARG B 1 91 ? 16.049 13.369 7.583 1.00 20.55 106 ARG 2 O 1
ATOM 2517 N N . TRP B 1 92 ? 15.368 14.241 9.570 1.00 19.95 107 TRP 2 N 1
ATOM 2518 C CA . TRP B 1 92 ? 14.449 13.164 9.923 1.00 18.87 107 TRP 2 CA 1
ATOM 2519 C C . TRP B 1 92 ? 13.517 12.791 8.771 1.00 19.69 107 TRP 2 C 1
ATOM 2520 O O . TRP B 1 92 ? 13.370 11.628 8.436 1.00 19.79 107 TRP 2 O 1
ATOM 2531 N N . ARG B 1 93 ? 12.881 13.775 8.175 1.00 22.08 108 ARG 2 N 1
ATOM 2532 C CA . ARG B 1 93 ? 11.963 13.522 7.044 1.00 26.87 108 ARG 2 CA 1
ATOM 2533 C C . ARG B 1 93 ? 12.580 12.670 5.922 1.00 25.10 108 ARG 2 C 1
ATOM 2534 O O . ARG B 1 93 ? 11.969 11.714 5.461 1.00 24.67 108 ARG 2 O 1
ATOM 2542 N N . THR B 1 94 ? 13.791 13.030 5.515 1.00 23.65 109 THR 2 N 1
ATOM 2543 C CA . THR B 1 94 ? 14.520 12.333 4.465 1.00 23.26 109 THR 2 CA 1
ATOM 2544 C C . THR B 1 94 ? 15.152 11.015 4.935 1.00 23.10 109 THR 2 C 1
ATOM 2545 O O . THR B 1 94 ? 15.351 10.091 4.140 1.00 22.65 109 THR 2 O 1
ATOM 2549 N N . PHE B 1 95 ? 15.490 10.966 6.222 1.00 23.41 110 PHE 2 N 1
ATOM 2550 C CA . PHE B 1 95 ? 15.974 9.762 6.892 1.00 23.44 110 PHE 2 CA 1
ATOM 2551 C C . PHE B 1 95 ? 14.896 8.702 6.827 1.00 23.71 110 PHE 2 C 1
ATOM 2552 O O . PHE B 1 95 ? 15.172 7.536 6.527 1.00 24.02 110 PHE 2 O 1
ATOM 2560 N N . CYS B 1 96 ? 13.664 9.116 7.112 1.00 23.32 111 CYS 2 N 1
ATOM 2561 C CA . CYS B 1 96 ? 12.526 8.204 7.092 1.00 22.40 111 CYS 2 CA 1
ATOM 2562 C C . CYS B 1 96 ? 12.201 7.755 5.668 1.00 22.76 111 CYS 2 C 1
ATOM 2563 O O . CYS B 1 96 ? 11.958 6.566 5.423 1.00 23.46 111 CYS 2 O 1
ATOM 2566 N N . ASP B 1 97 ? 12.229 8.690 4.721 1.00 22.85 112 ASP 2 N 1
ATOM 2567 C CA . ASP B 1 97 ? 12.088 8.349 3.290 1.00 22.11 112 ASP 2 CA 1
ATOM 2568 C C . ASP B 1 97 ? 13.121 7.309 2.848 1.00 22.33 112 ASP 2 C 1
ATOM 2569 O O . ASP B 1 97 ? 12.806 6.398 2.076 1.00 21.75 112 ASP 2 O 1
ATOM 2574 N N . GLU B 1 98 ? 14.357 7.458 3.328 1.00 22.12 113 GLU 2 N 1
ATOM 2575 C CA . GLU B 1 98 ? 15.428 6.515 2.994 1.00 21.88 113 GLU 2 CA 1
ATOM 2576 C C . GLU B 1 98 ? 15.055 5.099 3.488 1.00 23.17 113 GLU 2 C 1
ATOM 2577 O O . GLU B 1 98 ? 14.966 4.152 2.690 1.00 23.87 113 GLU 2 O 1
ATOM 2583 N N . LEU B 1 99 ? 14.785 4.980 4.791 1.00 22.63 114 LEU 2 N 1
ATOM 2584 C CA . LEU B 1 99 ? 14.385 3.712 5.391 1.00 22.63 114 LEU 2 CA 1
ATOM 2585 C C . LEU B 1 99 ? 13.222 3.107 4.642 1.00 22.96 114 LEU 2 C 1
ATOM 2586 O O . LEU B 1 99 ? 13.200 1.909 4.385 1.00 24.69 114 LEU 2 O 1
ATOM 2591 N N . LEU B 1 100 ? 12.237 3.930 4.314 1.00 23.51 115 LEU 2 N 1
ATOM 2592 C CA . LEU B 1 100 ? 11.097 3.477 3.492 1.00 23.83 115 LEU 2 CA 1
ATOM 2593 C C . LEU B 1 100 ? 11.498 2.880 2.133 1.00 22.82 115 LEU 2 C 1
ATOM 2594 O O . LEU B 1 100 ? 10.881 1.924 1.678 1.00 22.36 115 LEU 2 O 1
ATOM 2599 N N . ALA B 1 101 ? 12.511 3.461 1.489 1.00 21.59 116 ALA 2 N 1
ATOM 2600 C CA . ALA B 1 101 ? 13.018 2.924 0.231 1.00 20.94 116 ALA 2 CA 1
ATOM 2601 C C . ALA B 1 101 ? 13.605 1.530 0.442 1.00 21.29 116 ALA 2 C 1
ATOM 2602 O O . ALA B 1 101 ? 13.446 0.633 -0.385 1.00 20.09 116 ALA 2 O 1
ATOM 2604 N N . VAL B 1 102 ? 14.267 1.347 1.581 1.00 22.71 117 VAL 2 N 1
ATOM 2605 C CA . VAL B 1 102 ? 14.795 0.026 1.967 1.00 22.56 117 VAL 2 CA 1
ATOM 2606 C C . VAL B 1 102 ? 13.602 -0.897 2.127 1.00 23.31 117 VAL 2 C 1
ATOM 2607 O O . VAL B 1 102 ? 13.573 -2.006 1.597 1.00 23.69 117 VAL 2 O 1
ATOM 2611 N N . ILE B 1 103 ? 12.597 -0.408 2.843 1.00 24.30 118 ILE 2 N 1
ATOM 2612 C CA . ILE B 1 103 ? 11.364 -1.158 3.075 1.00 25.61 118 ILE 2 CA 1
ATOM 2613 C C . ILE B 1 103 ? 10.685 -1.552 1.779 1.00 27.02 118 ILE 2 C 1
ATOM 2614 O O . ILE B 1 103 ? 10.188 -2.662 1.648 1.00 26.82 118 ILE 2 O 1
ATOM 2619 N N . ASP B 1 104 ? 10.676 -0.634 0.825 1.00 29.92 119 ASP 2 N 1
ATOM 2620 C CA . ASP B 1 104 ? 10.031 -0.869 -0.445 1.00 31.31 119 ASP 2 CA 1
ATOM 2621 C C . ASP B 1 104 ? 10.727 -1.995 -1.202 1.00 32.31 119 ASP 2 C 1
ATOM 2622 O O . ASP B 1 104 ? 10.068 -2.931 -1.641 1.00 32.89 119 ASP 2 O 1
ATOM 2627 N N . LYS B 1 105 ? 12.055 -1.920 -1.317 1.00 33.81 120 LYS 2 N 1
ATOM 2628 C CA . LYS B 1 105 ? 12.837 -2.922 -2.065 1.00 35.74 120 LYS 2 CA 1
ATOM 2629 C C . LYS B 1 105 ? 12.728 -4.325 -1.506 1.00 34.13 120 LYS 2 C 1
ATOM 2630 O O . LYS B 1 105 ? 12.811 -5.317 -2.241 1.00 33.12 120 LYS 2 O 1
ATOM 2636 N N . LEU B 1 106 ? 12.582 -4.385 -0.192 1.00 33.21 121 LEU 2 N 1
ATOM 2637 C CA . LEU B 1 106 ? 12.535 -5.634 0.518 1.00 32.76 121 LEU 2 CA 1
ATOM 2638 C C . LEU B 1 106 ? 11.120 -6.132 0.700 1.00 33.66 121 LEU 2 C 1
ATOM 2639 O O . LEU B 1 106 ? 10.920 -7.191 1.287 1.00 34.70 121 LEU 2 O 1
ATOM 2644 N N . ASN B 1 107 ? 10.140 -5.377 0.208 1.00 35.04 122 ASN 2 N 1
ATOM 2645 C CA . ASN B 1 107 ? 8.729 -5.770 0.326 1.00 36.04 122 ASN 2 CA 1
ATOM 2646 C C . ASN B 1 107 ? 8.356 -6.106 1.758 1.00 36.20 122 ASN 2 C 1
ATOM 2647 O O . ASN B 1 107 ? 8.082 -7.252 2.090 1.00 35.44 122 ASN 2 O 1
ATOM 2652 N N . VAL B 1 108 ? 8.387 -5.092 2.608 1.00 36.44 123 VAL 2 N 1
ATOM 2653 C CA . VAL B 1 108 ? 8.056 -5.273 4.002 1.00 34.76 123 VAL 2 CA 1
ATOM 2654 C C . VAL B 1 108 ? 6.556 -5.089 4.215 1.00 34.18 123 VAL 2 C 1
ATOM 2655 O O . VAL B 1 108 ? 5.961 -4.143 3.708 1.00 33.14 123 VAL 2 O 1
ATOM 2659 N N . ASP B 1 109 ? 5.970 -6.024 4.960 1.00 34.06 124 ASP 2 N 1
ATOM 2660 C CA . ASP B 1 109 ? 4.547 -6.013 5.293 1.00 33.31 124 ASP 2 CA 1
ATOM 2661 C C . ASP B 1 109 ? 4.258 -5.127 6.477 1.00 30.61 124 ASP 2 C 1
ATOM 2662 O O . ASP B 1 109 ? 3.297 -4.384 6.468 1.00 30.88 124 ASP 2 O 1
ATOM 2667 N N . THR B 1 110 ? 5.088 -5.251 7.507 1.00 27.93 125 THR 2 N 1
ATOM 2668 C CA . THR B 1 110 ? 4.777 -4.762 8.845 1.00 26.18 125 THR 2 CA 1
ATOM 2669 C C . THR B 1 110 ? 6.027 -4.230 9.544 1.00 25.09 125 THR 2 C 1
ATOM 2670 O O . THR B 1 110 ? 7.095 -4.827 9.477 1.00 24.56 125 THR 2 O 1
ATOM 2674 N N . VAL B 1 111 ? 5.873 -3.130 10.259 1.00 23.37 126 VAL 2 N 1
ATOM 2675 C CA . VAL B 1 111 ? 6.967 -2.600 11.025 1.00 22.68 126 VAL 2 CA 1
ATOM 2676 C C . VAL B 1 111 ? 6.626 -2.550 12.510 1.00 21.15 126 VAL 2 C 1
ATOM 2677 O O . VAL B 1 111 ? 5.516 -2.174 12.890 1.00 20.64 126 VAL 2 O 1
ATOM 2681 N N . VAL B 1 112 ? 7.602 -2.904 13.337 1.00 19.92 127 VAL 2 N 1
ATOM 2682 C CA . VAL B 1 112 ? 7.448 -2.876 14.793 1.00 19.52 127 VAL 2 CA 1
ATOM 2683 C C . VAL B 1 112 ? 8.591 -2.093 15.417 1.00 19.11 127 VAL 2 C 1
ATOM 2684 O O . VAL B 1 112 ? 9.729 -2.526 15.378 1.00 19.37 127 VAL 2 O 1
ATOM 2688 N N . ILE B 1 113 ? 8.282 -0.960 16.016 1.00 19.15 128 ILE 2 N 1
ATOM 2689 C CA . ILE B 1 113 ? 9.298 -0.123 16.623 1.00 19.69 128 ILE 2 CA 1
ATOM 2690 C C . ILE B 1 113 ? 9.320 -0.242 18.143 1.00 20.93 128 ILE 2 C 1
ATOM 2691 O O . ILE B 1 113 ? 8.351 0.083 18.814 1.00 20.93 128 ILE 2 O 1
ATOM 2696 N N . LEU B 1 114 ? 10.443 -0.674 18.693 1.00 22.64 129 LEU 2 N 1
ATOM 2697 C CA . LEU B 1 114 ? 10.573 -0.780 20.147 1.00 24.25 129 LEU 2 CA 1
ATOM 2698 C C . LEU B 1 114 ? 11.235 0.435 20.781 1.00 25.86 129 LEU 2 C 1
ATOM 2699 O O . LEU B 1 114 ? 12.215 0.985 20.257 1.00 28.14 129 LEU 2 O 1
ATOM 2704 N N . GLY B 1 115 ? 10.723 0.810 21.946 1.00 27.42 130 GLY 2 N 1
ATOM 2705 C CA . GLY B 1 115 ? 11.326 1.865 22.752 1.00 29.05 130 GLY 2 CA 1
ATOM 2706 C C . GLY B 1 115 ? 11.135 1.673 24.242 1.00 30.64 130 GLY 2 C 1
ATOM 2707 O O . GLY B 1 115 ? 10.434 0.763 24.688 1.00 31.94 130 GLY 2 O 1
ATOM 2708 N N . ALA B 1 116 ? 11.761 2.551 25.015 1.00 32.56 131 ALA 2 N 1
ATOM 2709 C CA . ALA B 1 116 ? 11.665 2.505 26.468 1.00 32.57 131 ALA 2 CA 1
ATOM 2710 C C . ALA B 1 116 ? 11.850 3.881 27.076 1.00 34.38 131 ALA 2 C 1
ATOM 2711 O O . ALA B 1 116 ? 12.667 4.680 26.615 1.00 35.03 131 ALA 2 O 1
ATOM 2713 N N . LEU B 1 117 ? 11.101 4.126 28.140 1.00 36.09 132 LEU 2 N 1
ATOM 2714 C CA . LEU B 1 117 ? 11.073 5.422 28.793 1.00 36.96 132 LEU 2 CA 1
ATOM 2715 C C . LEU B 1 117 ? 11.165 5.267 30.305 1.00 40.05 132 LEU 2 C 1
ATOM 2716 O O . LEU B 1 117 ? 10.813 4.219 30.863 1.00 39.89 132 LEU 2 O 1
ATOM 2721 N N . LEU B 1 118 ? 11.652 6.316 30.966 1.00 42.50 133 LEU 2 N 1
ATOM 2722 C CA . LEU B 1 118 ? 11.682 6.365 32.430 1.00 42.08 133 LEU 2 CA 1
ATOM 2723 C C . LEU B 1 118 ? 10.340 6.846 32.942 1.00 44.72 133 LEU 2 C 1
ATOM 2724 O O . LEU B 1 118 ? 9.828 7.881 32.511 1.00 42.42 133 LEU 2 O 1
ATOM 2729 N N . ALA B 1 119 ? 9.767 6.078 33.859 1.00 49.86 134 ALA 2 N 1
ATOM 2730 C CA . ALA B 1 119 ? 8.512 6.463 34.494 1.00 52.86 134 ALA 2 CA 1
ATOM 2731 C C . ALA B 1 119 ? 8.543 6.215 35.995 1.00 52.95 134 ALA 2 C 1
ATOM 2732 O O . ALA B 1 119 ? 9.485 5.612 36.527 1.00 51.59 134 ALA 2 O 1
ATOM 2734 N N . ASP B 1 120 ? 7.505 6.713 36.658 1.00 55.57 135 ASP 2 N 1
ATOM 2735 C CA . ASP B 1 120 ? 7.244 6.409 38.058 1.00 61.64 135 ASP 2 CA 1
ATOM 2736 C C . ASP B 1 120 ? 6.562 5.039 38.096 1.00 67.13 135 ASP 2 C 1
ATOM 2737 O O . ASP B 1 120 ? 5.358 4.933 37.835 1.00 70.94 135 ASP 2 O 1
ATOM 2742 N N . THR B 1 121 ? 7.331 3.994 38.401 1.00 68.89 136 THR 2 N 1
ATOM 2743 C CA . THR B 1 121 ? 6.812 2.617 38.406 1.00 67.47 136 THR 2 CA 1
ATOM 2744 C C . THR B 1 121 ? 7.692 1.712 39.277 1.00 69.19 136 THR 2 C 1
ATOM 2745 O O . THR B 1 121 ? 8.911 1.864 39.285 1.00 70.02 136 THR 2 O 1
ATOM 2749 N N . PRO B 1 122 ? 7.083 0.767 40.015 1.00 75.12 137 PRO 2 N 1
ATOM 2750 C CA . PRO B 1 122 ? 7.905 -0.099 40.866 1.00 77.81 137 PRO 2 CA 1
ATOM 2751 C C . PRO B 1 122 ? 8.747 -1.077 40.059 1.00 79.21 137 PRO 2 C 1
ATOM 2752 O O . PRO B 1 122 ? 8.359 -1.482 38.960 1.00 78.02 137 PRO 2 O 1
ATOM 2756 N N . HIS B 1 123 ? 9.894 -1.448 40.614 1.00 79.17 138 HIS 2 N 1
ATOM 2757 C CA . HIS B 1 123 ? 10.728 -2.500 40.029 1.00 79.79 138 HIS 2 CA 1
ATOM 2758 C C . HIS B 1 123 ? 10.299 -3.875 40.516 1.00 78.39 138 HIS 2 C 1
ATOM 2759 O O . HIS B 1 123 ? 10.800 -4.884 40.031 1.00 78.25 138 HIS 2 O 1
ATOM 2766 N N . THR B 1 124 ? 9.376 -3.900 41.476 1.00 76.35 139 THR 2 N 1
ATOM 2767 C CA . THR B 1 124 ? 8.917 -5.143 42.088 1.00 73.51 139 THR 2 CA 1
ATOM 2768 C C . THR B 1 124 ? 7.626 -5.662 41.466 1.00 70.20 139 THR 2 C 1
ATOM 2769 O O . THR B 1 124 ? 7.077 -6.668 41.918 1.00 68.53 139 THR 2 O 1
ATOM 2773 N N . ARG B 1 125 ? 7.151 -4.974 40.431 1.00 66.64 140 ARG 2 N 1
ATOM 2774 C CA . ARG B 1 125 ? 5.935 -5.369 39.732 1.00 67.38 140 ARG 2 CA 1
ATOM 2775 C C . ARG B 1 125 ? 6.101 -5.223 38.220 1.00 63.48 140 ARG 2 C 1
ATOM 2776 O O . ARG B 1 125 ? 6.990 -4.504 37.768 1.00 66.69 140 ARG 2 O 1
ATOM 2784 N N . PRO B 1 126 ? 5.239 -5.896 37.431 1.00 58.82 141 PRO 2 N 1
ATOM 2785 C CA . PRO B 1 126 ? 5.425 -5.989 35.983 1.00 55.10 141 PRO 2 CA 1
ATOM 2786 C C . PRO B 1 126 ? 5.733 -4.687 35.262 1.00 51.22 141 PRO 2 C 1
ATOM 2787 O O . PRO B 1 126 ? 5.539 -3.595 35.800 1.00 48.59 141 PRO 2 O 1
ATOM 2791 N N . VAL B 1 127 ? 6.198 -4.837 34.027 1.00 49.28 142 VAL 2 N 1
ATOM 2792 C CA . VAL B 1 127 ? 6.611 -3.714 33.185 1.00 45.70 142 VAL 2 CA 1
ATOM 2793 C C . VAL B 1 127 ? 5.381 -3.128 32.498 1.00 43.21 142 VAL 2 C 1
ATOM 2794 O O . VAL B 1 127 ? 4.692 -3.826 31.753 1.00 46.15 142 VAL 2 O 1
ATOM 2798 N N . PRO B 1 128 ? 5.081 -1.853 32.757 1.00 40.17 143 PRO 2 N 1
ATOM 2799 C CA . PRO B 1 128 ? 4.006 -1.233 31.987 1.00 38.66 143 PRO 2 CA 1
ATOM 2800 C C . PRO B 1 128 ? 4.433 -0.992 30.551 1.00 35.34 143 PRO 2 C 1
ATOM 2801 O O . PRO B 1 128 ? 5.526 -0.494 30.313 1.00 34.17 143 PRO 2 O 1
ATOM 2805 N N . VAL B 1 129 ? 3.575 -1.357 29.610 1.00 34.06 144 VAL 2 N 1
ATOM 2806 C CA . VAL B 1 129 ? 3.861 -1.172 28.197 1.00 33.85 144 VAL 2 CA 1
ATOM 2807 C C . VAL B 1 129 ? 2.825 -0.251 27.600 1.00 32.74 144 VAL 2 C 1
ATOM 2808 O O . VAL B 1 129 ? 1.624 -0.429 27.818 1.00 32.14 144 VAL 2 O 1
ATOM 2812 N N . SER B 1 130 ? 3.301 0.733 26.844 1.00 31.67 145 SER 2 N 1
ATOM 2813 C CA . SER B 1 130 ? 2.411 1.658 26.155 1.00 31.35 145 SER 2 CA 1
ATOM 2814 C C . SER B 1 130 ? 2.795 1.826 24.690 1.00 31.06 145 SER 2 C 1
ATOM 2815 O O . SER B 1 130 ? 3.847 1.366 24.243 1.00 30.48 145 SER 2 O 1
ATOM 2818 N N . GLY B 1 131 ? 1.933 2.479 23.929 1.00 31.61 146 GLY 2 N 1
ATOM 2819 C CA . GLY B 1 131 ? 2.265 2.725 22.534 1.00 33.73 146 GLY 2 CA 1
ATOM 2820 C C . GLY B 1 131 ? 1.138 3.161 21.625 1.00 33.78 146 GLY 2 C 1
ATOM 2821 O O . GLY B 1 131 ? 0.083 3.577 22.091 1.00 35.22 146 GLY 2 O 1
ATOM 2822 N N . ALA B 1 132 ? 1.387 3.049 20.324 1.00 33.06 147 ALA 2 N 1
ATOM 2823 C CA . ALA B 1 132 ? 0.416 3.416 19.308 1.00 33.24 147 ALA 2 CA 1
ATOM 2824 C C . ALA B 1 132 ? 0.533 2.508 18.094 1.00 34.63 147 ALA 2 C 1
ATOM 2825 O O . ALA B 1 132 ? 1.548 1.820 17.916 1.00 35.14 147 ALA 2 O 1
ATOM 2827 N N . ALA B 1 133 ? -0.512 2.523 17.264 1.00 33.28 148 ALA 2 N 1
ATOM 2828 C CA . ALA B 1 133 ? -0.630 1.601 16.138 1.00 32.95 148 ALA 2 CA 1
ATOM 2829 C C . ALA B 1 133 ? -1.232 2.307 14.926 1.00 33.26 148 ALA 2 C 1
ATOM 2830 O O . ALA B 1 133 ? -1.458 3.511 14.994 1.00 34.56 148 ALA 2 O 1
ATOM 2832 N N . TYR B 1 134 ? -1.474 1.577 13.832 1.00 33.06 149 TYR 2 N 1
ATOM 2833 C CA . TYR B 1 134 ? -1.902 2.194 12.545 1.00 34.67 149 TYR 2 CA 1
ATOM 2834 C C . TYR B 1 134 ? -3.393 2.521 12.411 1.00 36.34 149 TYR 2 C 1
ATOM 2835 O O . TYR B 1 134 ? -3.782 3.335 11.579 1.00 37.69 149 TYR 2 O 1
ATOM 2844 N N . SER B 1 135 ? -4.226 1.859 13.202 1.00 36.37 150 SER 2 N 1
ATOM 2845 C CA . SER B 1 135 ? -5.660 2.133 13.203 1.00 34.35 150 SER 2 CA 1
ATOM 2846 C C . SER B 1 135 ? -6.172 1.764 14.579 1.00 36.01 150 SER 2 C 1
ATOM 2847 O O . SER B 1 135 ? -5.518 1.027 15.341 1.00 36.97 150 SER 2 O 1
ATOM 2850 N N . ALA B 1 136 ? -7.335 2.310 14.911 1.00 37.35 151 ALA 2 N 1
ATOM 2851 C CA . ALA B 1 136 ? -7.964 2.115 16.227 1.00 35.68 151 ALA 2 CA 1
ATOM 2852 C C . ALA B 1 136 ? -8.447 0.671 16.388 1.00 34.26 151 ALA 2 C 1
ATOM 2853 O O . ALA B 1 136 ? -8.476 0.108 17.499 1.00 31.38 151 ALA 2 O 1
ATOM 2855 N N . ALA B 1 137 ? -8.821 0.086 15.256 1.00 34.17 152 ALA 2 N 1
ATOM 2856 C CA . ALA B 1 137 ? -9.070 -1.337 15.183 1.00 33.52 152 ALA 2 CA 1
ATOM 2857 C C . ALA B 1 137 ? -7.800 -2.082 15.572 1.00 33.23 152 ALA 2 C 1
ATOM 2858 O O . ALA B 1 137 ? -7.857 -3.077 16.279 1.00 36.21 152 ALA 2 O 1
ATOM 2860 N N . SER B 1 138 ? -6.644 -1.583 15.141 1.00 32.81 153 SER 2 N 1
ATOM 2861 C CA . SER B 1 138 ? -5.353 -2.219 15.457 1.00 32.53 153 SER 2 CA 1
ATOM 2862 C C . SER B 1 138 ? -4.869 -1.910 16.863 1.00 34.85 153 SER 2 C 1
ATOM 2863 O O . SER B 1 138 ? -3.964 -2.581 17.372 1.00 35.74 153 SER 2 O 1
ATOM 2866 N N . ALA B 1 139 ? -5.461 -0.915 17.514 1.00 38.12 154 ALA 2 N 1
ATOM 2867 C CA . ALA B 1 139 ? -5.088 -0.623 18.898 1.00 40.02 154 ALA 2 CA 1
ATOM 2868 C C . ALA B 1 139 ? -5.690 -1.673 19.847 1.00 42.75 154 ALA 2 C 1
ATOM 2869 O O . ALA B 1 139 ? -5.578 -1.561 21.054 1.00 44.56 154 ALA 2 O 1
ATOM 2871 N N . ARG B 1 140 ? -6.291 -2.719 19.294 1.00 45.67 155 ARG 2 N 1
ATOM 2872 C CA . ARG B 1 140 ? -6.694 -3.904 20.045 1.00 47.70 155 ARG 2 CA 1
ATOM 2873 C C . ARG B 1 140 ? -5.788 -4.207 21.227 1.00 51.53 155 ARG 2 C 1
ATOM 2874 O O . ARG B 1 140 ? -6.268 -4.636 22.293 1.00 58.98 155 ARG 2 O 1
ATOM 2882 N N . GLN B 1 141 ? -4.479 -4.022 20.985 1.00 49.66 156 GLN 2 N 1
ATOM 2883 C CA . GLN B 1 141 ? -3.400 -4.207 21.954 1.00 46.62 156 GLN 2 CA 1
ATOM 2884 C C . GLN B 1 141 ? -3.382 -3.043 22.964 1.00 48.93 156 GLN 2 C 1
ATOM 2885 O O . GLN B 1 141 ? -2.910 -3.200 24.084 1.00 45.76 156 GLN 2 O 1
ATOM 2891 N N . PHE B 1 142 ? -3.888 -1.874 22.550 1.00 54.48 157 PHE 2 N 1
ATOM 2892 C CA . PHE B 1 142 ? -4.106 -0.730 23.465 1.00 58.11 157 PHE 2 CA 1
ATOM 2893 C C . PHE B 1 142 ? -5.431 0.069 23.374 1.00 62.56 157 PHE 2 C 1
ATOM 2894 O O . PHE B 1 142 ? -5.805 0.587 22.309 1.00 60.60 157 PHE 2 O 1
ATOM 2902 N N . GLY B 1 143 ? -6.081 0.258 24.518 1.00 65.30 158 GLY 2 N 1
ATOM 2903 C CA . GLY B 1 143 ? -7.051 1.335 24.649 1.00 67.07 158 GLY 2 CA 1
ATOM 2904 C C . GLY B 1 143 ? -6.338 2.655 24.895 1.00 68.55 158 GLY 2 C 1
ATOM 2905 O O . GLY B 1 143 ? -6.480 3.588 24.107 1.00 60.45 158 GLY 2 O 1
ATOM 2906 N N . LEU B 1 144 ? -5.530 2.688 25.965 1.00 75.58 159 LEU 2 N 1
ATOM 2907 C CA . LEU B 1 144 ? -4.847 3.895 26.473 1.00 81.85 159 LEU 2 CA 1
ATOM 2908 C C . LEU B 1 144 ? -3.303 3.768 26.281 1.00 94.42 159 LEU 2 C 1
ATOM 2909 O O . LEU B 1 144 ? -2.802 2.639 26.160 1.00 105.42 159 LEU 2 O 1
ATOM 2914 N N . GLN B 1 145 ? -2.548 4.879 26.216 1.00 99.01 160 GLN 2 N 1
ATOM 2915 C CA . GLN B 1 145 ? -1.197 4.872 25.579 1.00 105.77 160 GLN 2 CA 1
ATOM 2916 C C . GLN B 1 145 ? -0.012 5.559 26.322 1.00 117.48 160 GLN 2 C 1
ATOM 2917 O O . GLN B 1 145 ? -0.038 5.719 27.548 1.00 123.59 160 GLN 2 O 1
ATOM 2923 N N . GLU B 1 146 ? 0.991 5.979 25.546 1.00 122.20 161 GLU 2 N 1
ATOM 2924 C CA . GLU B 1 146 ? 2.339 6.370 26.010 1.00 115.12 161 GLU 2 CA 1
ATOM 2925 C C . GLU B 1 146 ? 2.491 7.690 26.788 1.00 113.39 161 GLU 2 C 1
ATOM 2926 O O . GLU B 1 146 ? 1.629 8.566 26.719 1.00 114.83 161 GLU 2 O 1
ATOM 2932 N N . THR B 1 147 ? 3.594 7.808 27.536 1.00 110.41 162 THR 2 N 1
ATOM 2933 C CA . THR B 1 147 ? 3.800 8.930 28.470 1.00 109.11 162 THR 2 CA 1
ATOM 2934 C C . THR B 1 147 ? 3.355 10.293 27.883 1.00 102.42 162 THR 2 C 1
ATOM 2935 O O . THR B 1 147 ? 2.718 11.090 28.594 1.00 100.33 162 THR 2 O 1
ATOM 2939 N N . ARG B 1 148 ? 3.697 10.550 26.608 1.00 89.12 163 ARG 2 N 1
ATOM 2940 C CA . ARG B 1 148 ? 3.212 11.760 25.884 1.00 75.22 163 ARG 2 CA 1
ATOM 2941 C C . ARG B 1 148 ? 2.169 11.405 24.817 1.00 65.07 163 ARG 2 C 1
ATOM 2942 O O . ARG B 1 148 ? 2.506 11.019 23.699 1.00 62.44 163 ARG 2 O 1
ATOM 2950 N N . TYR B 1 149 ? 0.899 11.545 25.174 1.00 58.09 164 TYR 2 N 1
ATOM 2951 C CA . TYR B 1 149 ? -0.177 11.487 24.189 1.00 54.42 164 TYR 2 CA 1
ATOM 2952 C C . TYR B 1 149 ? -0.080 12.753 23.355 1.00 51.23 164 TYR 2 C 1
ATOM 2953 O O . TYR B 1 149 ? -0.307 12.726 22.141 1.00 48.68 164 TYR 2 O 1
ATOM 2962 N N . GLU B 1 150 ? 0.201 13.864 24.046 1.00 46.61 165 GLU 2 N 1
ATOM 2963 C CA . GLU B 1 150 ? 0.584 15.126 23.426 1.00 43.81 165 GLU 2 CA 1
ATOM 2964 C C . GLU B 1 150 ? 1.893 15.602 24.062 1.00 40.73 165 GLU 2 C 1
ATOM 2965 O O . GLU B 1 150 ? 2.050 15.568 25.282 1.00 41.20 165 GLU 2 O 1
ATOM 2971 N N . GLY B 1 151 ? 2.834 16.014 23.215 1.00 37.91 166 GLY 2 N 1
ATOM 2972 C CA . GLY B 1 151 ? 4.159 16.450 23.647 1.00 35.58 166 GLY 2 CA 1
ATOM 2973 C C . GLY B 1 151 ? 5.244 16.076 22.642 1.00 33.14 166 GLY 2 C 1
ATOM 2974 O O . GLY B 1 151 ? 4.943 15.508 21.600 1.00 33.02 166 GLY 2 O 1
ATOM 2975 N N . PRO B 1 152 ? 6.513 16.391 22.952 1.00 30.37 167 PRO 2 N 1
ATOM 2976 C CA . PRO B 1 152 ? 7.626 16.129 22.059 1.00 29.74 167 PRO 2 CA 1
ATOM 2977 C C . PRO B 1 152 ? 7.782 14.656 21.738 1.00 29.42 167 PRO 2 C 1
ATOM 2978 O O . PRO B 1 152 ? 7.609 13.840 22.628 1.00 28.54 167 PRO 2 O 1
ATOM 2982 N N . THR B 1 153 ? 8.100 14.326 20.482 1.00 29.24 168 THR 2 N 1
ATOM 2983 C CA . THR B 1 153 ? 8.357 12.937 20.072 1.00 28.82 168 THR 2 CA 1
ATOM 2984 C C . THR B 1 153 ? 9.808 12.727 19.652 1.00 27.07 168 THR 2 C 1
ATOM 2985 O O . THR B 1 153 ? 10.599 13.667 19.613 1.00 27.16 168 THR 2 O 1
ATOM 2989 N N . GLY B 1 154 ? 10.151 11.475 19.367 1.00 25.11 169 GLY 2 N 1
ATOM 2990 C CA . GLY B 1 154 ? 11.461 11.118 18.829 1.00 23.21 169 GLY 2 CA 1
ATOM 2991 C C . GLY B 1 154 ? 11.298 10.494 17.459 1.00 22.17 169 GLY 2 C 1
ATOM 2992 O O . GLY B 1 154 ? 10.198 10.518 16.878 1.00 22.91 169 GLY 2 O 1
ATOM 2993 N N . ILE B 1 155 ? 12.396 9.957 16.938 1.00 19.66 170 ILE 2 N 1
ATOM 2994 C CA . ILE B 1 155 ? 12.424 9.351 15.611 1.00 18.38 170 ILE 2 CA 1
ATOM 2995 C C . ILE B 1 155 ? 11.516 8.117 15.528 1.00 17.93 170 ILE 2 C 1
ATOM 2996 O O . ILE B 1 155 ? 10.943 7.806 14.471 1.00 16.71 170 ILE 2 O 1
ATOM 3001 N N . ALA B 1 156 ? 11.385 7.421 16.652 1.00 17.66 171 ALA 2 N 1
ATOM 3002 C CA . ALA B 1 156 ? 10.487 6.274 16.731 1.00 17.87 171 ALA 2 CA 1
ATOM 3003 C C . ALA B 1 156 ? 9.079 6.673 16.259 1.00 18.06 171 ALA 2 C 1
ATOM 3004 O O . ALA B 1 156 ? 8.559 6.130 15.292 1.00 18.45 171 ALA 2 O 1
ATOM 3006 N N . GLY B 1 157 ? 8.493 7.648 16.929 1.00 17.99 172 GLY 2 N 1
ATOM 3007 C CA . GLY B 1 157 ? 7.142 8.098 16.619 1.00 18.40 172 GLY 2 CA 1
ATOM 3008 C C . GLY B 1 157 ? 6.996 8.692 15.235 1.00 18.70 172 GLY 2 C 1
ATOM 3009 O O . GLY B 1 157 ? 5.966 8.535 14.593 1.00 18.25 172 GLY 2 O 1
ATOM 3010 N N . VAL B 1 158 ? 8.026 9.390 14.779 1.00 19.36 173 VAL 2 N 1
ATOM 3011 C CA . VAL B 1 158 ? 8.007 10.002 13.449 1.00 19.51 173 VAL 2 CA 1
ATOM 3012 C C . VAL B 1 158 ? 8.000 8.916 12.385 1.00 19.30 173 VAL 2 C 1
ATOM 3013 O O . VAL B 1 158 ? 7.193 8.922 11.464 1.00 17.95 173 VAL 2 O 1
ATOM 3017 N N . PHE B 1 159 ? 8.951 8.004 12.523 1.00 20.45 174 PHE 2 N 1
ATOM 3018 C CA . PHE B 1 159 ? 9.137 6.912 11.573 1.00 21.10 174 PHE 2 CA 1
ATOM 3019 C C . PHE B 1 159 ? 7.880 6.080 11.546 1.00 19.83 174 PHE 2 C 1
ATOM 3020 O O . PHE B 1 159 ? 7.402 5.675 10.485 1.00 19.73 174 PHE 2 O 1
ATOM 3028 N N . GLN B 1 160 ? 7.340 5.851 12.730 1.00 19.08 175 GLN 2 N 1
ATOM 3029 C CA . GLN B 1 160 ? 6.085 5.126 12.864 1.00 19.37 175 GLN 2 CA 1
ATOM 3030 C C . GLN B 1 160 ? 5.047 5.796 11.979 1.00 18.31 175 GLN 2 C 1
ATOM 3031 O O . GLN B 1 160 ? 4.443 5.164 11.137 1.00 17.91 175 GLN 2 O 1
ATOM 3037 N N . SER B 1 161 ? 4.894 7.097 12.184 1.00 18.12 176 SER 2 N 1
ATOM 3038 C CA . SER B 1 161 ? 3.976 7.945 11.446 1.00 18.13 176 SER 2 CA 1
ATOM 3039 C C . SER B 1 161 ? 4.272 8.028 9.945 1.00 18.45 176 SER 2 C 1
ATOM 3040 O O . SER B 1 161 ? 3.367 8.185 9.141 1.00 18.90 176 SER 2 O 1
ATOM 3043 N N . ALA B 1 162 ? 5.538 7.955 9.578 1.00 18.56 177 ALA 2 N 1
ATOM 3044 C CA . ALA B 1 162 ? 5.924 7.899 8.173 1.00 18.92 177 ALA 2 CA 1
ATOM 3045 C C . ALA B 1 162 ? 5.484 6.577 7.525 1.00 19.32 177 ALA 2 C 1
ATOM 3046 O O . ALA B 1 162 ? 5.212 6.530 6.336 1.00 19.35 177 ALA 2 O 1
ATOM 3048 N N . CYS B 1 163 ? 5.450 5.501 8.302 1.00 20.01 178 CYS 2 N 1
ATOM 3049 C CA . CYS B 1 163 ? 5.063 4.193 7.773 1.00 21.21 178 CYS 2 CA 1
ATOM 3050 C C . CYS B 1 163 ? 3.566 4.168 7.501 1.00 22.98 178 CYS 2 C 1
ATOM 3051 O O . CYS B 1 163 ? 3.127 3.872 6.382 1.00 24.56 178 CYS 2 O 1
ATOM 3054 N N . VAL B 1 164 ? 2.796 4.517 8.527 1.00 23.37 179 VAL 2 N 1
ATOM 3055 C CA . VAL B 1 164 ? 1.353 4.709 8.407 1.00 23.57 179 VAL 2 CA 1
ATOM 3056 C C . VAL B 1 164 ? 0.962 5.554 7.167 1.00 23.29 179 VAL 2 C 1
ATOM 3057 O O . VAL B 1 164 ? 0.131 5.147 6.379 1.00 22.14 179 VAL 2 O 1
ATOM 3061 N N . GLY B 1 165 ? 1.564 6.727 7.014 1.00 23.74 180 GLY 2 N 1
ATOM 3062 C CA . GLY B 1 165 ? 1.379 7.544 5.819 1.00 23.60 180 GLY 2 CA 1
ATOM 3063 C C . GLY B 1 165 ? 1.779 6.835 4.526 1.00 24.50 180 GLY 2 C 1
ATOM 3064 O O . GLY B 1 165 ? 1.200 7.076 3.457 1.00 24.20 180 GLY 2 O 1
ATOM 3065 N N . ALA B 1 166 ? 2.778 5.964 4.609 1.00 24.65 181 ALA 2 N 1
ATOM 3066 C CA . ALA B 1 166 ? 3.273 5.274 3.424 1.00 24.63 181 ALA 2 CA 1
ATOM 3067 C C . ALA B 1 166 ? 2.383 4.088 3.103 1.00 24.70 181 ALA 2 C 1
ATOM 3068 O O . ALA B 1 166 ? 2.494 3.492 2.017 1.00 24.45 181 ALA 2 O 1
ATOM 3070 N N . GLY B 1 167 ? 1.517 3.742 4.061 1.00 23.50 182 GLY 2 N 1
ATOM 3071 C CA . GLY B 1 167 ? 0.598 2.616 3.919 1.00 22.63 182 GLY 2 CA 1
ATOM 3072 C C . GLY B 1 167 ? 1.102 1.304 4.486 1.00 21.73 182 GLY 2 C 1
ATOM 3073 O O . GLY B 1 167 ? 0.438 0.284 4.358 1.00 21.31 182 GLY 2 O 1
ATOM 3074 N N . ILE B 1 168 ? 2.279 1.310 5.100 1.00 22.05 183 ILE 2 N 1
ATOM 3075 C CA . ILE B 1 168 ? 2.758 0.117 5.807 1.00 22.53 183 ILE 2 CA 1
ATOM 3076 C C . ILE B 1 168 ? 2.218 0.114 7.245 1.00 22.51 183 ILE 2 C 1
ATOM 3077 O O . ILE B 1 168 ? 2.402 1.077 7.991 1.00 22.61 183 ILE 2 O 1
ATOM 3082 N N . PRO B 1 169 ? 1.547 -0.970 7.634 1.00 22.81 184 PRO 2 N 1
ATOM 3083 C CA . PRO B 1 169 ? 1.181 -1.128 9.031 1.00 23.71 184 PRO 2 CA 1
ATOM 3084 C C . PRO B 1 169 ? 2.379 -0.948 9.934 1.00 23.65 184 PRO 2 C 1
ATOM 3085 O O . PRO B 1 169 ? 3.426 -1.512 9.665 1.00 23.43 184 PRO 2 O 1
ATOM 3089 N N . ALA B 1 170 ? 2.226 -0.163 10.987 1.00 24.08 185 ALA 2 N 1
ATOM 3090 C CA . ALA B 1 170 ? 3.320 0.028 11.923 1.00 25.86 185 ALA 2 CA 1
ATOM 3091 C C . ALA B 1 170 ? 2.846 0.243 13.355 1.00 25.54 185 ALA 2 C 1
ATOM 3092 O O . ALA B 1 170 ? 1.902 0.995 13.605 1.00 25.80 185 ALA 2 O 1
ATOM 3094 N N . VAL B 1 171 ? 3.521 -0.421 14.281 1.00 25.04 186 VAL 2 N 1
ATOM 3095 C CA . VAL B 1 171 ? 3.185 -0.323 15.683 1.00 25.37 186 VAL 2 CA 1
ATOM 3096 C C . VAL B 1 171 ? 4.431 -0.001 16.499 1.00 25.53 186 VAL 2 C 1
ATOM 3097 O O . VAL B 1 171 ? 5.499 -0.563 16.247 1.00 25.76 186 VAL 2 O 1
ATOM 3101 N N . THR B 1 172 ? 4.289 0.881 17.489 1.00 24.39 187 THR 2 N 1
ATOM 3102 C CA . THR B 1 172 ? 5.365 1.115 18.439 1.00 24.27 187 THR 2 CA 1
ATOM 3103 C C . THR B 1 172 ? 4.943 0.684 19.848 1.00 24.53 187 THR 2 C 1
ATOM 3104 O O . THR B 1 172 ? 3.807 0.913 20.258 1.00 25.57 187 THR 2 O 1
ATOM 3107 N N . PHE B 1 173 ? 5.862 0.047 20.565 1.00 24.80 188 PHE 2 N 1
ATOM 3108 C CA . PHE B 1 173 ? 5.667 -0.314 21.978 1.00 25.80 188 PHE 2 CA 1
ATOM 3109 C C . PHE B 1 173 ? 6.703 0.372 22.849 1.00 26.12 188 PHE 2 C 1
ATOM 3110 O O . PHE B 1 173 ? 7.878 0.396 22.503 1.00 25.99 188 PHE 2 O 1
ATOM 3118 N N . TRP B 1 174 ? 6.269 0.882 23.995 1.00 27.92 189 TRP 2 N 1
ATOM 3119 C CA . TRP B 1 174 ? 7.148 1.587 24.931 1.00 29.45 189 TRP 2 CA 1
ATOM 3120 C C . TRP B 1 174 ? 7.108 0.915 26.274 1.00 30.18 189 TRP 2 C 1
ATOM 3121 O O . TRP B 1 174 ? 6.039 0.800 26.868 1.00 29.93 189 TRP 2 O 1
ATOM 3132 N N . ALA B 1 175 ? 8.267 0.479 26.751 1.00 32.21 190 ALA 2 N 1
ATOM 3133 C CA . ALA B 1 175 ? 8.370 -0.179 28.061 1.00 36.30 190 ALA 2 CA 1
ATOM 3134 C C . ALA B 1 175 ? 8.713 0.841 29.146 1.00 38.75 190 ALA 2 C 1
ATOM 3135 O O . ALA B 1 175 ? 9.584 1.684 28.944 1.00 40.88 190 ALA 2 O 1
ATOM 3137 N N . ALA B 1 176 ? 8.038 0.756 30.293 1.00 40.95 191 ALA 2 N 1
ATOM 3138 C CA . ALA B 1 176 ? 8.252 1.715 31.401 1.00 41.68 191 ALA 2 CA 1
ATOM 3139 C C . ALA B 1 176 ? 9.282 1.227 32.414 1.00 42.48 191 ALA 2 C 1
ATOM 3140 O O . ALA B 1 176 ? 9.042 0.277 33.162 1.00 40.55 191 ALA 2 O 1
ATOM 3142 N N . VAL B 1 177 ? 10.428 1.904 32.428 1.00 47.61 192 VAL 2 N 1
ATOM 3143 C CA . VAL B 1 177 ? 11.543 1.575 33.318 1.00 50.85 192 VAL 2 CA 1
ATOM 3144 C C . VAL B 1 177 ? 11.530 2.496 34.542 1.00 52.96 192 VAL 2 C 1
ATOM 3145 O O . VAL B 1 177 ? 11.332 3.713 34.409 1.00 54.66 192 VAL 2 O 1
ATOM 3149 N N . PRO B 1 178 ? 11.734 1.925 35.741 1.00 56.67 193 PRO 2 N 1
ATOM 3150 C CA . PRO B 1 178 ? 11.822 2.740 36.964 1.00 58.91 193 PRO 2 CA 1
ATOM 3151 C C . PRO B 1 178 ? 12.989 3.719 36.912 1.00 56.81 193 PRO 2 C 1
ATOM 3152 O O . PRO B 1 178 ? 14.121 3.304 36.710 1.00 52.37 193 PRO 2 O 1
ATOM 3156 N N . HIS B 1 179 ? 12.701 5.006 37.077 1.00 58.22 194 HIS 2 N 1
ATOM 3157 C CA . HIS B 1 179 ? 13.723 6.062 36.932 1.00 59.85 194 HIS 2 CA 1
ATOM 3158 C C . HIS B 1 179 ? 14.911 5.922 37.887 1.00 58.56 194 HIS 2 C 1
ATOM 3159 O O . HIS B 1 179 ? 16.007 6.364 37.571 1.00 55.03 194 HIS 2 O 1
ATOM 3166 N N . TYR B 1 180 ? 14.674 5.327 39.056 1.00 59.19 195 TYR 2 N 1
ATOM 3167 C CA . TYR B 1 180 ? 15.712 5.170 40.092 1.00 57.89 195 TYR 2 CA 1
ATOM 3168 C C . TYR B 1 180 ? 16.772 4.120 39.767 1.00 62.11 195 TYR 2 C 1
ATOM 3169 O O . TYR B 1 180 ? 17.918 4.238 40.206 1.00 62.90 195 TYR 2 O 1
ATOM 3178 N N . VAL B 1 181 ? 16.384 3.091 39.018 1.00 66.37 196 VAL 2 N 1
ATOM 3179 C CA . VAL B 1 181 ? 17.345 2.169 38.407 1.00 69.18 196 VAL 2 CA 1
ATOM 3180 C C . VAL B 1 181 ? 17.407 2.420 36.891 1.00 72.67 196 VAL 2 C 1
ATOM 3181 O O . VAL B 1 181 ? 16.727 1.757 36.109 1.00 74.98 196 VAL 2 O 1
ATOM 3185 N N . SER B 1 182 ? 18.231 3.384 36.490 1.00 76.03 197 SER 2 N 1
ATOM 3186 C CA . SER B 1 182 ? 18.373 3.749 35.077 1.00 78.00 197 SER 2 CA 1
ATOM 3187 C C . SER B 1 182 ? 19.527 3.002 34.387 1.00 80.78 197 SER 2 C 1
ATOM 3188 O O . SER B 1 182 ? 19.560 2.943 33.157 1.00 84.23 197 SER 2 O 1
ATOM 3191 N N . HIS B 1 183 ? 20.458 2.424 35.160 1.00 80.79 198 HIS 2 N 1
ATOM 3192 C CA . HIS B 1 183 ? 21.650 1.784 34.559 1.00 79.88 198 HIS 2 CA 1
ATOM 3193 C C . HIS B 1 183 ? 21.249 0.725 33.543 1.00 73.04 198 HIS 2 C 1
ATOM 3194 O O . HIS B 1 183 ? 20.364 -0.067 33.817 1.00 68.29 198 HIS 2 O 1
ATOM 3201 N N . PRO B 1 184 ? 21.898 0.723 32.365 1.00 69.90 199 PRO 2 N 1
ATOM 3202 C CA . PRO B 1 184 ? 21.334 0.011 31.235 1.00 71.97 199 PRO 2 CA 1
ATOM 3203 C C . PRO B 1 184 ? 21.765 -1.446 31.063 1.00 70.64 199 PRO 2 C 1
ATOM 3204 O O . PRO B 1 184 ? 22.080 -1.855 29.949 1.00 74.49 199 PRO 2 O 1
ATOM 3208 N N . PRO B 1 185 ? 21.825 -2.219 32.153 1.00 66.94 200 PRO 2 N 1
ATOM 3209 C CA . PRO B 1 185 ? 21.621 -3.641 31.890 1.00 64.58 200 PRO 2 CA 1
ATOM 3210 C C . PRO B 1 185 ? 20.250 -4.130 32.350 1.00 63.06 200 PRO 2 C 1
ATOM 3211 O O . PRO B 1 185 ? 20.184 -5.008 33.197 1.00 68.69 200 PRO 2 O 1
ATOM 3215 N N . ASN B 1 186 ? 19.172 -3.574 31.803 1.00 61.83 201 ASN 2 N 1
ATOM 3216 C CA . ASN B 1 186 ? 17.819 -4.020 32.167 1.00 62.63 201 ASN 2 CA 1
ATOM 3217 C C . ASN B 1 186 ? 17.297 -5.126 31.225 1.00 65.49 201 ASN 2 C 1
ATOM 3218 O O . ASN B 1 186 ? 17.142 -4.902 30.029 1.00 64.81 201 ASN 2 O 1
ATOM 3223 N N . PRO B 1 187 ? 17.038 -6.329 31.773 1.00 67.99 202 PRO 2 N 1
ATOM 3224 C CA . PRO B 1 187 ? 16.498 -7.467 31.020 1.00 67.04 202 PRO 2 CA 1
ATOM 3225 C C . PRO B 1 187 ? 14.977 -7.608 31.108 1.00 63.88 202 PRO 2 C 1
ATOM 3226 O O . PRO B 1 187 ? 14.352 -8.190 30.222 1.00 65.43 202 PRO 2 O 1
ATOM 3230 N N . LYS B 1 188 ? 14.407 -7.096 32.190 1.00 59.55 203 LYS 2 N 1
ATOM 3231 C CA . LYS B 1 188 ? 12.989 -7.256 32.471 1.00 55.67 203 LYS 2 CA 1
ATOM 3232 C C . LYS B 1 188 ? 12.141 -6.672 31.362 1.00 49.77 203 LYS 2 C 1
ATOM 3233 O O . LYS B 1 188 ? 11.239 -7.327 30.855 1.00 47.14 203 LYS 2 O 1
ATOM 3239 N N . ALA B 1 189 ? 12.440 -5.430 30.992 1.00 45.82 204 ALA 2 N 1
ATOM 3240 C CA . ALA B 1 189 ? 11.665 -4.725 29.978 1.00 42.64 204 ALA 2 CA 1
ATOM 3241 C C . ALA B 1 189 ? 11.984 -5.297 28.607 1.00 42.64 204 ALA 2 C 1
ATOM 3242 O O . ALA B 1 189 ? 11.117 -5.362 27.730 1.00 44.13 204 ALA 2 O 1
ATOM 3244 N N . THR B 1 190 ? 13.236 -5.702 28.419 1.00 40.17 205 THR 2 N 1
ATOM 3245 C CA . THR B 1 190 ? 13.637 -6.338 27.179 1.00 39.19 205 THR 2 CA 1
ATOM 3246 C C . THR B 1 190 ? 12.746 -7.550 26.933 1.00 39.76 205 THR 2 C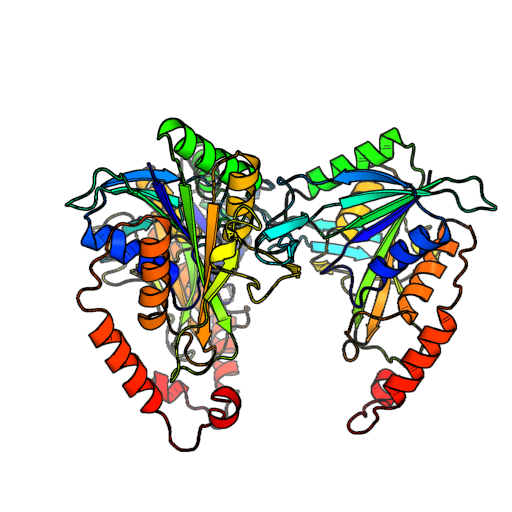 1
ATOM 3247 O O . THR B 1 190 ? 12.249 -7.771 25.818 1.00 39.59 205 THR 2 O 1
ATOM 3251 N N . ILE B 1 191 ? 12.535 -8.335 27.982 1.00 39.35 206 ILE 2 N 1
ATOM 3252 C CA . ILE B 1 191 ? 11.631 -9.467 27.881 1.00 39.93 206 ILE 2 CA 1
ATOM 3253 C C . ILE B 1 191 ? 10.285 -8.969 27.379 1.00 40.72 206 ILE 2 C 1
ATOM 3254 O O . ILE B 1 191 ? 9.774 -9.433 26.346 1.00 38.86 206 ILE 2 O 1
ATOM 3259 N N . ALA B 1 192 ? 9.728 -8.020 28.129 1.00 39.05 207 ALA 2 N 1
ATOM 3260 C CA . ALA B 1 192 ? 8.408 -7.471 27.832 1.00 37.14 207 ALA 2 CA 1
ATOM 3261 C C . ALA B 1 192 ? 8.306 -7.031 26.382 1.00 34.29 207 ALA 2 C 1
ATOM 3262 O O . ALA B 1 192 ? 7.341 -7.354 25.715 1.00 34.68 207 ALA 2 O 1
ATOM 3264 N N . LEU B 1 193 ? 9.301 -6.297 25.897 1.00 32.58 208 LEU 2 N 1
ATOM 3265 C CA . LEU B 1 193 ? 9.284 -5.817 24.501 1.00 32.23 208 LEU 2 CA 1
ATOM 3266 C C . LEU B 1 193 ? 9.314 -6.976 23.532 1.00 30.55 208 LEU 2 C 1
ATOM 3267 O O . LEU B 1 193 ? 8.615 -6.978 22.535 1.00 28.46 208 LEU 2 O 1
ATOM 3272 N N . LEU B 1 194 ? 10.127 -7.970 23.852 1.00 31.32 209 LEU 2 N 1
ATOM 3273 C CA . LEU B 1 194 ? 10.251 -9.151 23.013 1.00 31.59 209 LEU 2 CA 1
ATOM 3274 C C . LEU B 1 194 ? 8.921 -9.863 22.873 1.00 32.84 209 LEU 2 C 1
ATOM 3275 O O . LEU B 1 194 ? 8.580 -10.358 21.803 1.00 32.79 209 LEU 2 O 1
ATOM 3280 N N . ARG B 1 195 ? 8.165 -9.912 23.961 1.00 35.49 210 ARG 2 N 1
ATOM 3281 C CA . ARG B 1 195 ? 6.866 -10.570 23.948 1.00 36.18 210 ARG 2 CA 1
ATOM 3282 C C . ARG B 1 195 ? 5.898 -9.830 23.047 1.00 36.60 210 ARG 2 C 1
ATOM 3283 O O . ARG B 1 195 ? 5.119 -10.447 22.322 1.00 36.72 210 ARG 2 O 1
ATOM 3291 N N . ARG B 1 196 ? 5.987 -8.508 23.040 1.00 37.41 211 ARG 2 N 1
ATOM 3292 C CA . ARG B 1 196 ? 5.179 -7.707 22.105 1.00 37.93 211 ARG 2 CA 1
ATOM 3293 C C . ARG B 1 196 ? 5.550 -8.039 20.667 1.00 35.85 211 ARG 2 C 1
ATOM 3294 O O . ARG B 1 196 ? 4.698 -8.051 19.792 1.00 37.41 211 ARG 2 O 1
ATOM 3302 N N . VAL B 1 197 ? 6.826 -8.317 20.437 1.00 34.42 212 VAL 2 N 1
ATOM 3303 C CA . VAL B 1 197 ? 7.294 -8.726 19.109 1.00 35.07 212 VAL 2 CA 1
ATOM 3304 C C . VAL B 1 197 ? 6.673 -10.064 18.706 1.00 34.01 212 VAL 2 C 1
ATOM 3305 O O . VAL B 1 197 ? 6.232 -10.222 17.579 1.00 35.04 212 VAL 2 O 1
ATOM 3309 N N . GLU B 1 198 ? 6.664 -11.023 19.625 1.00 33.58 213 GLU 2 N 1
ATOM 3310 C CA . GLU B 1 198 ? 5.942 -12.270 19.410 1.00 34.63 213 GLU 2 CA 1
ATOM 3311 C C . GLU B 1 198 ? 4.511 -11.961 18.997 1.00 35.68 213 GLU 2 C 1
ATOM 3312 O O . GLU B 1 198 ? 4.034 -12.451 17.982 1.00 35.74 213 GLU 2 O 1
ATOM 3318 N N . ASP B 1 199 ? 3.846 -11.122 19.784 1.00 36.94 214 ASP 2 N 1
ATOM 3319 C CA . ASP B 1 199 ? 2.420 -10.833 19.593 1.00 37.04 214 ASP 2 CA 1
ATOM 3320 C C . ASP B 1 199 ? 2.108 -10.289 18.203 1.00 40.06 214 ASP 2 C 1
ATOM 3321 O O . ASP B 1 199 ? 1.130 -10.687 17.584 1.00 42.89 214 ASP 2 O 1
ATOM 3326 N N . VAL B 1 200 ? 2.944 -9.399 17.692 1.00 42.98 215 VAL 2 N 1
ATOM 3327 C CA . VAL B 1 200 ? 2.689 -8.807 16.375 1.00 43.52 215 VAL 2 CA 1
ATOM 3328 C C . VAL B 1 200 ? 3.081 -9.740 15.235 1.00 43.60 215 VAL 2 C 1
ATOM 3329 O O . VAL B 1 200 ? 2.311 -9.936 14.294 1.00 45.48 215 VAL 2 O 1
ATOM 3333 N N . LEU B 1 201 ? 4.284 -10.295 15.314 1.00 42.84 216 LEU 2 N 1
ATOM 3334 C CA . LEU B 1 201 ? 4.846 -11.084 14.216 1.00 42.68 216 LEU 2 CA 1
ATOM 3335 C C . LEU B 1 201 ? 4.438 -12.549 14.266 1.00 44.34 216 LEU 2 C 1
ATOM 3336 O O . LEU B 1 201 ? 4.595 -13.278 13.281 1.00 43.20 216 LEU 2 O 1
ATOM 3341 N N . ASP B 1 202 ? 3.925 -12.978 15.417 1.00 46.25 217 ASP 2 N 1
ATOM 3342 C CA . ASP B 1 202 ? 3.558 -14.385 15.643 1.00 47.92 217 ASP 2 CA 1
ATOM 3343 C C . ASP B 1 202 ? 4.673 -15.344 15.230 1.00 47.17 217 ASP 2 C 1
ATOM 3344 O O . ASP B 1 202 ? 4.498 -16.170 14.336 1.00 47.68 217 ASP 2 O 1
ATOM 3349 N N . VAL B 1 203 ? 5.837 -15.181 15.852 1.00 47.08 218 VAL 2 N 1
ATOM 3350 C CA . VAL B 1 203 ? 6.885 -16.201 15.830 1.00 47.11 218 VAL 2 CA 1
ATOM 3351 C C . VAL B 1 203 ? 7.475 -16.218 17.216 1.00 45.74 218 VAL 2 C 1
ATOM 3352 O O . VAL B 1 203 ? 7.750 -15.165 17.760 1.00 46.19 218 VAL 2 O 1
ATOM 3356 N N . GLU B 1 204 ? 7.649 -17.400 17.795 1.00 45.36 219 GLU 2 N 1
ATOM 3357 C CA . GLU B 1 204 ? 8.151 -17.472 19.152 1.00 45.94 219 GLU 2 CA 1
ATOM 3358 C C . GLU B 1 204 ? 9.610 -17.043 19.147 1.00 43.19 219 GLU 2 C 1
ATOM 3359 O O . GLU B 1 204 ? 10.356 -17.412 18.243 1.00 41.33 219 GLU 2 O 1
ATOM 3365 N N . VAL B 1 205 ? 9.995 -16.251 20.152 1.00 41.63 220 VAL 2 N 1
ATOM 3366 C CA . VAL B 1 205 ? 11.391 -15.827 20.331 1.00 40.63 220 VAL 2 CA 1
ATOM 3367 C C . VAL B 1 205 ? 11.952 -16.472 21.608 1.00 40.24 220 VAL 2 C 1
ATOM 3368 O O . VAL B 1 205 ? 11.372 -16.348 22.697 1.00 38.03 220 VAL 2 O 1
ATOM 3372 N N . PRO B 1 206 ? 13.073 -17.198 21.459 1.00 39.16 221 PRO 2 N 1
ATOM 3373 C CA . PRO B 1 206 ? 13.721 -17.870 22.565 1.00 37.89 221 PRO 2 CA 1
ATOM 3374 C C . PRO B 1 206 ? 14.331 -16.860 23.482 1.00 37.39 221 PRO 2 C 1
ATOM 3375 O O . PRO B 1 206 ? 15.165 -16.076 23.053 1.00 38.34 221 PRO 2 O 1
ATOM 3379 N N . LEU B 1 207 ? 13.933 -16.885 24.740 1.00 36.78 222 LEU 2 N 1
ATOM 3380 C CA . LEU B 1 207 ? 14.429 -15.909 25.690 1.00 37.17 222 LEU 2 CA 1
ATOM 3381 C C . LEU B 1 207 ? 15.725 -16.355 26.326 1.00 37.41 222 LEU 2 C 1
ATOM 3382 O O . LEU B 1 207 ? 16.438 -15.534 26.895 1.00 37.42 222 LEU 2 O 1
ATOM 3387 N N . ALA B 1 208 ? 16.018 -17.654 26.235 1.00 39.52 223 ALA 2 N 1
ATOM 3388 C CA . ALA B 1 208 ? 17.253 -18.229 26.783 1.00 41.20 223 ALA 2 CA 1
ATOM 3389 C C . ALA B 1 208 ? 17.378 -17.999 28.299 1.00 44.00 223 ALA 2 C 1
ATOM 3390 O O . ALA B 1 208 ? 16.564 -18.503 29.075 1.00 43.26 223 ALA 2 O 1
ATOM 3392 N N . ASP B 1 209 ? 18.373 -17.215 28.707 1.00 47.44 224 ASP 2 N 1
ATOM 3393 C CA . ASP B 1 209 ? 18.707 -17.023 30.114 1.00 51.59 224 ASP 2 CA 1
ATOM 3394 C C . ASP B 1 209 ? 18.217 -15.670 30.662 1.00 52.66 224 ASP 2 C 1
ATOM 3395 O O . ASP B 1 209 ? 18.644 -15.244 31.740 1.00 51.17 224 ASP 2 O 1
ATOM 3400 N N . LEU B 1 210 ? 17.356 -14.982 29.912 1.00 53.10 225 LEU 2 N 1
ATOM 3401 C CA . LEU B 1 210 ? 16.895 -13.648 30.316 1.00 53.60 225 LEU 2 CA 1
ATOM 3402 C C . LEU B 1 210 ? 16.142 -13.670 31.651 1.00 56.71 225 LEU 2 C 1
ATOM 3403 O O . LEU B 1 210 ? 16.371 -12.809 32.498 1.00 59.59 225 LEU 2 O 1
ATOM 3408 N N . PRO B 1 211 ? 15.252 -14.655 31.852 1.00 57.23 226 PRO 2 N 1
ATOM 3409 C CA . PRO B 1 211 ? 14.523 -14.680 33.120 1.00 56.18 226 PRO 2 CA 1
ATOM 3410 C C . PRO B 1 211 ? 15.448 -14.717 34.337 1.00 54.54 226 PRO 2 C 1
ATOM 3411 O O . PRO B 1 211 ? 15.271 -13.953 35.287 1.00 54.41 226 PRO 2 O 1
ATOM 3415 N N . ALA B 1 212 ? 16.439 -15.593 34.292 1.00 55.67 227 ALA 2 N 1
ATOM 3416 C CA . ALA B 1 212 ? 17.425 -15.705 35.370 1.00 60.32 227 ALA 2 CA 1
ATOM 3417 C C . ALA B 1 212 ? 18.061 -14.356 35.691 1.00 61.07 227 ALA 2 C 1
ATOM 3418 O O . ALA B 1 212 ? 18.221 -13.985 36.859 1.00 62.69 227 ALA 2 O 1
ATOM 3420 N N . GLN B 1 213 ? 18.416 -13.636 34.635 1.00 63.31 228 GLN 2 N 1
ATOM 3421 C CA . GLN B 1 213 ? 19.034 -12.321 34.754 1.00 64.94 228 GLN 2 CA 1
ATOM 3422 C C . GLN B 1 213 ? 18.051 -11.300 35.320 1.00 66.28 228 GLN 2 C 1
ATOM 3423 O O . GLN B 1 213 ? 18.448 -10.392 36.043 1.00 65.74 228 GLN 2 O 1
ATOM 3429 N N . ALA B 1 214 ? 16.770 -11.462 34.993 1.00 68.91 229 ALA 2 N 1
ATOM 3430 C CA . ALA B 1 214 ? 15.717 -10.558 35.472 1.00 73.25 229 ALA 2 CA 1
ATOM 3431 C C . ALA B 1 214 ? 15.454 -10.748 36.961 1.00 78.78 229 ALA 2 C 1
ATOM 3432 O O . ALA B 1 214 ? 15.322 -9.781 37.720 1.00 77.26 229 ALA 2 O 1
ATOM 3434 N N . GLU B 1 215 ? 15.363 -12.008 37.366 1.00 83.79 230 GLU 2 N 1
ATOM 3435 C CA . GLU B 1 215 ? 15.079 -12.342 38.752 1.00 85.89 230 GLU 2 CA 1
ATOM 3436 C C . GLU B 1 215 ? 16.271 -11.968 39.641 1.00 84.72 230 GLU 2 C 1
ATOM 3437 O O . GLU B 1 215 ? 16.087 -11.450 40.747 1.00 83.45 230 GLU 2 O 1
ATOM 3443 N N . ALA B 1 216 ? 17.482 -12.190 39.134 1.00 82.72 231 ALA 2 N 1
ATOM 3444 C CA . ALA B 1 216 ? 18.695 -11.758 39.828 1.00 83.44 231 ALA 2 CA 1
ATOM 3445 C C . ALA B 1 216 ? 18.698 -10.242 39.952 1.00 85.16 231 ALA 2 C 1
ATOM 3446 O O . ALA B 1 216 ? 19.003 -9.696 41.013 1.00 86.83 231 ALA 2 O 1
ATOM 3448 N N . TRP B 1 217 ? 18.354 -9.577 38.850 1.00 84.43 232 TRP 2 N 1
ATOM 3449 C CA . TRP B 1 217 ? 18.255 -8.114 38.796 1.00 83.52 232 TRP 2 CA 1
ATOM 3450 C C . TRP B 1 217 ? 17.282 -7.619 39.869 1.00 85.26 232 TRP 2 C 1
ATOM 3451 O O . TRP B 1 217 ? 17.660 -6.833 40.743 1.00 87.46 232 TRP 2 O 1
ATOM 3462 N N . GLU B 1 218 ? 16.050 -8.123 39.823 1.00 83.07 233 GLU 2 N 1
ATOM 3463 C CA . GLU B 1 218 ? 14.983 -7.668 40.723 1.00 79.82 233 GLU 2 CA 1
ATOM 3464 C C . GLU B 1 218 ? 15.291 -7.921 42.213 1.00 82.94 233 GLU 2 C 1
ATOM 3465 O O . GLU B 1 218 ? 14.983 -7.089 43.072 1.00 85.08 233 GLU 2 O 1
ATOM 3471 N N . ARG B 1 219 ? 15.898 -9.064 42.517 1.00 85.03 234 ARG 2 N 1
ATOM 3472 C CA . ARG B 1 219 ? 16.297 -9.391 43.902 1.00 85.53 234 ARG 2 CA 1
ATOM 3473 C C . ARG B 1 219 ? 17.405 -8.452 44.423 1.00 84.60 234 ARG 2 C 1
ATOM 3474 O O . ARG B 1 219 ? 17.376 -7.996 45.571 1.00 80.99 234 ARG 2 O 1
ATOM 3482 N N . GLU B 1 220 ? 18.364 -8.156 43.552 1.00 86.14 235 GLU 2 N 1
ATOM 3483 C CA . GLU B 1 220 ? 19.533 -7.361 43.914 1.00 88.74 235 GLU 2 CA 1
ATOM 3484 C C . GLU B 1 220 ? 19.257 -5.848 43.888 1.00 87.24 235 GLU 2 C 1
ATOM 3485 O O . GLU B 1 220 ? 20.145 -5.054 44.180 1.00 84.94 235 GLU 2 O 1
ATOM 3491 N N . ILE B 1 221 ? 18.051 -5.448 43.490 1.00 84.17 236 ILE 2 N 1
ATOM 3492 C CA . ILE B 1 221 ? 17.590 -4.063 43.666 1.00 81.56 236 ILE 2 CA 1
ATOM 3493 C C . ILE B 1 221 ? 16.816 -3.965 44.981 1.00 79.70 236 ILE 2 C 1
ATOM 3494 O O . ILE B 1 221 ? 16.974 -3.002 45.730 1.00 75.50 236 ILE 2 O 1
ATOM 3499 N N . THR B 1 222 ? 15.985 -4.973 45.250 1.00 79.43 237 THR 2 N 1
ATOM 3500 C CA . THR B 1 222 ? 15.312 -5.118 46.546 1.00 80.37 237 THR 2 CA 1
ATOM 3501 C C . THR B 1 222 ? 16.315 -5.312 47.681 1.00 85.42 237 THR 2 C 1
ATOM 3502 O O . THR B 1 222 ? 16.001 -5.048 48.849 1.00 85.48 237 THR 2 O 1
ATOM 3506 N N . GLU B 1 223 ? 17.522 -5.760 47.330 1.00 89.45 238 GLU 2 N 1
ATOM 3507 C CA . GLU B 1 223 ? 18.607 -5.879 48.301 1.00 93.25 238 GLU 2 CA 1
ATOM 3508 C C . GLU B 1 223 ? 19.001 -4.510 48.900 1.00 96.44 238 GLU 2 C 1
ATOM 3509 O O . GLU B 1 223 ? 19.114 -4.376 50.121 1.00 106.95 238 GLU 2 O 1
ATOM 3515 N N . THR B 1 224 ? 19.187 -3.504 48.044 1.00 93.11 239 THR 2 N 1
ATOM 3516 C CA . THR B 1 224 ? 19.735 -2.204 48.454 1.00 89.00 239 THR 2 CA 1
ATOM 3517 C C . THR B 1 224 ? 18.659 -1.282 49.009 1.00 92.56 239 THR 2 C 1
ATOM 3518 O O . THR B 1 224 ? 18.004 -0.538 48.273 1.00 89.11 239 THR 2 O 1
ATOM 3522 N N . ILE B 1 225 ? 18.462 -1.337 50.319 1.00 97.84 240 ILE 2 N 1
ATOM 3523 C CA . ILE B 1 225 ? 17.597 -0.362 50.944 1.00 102.33 240 ILE 2 CA 1
ATOM 3524 C C . ILE B 1 225 ? 17.959 -0.006 52.380 1.00 103.30 240 ILE 2 C 1
ATOM 3525 O O . ILE B 1 225 ? 18.376 -0.852 53.166 1.00 100.07 240 ILE 2 O 1
ATOM 3530 N N . ALA B 1 226 ? 17.838 1.281 52.685 1.00 109.10 241 ALA 2 N 1
ATOM 3531 C CA . ALA B 1 226 ? 17.469 1.726 54.002 1.00 110.64 241 ALA 2 CA 1
ATOM 3532 C C . ALA B 1 226 ? 16.608 2.962 53.775 1.00 113.03 241 ALA 2 C 1
ATOM 3533 O O . ALA B 1 226 ? 16.801 3.662 52.776 1.00 115.02 241 ALA 2 O 1
ATOM 3535 N N . GLU B 1 227 ? 15.631 3.200 54.651 1.00 111.73 242 GLU 2 N 1
ATOM 3536 C CA . GLU B 1 227 ? 14.923 4.497 54.689 1.00 109.69 242 GLU 2 CA 1
ATOM 3537 C C . GLU B 1 227 ? 13.965 4.698 53.502 1.00 107.95 242 GLU 2 C 1
ATOM 3538 O O . GLU B 1 227 ? 13.140 5.615 53.520 1.00 101.65 242 GLU 2 O 1
ATOM 3544 N N . ASP B 1 228 ? 14.033 3.790 52.524 1.00 107.56 243 ASP 2 N 1
ATOM 3545 C CA . ASP B 1 228 ? 13.639 4.061 51.151 1.00 103.38 243 ASP 2 CA 1
ATOM 3546 C C . ASP B 1 228 ? 12.605 3.082 50.620 1.00 102.75 243 ASP 2 C 1
ATOM 3547 O O . ASP B 1 228 ? 12.687 2.637 49.472 1.00 100.04 243 ASP 2 O 1
ATOM 3552 N N . HIS B 1 229 ? 11.613 2.769 51.444 1.00 102.44 244 HIS 2 N 1
ATOM 3553 C CA . HIS B 1 229 ? 10.473 1.978 50.993 1.00 102.02 244 HIS 2 CA 1
ATOM 3554 C C . HIS B 1 229 ? 9.596 2.942 50.200 1.00 100.60 244 HIS 2 C 1
ATOM 3555 O O . HIS B 1 229 ? 8.394 3.050 50.417 1.00 100.85 244 HIS 2 O 1
ATOM 3562 N N . GLU B 1 230 ? 10.236 3.667 49.285 1.00 101.36 245 GLU 2 N 1
ATOM 3563 C CA . GLU B 1 230 ? 9.544 4.534 48.351 1.00 98.44 245 GLU 2 CA 1
ATOM 3564 C C . GLU B 1 230 ? 8.695 3.613 47.462 1.00 102.11 245 GLU 2 C 1
ATOM 3565 O O . GLU B 1 230 ? 7.626 3.962 46.971 1.00 100.01 245 GLU 2 O 1
ATOM 3571 N N . LEU B 1 231 ? 9.187 2.396 47.302 1.00 104.20 246 LEU 2 N 1
ATOM 3572 C CA . LEU B 1 231 ? 8.486 1.344 46.599 1.00 107.11 246 LEU 2 CA 1
ATOM 3573 C C . LEU B 1 231 ? 7.129 1.018 47.188 1.00 107.05 246 LEU 2 C 1
ATOM 3574 O O . LEU B 1 231 ? 6.211 0.652 46.455 1.00 110.47 246 LEU 2 O 1
ATOM 3579 N N . ALA B 1 232 ? 7.011 1.122 48.508 1.00 107.91 247 ALA 2 N 1
ATOM 3580 C CA . ALA B 1 232 ? 5.712 1.028 49.159 1.00 109.49 247 ALA 2 CA 1
ATOM 3581 C C . ALA B 1 232 ? 4.850 2.188 48.674 1.00 112.50 247 ALA 2 C 1
ATOM 3582 O O . ALA B 1 232 ? 3.641 2.041 48.475 1.00 113.39 247 ALA 2 O 1
ATOM 3584 N N . GLU B 1 233 ? 5.486 3.343 48.481 1.00 112.55 248 GLU 2 N 1
ATOM 3585 C CA . GLU B 1 233 ? 4.831 4.488 47.850 1.00 110.79 248 GLU 2 CA 1
ATOM 3586 C C . GLU B 1 233 ? 4.205 4.068 46.505 1.00 111.16 248 GLU 2 C 1
ATOM 3587 O O . GLU B 1 233 ? 3.045 4.396 46.259 1.00 105.97 248 GLU 2 O 1
ATOM 3593 N N . TYR B 1 234 ? 4.944 3.321 45.673 1.00 111.67 249 TYR 2 N 1
ATOM 3594 C CA . TYR B 1 234 ? 4.410 2.816 44.386 1.00 111.41 249 TYR 2 CA 1
ATOM 3595 C C . TYR B 1 234 ? 3.732 1.426 44.406 1.00 108.23 249 TYR 2 C 1
ATOM 3596 O O . TYR B 1 234 ? 3.312 0.956 43.340 1.00 106.51 249 TYR 2 O 1
ATOM 3605 N N . VAL B 1 235 ? 3.611 0.783 45.584 1.00 103.39 250 VAL 2 N 1
ATOM 3606 C CA . VAL B 1 235 ? 2.470 -0.149 45.829 1.00 96.93 250 VAL 2 CA 1
ATOM 3607 C C . VAL B 1 235 ? 1.263 0.622 45.342 1.00 95.21 250 VAL 2 C 1
ATOM 3608 O O . VAL B 1 235 ? 0.408 0.088 44.622 1.00 92.63 250 VAL 2 O 1
ATOM 3612 N N . GLN B 1 236 ? 1.222 1.885 45.771 1.00 94.76 251 GLN 2 N 1
ATOM 3613 C CA . GLN B 1 236 ? 0.605 2.963 44.982 1.00 92.00 251 GLN 2 CA 1
ATOM 3614 C C . GLN B 1 236 ? 0.529 4.294 45.698 1.00 93.67 251 GLN 2 C 1
ATOM 3615 O O . GLN B 1 236 ? 0.191 5.289 45.065 1.00 94.74 251 GLN 2 O 1
ATOM 3621 N N . MET C 1 1 ? 55.814 22.021 3.755 1.00 29.40 16 MET 3 N 1
ATOM 3622 C CA . MET C 1 1 ? 55.541 22.765 5.023 1.00 29.41 16 MET 3 CA 1
ATOM 3623 C C . MET C 1 1 ? 55.269 21.809 6.200 1.00 27.61 16 MET 3 C 1
ATOM 3624 O O . MET C 1 1 ? 55.433 20.600 6.081 1.00 27.18 16 MET 3 O 1
ATOM 3629 N N . VAL C 1 2 ? 54.839 22.362 7.326 1.00 26.48 17 VAL 3 N 1
ATOM 3630 C CA . VAL C 1 2 ? 54.497 21.570 8.534 1.00 25.29 17 VAL 3 CA 1
ATOM 3631 C C . VAL C 1 2 ? 53.287 22.219 9.187 1.00 23.54 17 VAL 3 C 1
ATOM 3632 O O . VAL C 1 2 ? 53.126 23.433 9.086 1.00 25.81 17 VAL 3 O 1
ATOM 3636 N N . VAL C 1 3 ? 52.412 21.434 9.805 1.00 21.10 18 VAL 3 N 1
ATOM 3637 C CA . VAL C 1 3 ? 51.237 22.015 10.486 1.00 20.45 18 VAL 3 CA 1
ATOM 3638 C C . VAL C 1 3 ? 51.232 21.816 12.005 1.00 20.28 18 VAL 3 C 1
ATOM 3639 O O . VAL C 1 3 ? 51.543 20.734 12.515 1.00 20.28 18 VAL 3 O 1
ATOM 3643 N N . VAL C 1 4 ? 50.874 22.877 12.718 1.00 19.96 19 VAL 3 N 1
ATOM 3644 C CA . VAL C 1 4 ? 50.428 22.764 14.111 1.00 20.07 19 VAL 3 CA 1
ATOM 3645 C C . VAL C 1 4 ? 48.986 23.261 14.184 1.00 19.73 19 VAL 3 C 1
ATOM 3646 O O . VAL C 1 4 ? 48.718 24.433 13.890 1.00 19.85 19 VAL 3 O 1
ATOM 3650 N N . ALA C 1 5 ? 48.080 22.359 14.566 1.00 18.93 20 ALA 3 N 1
ATOM 3651 C CA . ALA C 1 5 ? 46.651 22.650 14.685 1.00 18.26 20 ALA 3 CA 1
ATOM 3652 C C . ALA C 1 5 ? 46.164 22.412 16.112 1.00 18.01 20 ALA 3 C 1
ATOM 3653 O O . ALA C 1 5 ? 46.762 21.659 16.881 1.00 17.49 20 ALA 3 O 1
ATOM 3655 N N . ALA C 1 6 ? 45.066 23.073 16.458 1.00 18.07 21 ALA 3 N 1
ATOM 3656 C CA . ALA C 1 6 ? 44.430 22.888 17.764 1.00 18.29 21 ALA 3 CA 1
ATOM 3657 C C . ALA C 1 6 ? 42.978 23.266 17.661 1.00 18.83 21 ALA 3 C 1
ATOM 3658 O O . ALA C 1 6 ? 42.639 24.234 16.999 1.00 20.74 21 ALA 3 O 1
ATOM 3660 N N . PHE C 1 7 ? 42.123 22.499 18.318 1.00 19.62 22 PHE 3 N 1
ATOM 3661 C CA . PHE C 1 7 ? 40.681 22.694 18.271 1.00 19.47 22 PHE 3 CA 1
ATOM 3662 C C . PHE C 1 7 ? 40.135 23.000 19.642 1.00 20.71 22 PHE 3 C 1
ATOM 3663 O O . PHE C 1 7 ? 40.501 22.360 20.617 1.00 20.46 22 PHE 3 O 1
ATOM 3671 N N . GLU C 1 8 ? 39.234 23.975 19.697 1.00 23.46 23 GLU 3 N 1
ATOM 3672 C CA . GLU C 1 8 ? 38.698 24.493 20.967 1.00 25.14 23 GLU 3 CA 1
ATOM 3673 C C . GLU C 1 8 ? 37.707 23.528 21.648 1.00 27.22 23 GLU 3 C 1
ATOM 3674 O O . GLU C 1 8 ? 37.508 22.384 21.211 1.00 27.97 23 GLU 3 O 1
ATOM 3680 N N . GLY C 1 9 ? 37.125 23.988 22.757 1.00 29.65 24 GLY 3 N 1
ATOM 3681 C CA . GLY C 1 9 ? 35.983 23.307 23.392 1.00 30.84 24 GLY 3 CA 1
ATOM 3682 C C . GLY C 1 9 ? 36.282 21.959 24.047 1.00 30.90 24 GLY 3 C 1
ATOM 3683 O O . GLY C 1 9 ? 36.975 21.891 25.076 1.00 31.07 24 GLY 3 O 1
ATOM 3684 N N . TRP C 1 10 ? 35.735 20.898 23.454 1.00 30.29 25 TRP 3 N 1
ATOM 3685 C CA . TRP C 1 10 ? 35.914 19.539 23.948 1.00 30.23 25 TRP 3 CA 1
ATOM 3686 C C . TRP C 1 10 ? 37.390 19.148 23.971 1.00 30.65 25 TRP 3 C 1
ATOM 3687 O O . TRP C 1 10 ? 37.908 18.707 25.004 1.00 34.44 25 TRP 3 O 1
ATOM 3698 N N . ASN C 1 11 ? 38.078 19.300 22.855 1.00 29.27 26 ASN 3 N 1
ATOM 3699 C CA . ASN C 1 11 ? 39.474 18.906 22.732 1.00 28.26 26 ASN 3 CA 1
ATOM 3700 C C . ASN C 1 11 ? 40.484 19.794 23.401 1.00 27.82 26 ASN 3 C 1
ATOM 3701 O O . ASN C 1 11 ? 41.619 19.478 23.388 1.00 26.45 26 ASN 3 O 1
ATOM 3706 N N . ASP C 1 12 ? 40.090 20.957 23.863 1.00 29.15 27 ASP 3 N 1
ATOM 3707 C CA . ASP C 1 12 ? 40.995 21.816 24.585 1.00 30.84 27 ASP 3 CA 1
ATOM 3708 C C . ASP C 1 12 ? 40.459 22.139 25.946 1.00 31.48 27 ASP 3 C 1
ATOM 3709 O O . ASP C 1 12 ? 39.485 22.823 26.081 1.00 31.70 27 ASP 3 O 1
ATOM 3714 N N . ALA C 1 13 ? 41.168 21.713 26.961 1.00 31.90 28 ALA 3 N 1
ATOM 3715 C CA . ALA C 1 13 ? 40.773 21.964 28.306 1.00 34.50 28 ALA 3 CA 1
ATOM 3716 C C . ALA C 1 13 ? 41.786 22.917 28.817 1.00 36.09 28 ALA 3 C 1
ATOM 3717 O O . ALA C 1 13 ? 42.917 22.835 28.424 1.00 38.99 28 ALA 3 O 1
ATOM 3719 N N . GLY C 1 14 ? 41.366 23.903 29.589 1.00 36.26 29 GLY 3 N 1
ATOM 3720 C CA . GLY C 1 14 ? 42.300 24.818 30.218 1.00 36.13 29 GLY 3 CA 1
ATOM 3721 C C . GLY C 1 14 ? 42.823 25.830 29.233 1.00 36.54 29 GLY 3 C 1
ATOM 3722 O O . GLY C 1 14 ? 43.583 26.701 29.562 1.00 34.66 29 GLY 3 O 1
ATOM 3723 N N . ASP C 1 15 ? 42.352 25.706 28.003 1.00 38.01 30 ASP 3 N 1
ATOM 3724 C CA . ASP C 1 15 ? 42.812 26.467 26.879 1.00 36.32 30 ASP 3 CA 1
ATOM 3725 C C . ASP C 1 15 ? 44.297 26.301 26.734 1.00 35.89 30 ASP 3 C 1
ATOM 3726 O O . ASP C 1 15 ? 44.982 27.237 26.517 1.00 37.33 30 ASP 3 O 1
ATOM 3731 N N . ALA C 1 16 ? 44.797 25.088 26.870 1.00 34.35 31 ALA 3 N 1
ATOM 3732 C CA . ALA C 1 16 ? 46.233 24.835 26.757 1.00 32.91 31 ALA 3 CA 1
ATOM 3733 C C . ALA C 1 16 ? 46.667 24.836 25.298 1.00 30.57 31 ALA 3 C 1
ATOM 3734 O O . ALA C 1 16 ? 47.558 25.587 24.906 1.00 30.07 31 ALA 3 O 1
ATOM 3736 N N . ALA C 1 17 ? 46.002 24.014 24.493 1.00 29.29 32 ALA 3 N 1
ATOM 3737 C CA . ALA C 1 17 ? 46.335 23.883 23.067 1.00 26.90 32 ALA 3 CA 1
ATOM 3738 C C . ALA C 1 17 ? 46.038 25.157 22.284 1.00 24.90 32 ALA 3 C 1
ATOM 3739 O O . ALA C 1 17 ? 46.825 25.553 21.428 1.00 26.00 32 ALA 3 O 1
ATOM 3741 N N . GLY C 1 18 ? 44.910 25.787 22.567 1.00 23.54 33 GLY 3 N 1
ATOM 3742 C CA . GLY C 1 18 ? 44.559 27.049 21.912 1.00 23.57 33 GLY 3 CA 1
ATOM 3743 C C . GLY C 1 18 ? 45.618 28.085 22.185 1.00 23.70 33 GLY 3 C 1
ATOM 3744 O O . GLY C 1 18 ? 46.138 28.710 21.251 1.00 23.49 33 GLY 3 O 1
ATOM 3745 N N . ASP C 1 19 ? 45.957 28.239 23.469 1.00 23.17 34 ASP 3 N 1
ATOM 3746 C CA . ASP C 1 19 ? 47.035 29.150 23.900 1.00 23.17 34 ASP 3 CA 1
ATOM 3747 C C . ASP C 1 19 ? 48.393 28.793 23.313 1.00 21.59 34 ASP 3 C 1
ATOM 3748 O O . ASP C 1 19 ? 49.181 29.679 23.000 1.00 22.24 34 ASP 3 O 1
ATOM 3753 N N . ALA C 1 20 ? 48.683 27.510 23.188 1.00 20.22 35 ALA 3 N 1
ATOM 3754 C CA . ALA C 1 20 ? 49.929 27.099 22.549 1.00 19.74 35 ALA 3 CA 1
ATOM 3755 C C . ALA C 1 20 ? 49.996 27.664 21.134 1.00 20.90 35 ALA 3 C 1
ATOM 3756 O O . ALA C 1 20 ? 50.970 28.331 20.788 1.00 21.06 35 ALA 3 O 1
ATOM 3758 N N . VAL C 1 21 ? 48.957 27.432 20.327 1.00 21.19 36 VAL 3 N 1
ATOM 3759 C CA . VAL C 1 21 ? 48.976 27.910 18.945 1.00 22.04 36 VAL 3 CA 1
ATOM 3760 C C . VAL C 1 21 ? 48.975 29.431 18.897 1.00 22.83 36 VAL 3 C 1
ATOM 3761 O O . VAL C 1 21 ? 49.603 30.039 18.024 1.00 23.34 36 VAL 3 O 1
ATOM 3765 N N . ALA C 1 22 ? 48.270 30.043 19.838 1.00 23.52 37 ALA 3 N 1
ATOM 3766 C CA . ALA C 1 22 ? 48.215 31.497 19.922 1.00 23.19 37 ALA 3 CA 1
ATOM 3767 C C . ALA C 1 22 ? 49.611 32.035 20.109 1.00 23.02 37 ALA 3 C 1
ATOM 3768 O O . ALA C 1 22 ? 49.996 33.023 19.476 1.00 23.60 37 ALA 3 O 1
ATOM 3770 N N . HIS C 1 23 ? 50.356 31.369 20.989 1.00 22.96 38 HIS 3 N 1
ATOM 3771 C CA . HIS C 1 23 ? 51.714 31.783 21.367 1.00 23.69 38 HIS 3 CA 1
ATOM 3772 C C . HIS C 1 23 ? 52.705 31.667 20.231 1.00 23.81 38 HIS 3 C 1
ATOM 3773 O O . HIS C 1 23 ? 53.635 32.450 20.134 1.00 23.43 38 HIS 3 O 1
ATOM 3780 N N . LEU C 1 24 ? 52.519 30.646 19.400 1.00 25.20 39 LEU 3 N 1
ATOM 3781 C CA . LEU C 1 24 ? 53.327 30.480 18.202 1.00 24.27 39 LEU 3 CA 1
ATOM 3782 C C . LEU C 1 24 ? 53.049 31.623 17.257 1.00 24.50 39 LEU 3 C 1
ATOM 3783 O O . LEU C 1 24 ? 53.972 32.209 16.719 1.00 24.89 39 LEU 3 O 1
ATOM 3788 N N . ALA C 1 25 ? 51.771 31.942 17.070 1.00 25.52 40 ALA 3 N 1
ATOM 3789 C CA . ALA C 1 25 ? 51.346 32.950 16.085 1.00 26.80 40 ALA 3 CA 1
ATOM 3790 C C . ALA C 1 25 ? 51.763 34.362 16.499 1.00 28.57 40 ALA 3 C 1
ATOM 3791 O O . ALA C 1 25 ? 51.997 35.234 15.649 1.00 27.65 40 ALA 3 O 1
ATOM 3793 N N . ALA C 1 26 ? 51.837 34.576 17.814 1.00 29.73 41 ALA 3 N 1
ATOM 3794 C CA . ALA C 1 26 ? 52.283 35.841 18.369 1.00 29.63 41 ALA 3 CA 1
ATOM 3795 C C . ALA C 1 26 ? 53.779 35.945 18.177 1.00 30.19 41 ALA 3 C 1
ATOM 3796 O O . ALA C 1 26 ? 54.264 36.904 17.583 1.00 33.55 41 ALA 3 O 1
ATOM 3798 N N . SER C 1 27 ? 54.494 34.925 18.639 1.00 29.31 42 SER 3 N 1
ATOM 3799 C CA . SER C 1 27 ? 55.948 34.916 18.637 1.00 28.69 42 SER 3 CA 1
ATOM 3800 C C . SER C 1 27 ? 56.480 35.084 17.234 1.00 29.92 42 SER 3 C 1
ATOM 3801 O O . SER C 1 27 ? 57.265 35.986 16.973 1.00 31.00 42 SER 3 O 1
ATOM 3804 N N . TRP C 1 28 ? 56.054 34.209 16.330 1.00 31.17 43 TRP 3 N 1
ATOM 3805 C CA . TRP C 1 28 ? 56.543 34.226 14.955 1.00 31.36 43 TRP 3 CA 1
ATOM 3806 C C . TRP C 1 28 ? 55.741 35.109 13.998 1.00 32.57 43 TRP 3 C 1
ATOM 3807 O O . TRP C 1 28 ? 55.999 35.116 12.799 1.00 33.72 43 TRP 3 O 1
ATOM 3818 N N . GLN C 1 29 ? 54.747 35.820 14.515 1.00 35.20 44 GLN 3 N 1
ATOM 3819 C CA . GLN C 1 29 ? 53.954 36.795 13.720 1.00 37.30 44 GLN 3 CA 1
ATOM 3820 C C . GLN C 1 29 ? 53.320 36.203 12.456 1.00 34.82 44 GLN 3 C 1
ATOM 3821 O O . GLN C 1 29 ? 53.713 36.523 11.335 1.00 34.82 44 GLN 3 O 1
ATOM 3827 N N . ALA C 1 30 ? 52.329 35.345 12.660 1.00 32.32 45 ALA 3 N 1
ATOM 3828 C CA . ALA C 1 30 ? 51.792 34.549 11.580 1.00 29.76 45 ALA 3 CA 1
ATOM 3829 C C . ALA C 1 30 ? 50.864 35.387 10.732 1.00 29.19 45 ALA 3 C 1
ATOM 3830 O O . ALA C 1 30 ? 50.234 36.306 11.232 1.00 29.13 45 ALA 3 O 1
ATOM 3832 N N . LEU C 1 31 ? 50.799 35.057 9.447 1.00 29.21 46 LEU 3 N 1
ATOM 3833 C CA . LEU C 1 31 ? 50.002 35.784 8.463 1.00 29.36 46 LEU 3 CA 1
ATOM 3834 C C . LEU C 1 31 ? 48.758 34.986 8.140 1.00 29.45 46 LEU 3 C 1
ATOM 3835 O O . LEU C 1 31 ? 48.862 33.878 7.610 1.00 29.17 46 LEU 3 O 1
ATOM 3840 N N . PRO C 1 32 ? 47.570 35.525 8.472 1.00 30.57 47 PRO 3 N 1
ATOM 3841 C CA . PRO C 1 32 ? 46.313 34.891 8.059 1.00 31.14 47 PRO 3 CA 1
ATOM 3842 C C . PRO C 1 32 ? 46.224 34.690 6.556 1.00 32.54 47 PRO 3 C 1
ATOM 3843 O O . PRO C 1 32 ? 46.600 35.588 5.802 1.00 34.33 47 PRO 3 O 1
ATOM 3847 N N . ILE C 1 33 ? 45.733 33.529 6.133 1.00 32.94 48 ILE 3 N 1
ATOM 3848 C CA . ILE C 1 33 ? 45.599 33.221 4.714 1.00 32.71 48 ILE 3 CA 1
ATOM 3849 C C . ILE C 1 33 ? 44.225 32.634 4.404 1.00 33.03 48 ILE 3 C 1
ATOM 3850 O O . ILE C 1 33 ? 43.516 33.123 3.524 1.00 34.26 48 ILE 3 O 1
ATOM 3855 N N . VAL C 1 34 ? 43.855 31.584 5.130 1.00 33.22 49 VAL 3 N 1
ATOM 3856 C CA . VAL C 1 34 ? 42.552 30.925 4.925 1.00 31.42 49 VAL 3 CA 1
ATOM 3857 C C . VAL C 1 34 ? 41.697 30.900 6.195 1.00 30.05 49 VAL 3 C 1
ATOM 3858 O O . VAL C 1 34 ? 42.188 30.632 7.298 1.00 29.48 49 VAL 3 O 1
ATOM 3862 N N . GLU C 1 35 ? 40.405 31.146 6.010 1.00 29.06 50 GLU 3 N 1
ATOM 3863 C CA . GLU C 1 35 ? 39.415 31.065 7.084 1.00 28.40 50 GLU 3 CA 1
ATOM 3864 C C . GLU C 1 35 ? 38.201 30.252 6.646 1.00 27.48 50 GLU 3 C 1
ATOM 3865 O O . GLU C 1 35 ? 37.505 30.643 5.718 1.00 26.92 50 GLU 3 O 1
ATOM 3871 N N . ILE C 1 36 ? 37.955 29.124 7.312 1.00 27.89 51 ILE 3 N 1
ATOM 3872 C CA . ILE C 1 36 ? 36.841 28.235 6.958 1.00 27.99 51 ILE 3 CA 1
ATOM 3873 C C . ILE C 1 36 ? 35.598 28.566 7.796 1.00 28.74 51 ILE 3 C 1
ATOM 3874 O O . ILE C 1 36 ? 35.473 28.181 8.967 1.00 27.38 51 ILE 3 O 1
ATOM 3879 N N . ASP C 1 37 ? 34.670 29.232 7.113 1.00 30.25 52 ASP 3 N 1
ATOM 3880 C CA . ASP C 1 37 ? 33.526 29.934 7.683 1.00 30.87 52 ASP 3 CA 1
ATOM 3881 C C . ASP C 1 37 ? 32.241 29.130 7.495 1.00 29.55 52 ASP 3 C 1
ATOM 3882 O O . ASP C 1 37 ? 31.195 29.495 8.012 1.00 31.32 52 ASP 3 O 1
ATOM 3887 N N . ASP C 1 38 ? 32.333 28.022 6.772 1.00 26.80 53 ASP 3 N 1
ATOM 3888 C CA . ASP C 1 38 ? 31.162 27.399 6.193 1.00 24.69 53 ASP 3 CA 1
ATOM 3889 C C . ASP C 1 38 ? 30.118 26.971 7.200 1.00 24.07 53 ASP 3 C 1
ATOM 3890 O O . ASP C 1 38 ? 30.418 26.377 8.238 1.00 24.54 53 ASP 3 O 1
ATOM 3895 N N . GLU C 1 39 ? 28.869 27.246 6.839 1.00 23.89 54 GLU 3 N 1
ATOM 3896 C CA . GLU C 1 39 ? 27.714 26.923 7.667 1.00 23.20 54 GLU 3 CA 1
ATOM 3897 C C . GLU C 1 39 ? 27.289 25.457 7.527 1.00 21.32 54 GLU 3 C 1
ATOM 3898 O O . GLU C 1 39 ? 26.409 24.978 8.249 1.00 22.90 54 GLU 3 O 1
ATOM 3904 N N . ALA C 1 40 ? 27.924 24.740 6.614 1.00 19.14 55 ALA 3 N 1
ATOM 3905 C CA . ALA C 1 40 ? 27.799 23.286 6.574 1.00 17.80 55 ALA 3 CA 1
ATOM 3906 C C . ALA C 1 40 ? 28.356 22.594 7.829 1.00 16.63 55 ALA 3 C 1
ATOM 3907 O O . ALA C 1 40 ? 27.937 21.491 8.164 1.00 15.89 55 ALA 3 O 1
ATOM 3909 N N . TYR C 1 41 ? 29.294 23.245 8.507 1.00 15.84 56 TYR 3 N 1
ATOM 3910 C CA . TYR C 1 41 ? 30.012 22.636 9.627 1.00 15.69 56 TYR 3 CA 1
ATOM 3911 C C . TYR C 1 41 ? 29.515 23.012 11.011 1.00 15.31 56 TYR 3 C 1
ATOM 3912 O O . TYR C 1 41 ? 29.778 22.283 11.958 1.00 14.40 56 TYR 3 O 1
ATOM 3921 N N . TYR C 1 42 ? 28.760 24.109 11.113 1.00 15.79 57 TYR 3 N 1
ATOM 3922 C CA . TYR C 1 42 ? 28.441 24.722 12.424 1.00 16.11 57 TYR 3 CA 1
ATOM 3923 C C . TYR C 1 42 ? 26.946 24.792 12.827 1.00 16.39 57 TYR 3 C 1
ATOM 3924 O O . TYR C 1 42 ? 26.103 25.283 12.059 1.00 16.15 57 TYR 3 O 1
ATOM 3933 N N . ASP C 1 43 ? 26.677 24.264 14.035 1.00 16.44 58 ASP 3 N 1
ATOM 3934 C CA . ASP C 1 43 ? 25.409 24.380 14.756 1.00 16.33 58 ASP 3 CA 1
ATOM 3935 C C . ASP C 1 43 ? 25.555 25.631 15.599 1.00 16.52 58 ASP 3 C 1
ATOM 3936 O O . ASP C 1 43 ? 26.390 25.678 16.523 1.00 17.50 58 ASP 3 O 1
ATOM 3941 N N . TYR C 1 44 ? 24.751 26.644 15.289 1.00 15.72 59 TYR 3 N 1
ATOM 3942 C CA . TYR C 1 44 ? 24.978 27.974 15.831 1.00 15.25 59 TYR 3 CA 1
ATOM 3943 C C . TYR C 1 44 ? 24.334 28.222 17.199 1.00 16.37 59 TYR 3 C 1
ATOM 3944 O O . TYR C 1 44 ? 24.566 29.258 17.802 1.00 17.29 59 TYR 3 O 1
ATOM 3953 N N . GLN C 1 45 ? 23.504 27.312 17.681 1.00 16.73 60 GLN 3 N 1
ATOM 3954 C CA . GLN C 1 45 ? 23.041 27.419 19.058 1.00 17.30 60 GLN 3 CA 1
ATOM 3955 C C . GLN C 1 45 ? 24.127 26.907 19.983 1.00 17.87 60 GLN 3 C 1
ATOM 3956 O O . GLN C 1 45 ? 24.236 27.350 21.124 1.00 18.56 60 GLN 3 O 1
ATOM 3962 N N . VAL C 1 46 ? 24.929 25.977 19.484 1.00 18.07 61 VAL 3 N 1
ATOM 3963 C CA . VAL C 1 46 ? 25.998 25.406 20.266 1.00 18.22 61 VAL 3 CA 1
ATOM 3964 C C . VAL C 1 46 ? 27.162 26.365 20.248 1.00 19.37 61 VAL 3 C 1
ATOM 3965 O O . VAL C 1 46 ? 27.600 26.826 21.299 1.00 20.06 61 VAL 3 O 1
ATOM 3969 N N . ASN C 1 47 ? 27.660 26.642 19.047 1.00 20.50 62 ASN 3 N 1
ATOM 3970 C CA . ASN C 1 47 ? 28.680 27.666 18.828 1.00 21.93 62 ASN 3 CA 1
ATOM 3971 C C . ASN C 1 47 ? 28.057 28.970 18.370 1.00 21.82 62 ASN 3 C 1
ATOM 3972 O O . ASN C 1 47 ? 27.925 29.207 17.151 1.00 22.04 62 ASN 3 O 1
ATOM 3977 N N . ARG C 1 48 ? 27.686 29.820 19.324 1.00 21.14 63 ARG 3 N 1
ATOM 3978 C CA . ARG C 1 48 ? 27.004 31.078 18.988 1.00 21.23 63 ARG 3 CA 1
ATOM 3979 C C . ARG C 1 48 ? 27.958 32.109 18.379 1.00 21.13 63 ARG 3 C 1
ATOM 3980 O O . ARG C 1 48 ? 29.158 32.056 18.626 1.00 21.29 63 ARG 3 O 1
ATOM 3988 N N . PRO C 1 49 ? 27.436 33.015 17.540 1.00 21.77 64 PRO 3 N 1
ATOM 3989 C CA . PRO C 1 49 ? 28.322 34.062 17.082 1.00 22.21 64 PRO 3 CA 1
ATOM 3990 C C . PRO C 1 49 ? 28.436 35.108 18.147 1.00 23.00 64 PRO 3 C 1
ATOM 3991 O O . PRO C 1 49 ? 27.596 35.185 19.047 1.00 22.43 64 PRO 3 O 1
ATOM 3995 N N . VAL C 1 50 ? 29.486 35.906 18.035 1.00 24.98 65 VAL 3 N 1
ATOM 3996 C CA . VAL C 1 50 ? 29.775 36.941 19.011 1.00 26.04 65 VAL 3 CA 1
ATOM 3997 C C . VAL C 1 50 ? 29.399 38.291 18.413 1.00 25.77 65 VAL 3 C 1
ATOM 3998 O O . VAL C 1 50 ? 29.876 38.663 17.335 1.00 24.13 65 VAL 3 O 1
ATOM 4002 N N . ILE C 1 51 ? 28.542 39.006 19.138 1.00 26.56 66 ILE 3 N 1
ATOM 4003 C CA . ILE C 1 51 ? 28.104 40.355 18.764 1.00 27.71 66 ILE 3 CA 1
ATOM 4004 C C . ILE C 1 51 ? 28.951 41.375 19.534 1.00 28.69 66 ILE 3 C 1
ATOM 4005 O O . ILE C 1 51 ? 29.355 41.111 20.675 1.00 29.53 66 ILE 3 O 1
ATOM 4010 N N . ARG C 1 52 ? 29.217 42.524 18.918 1.00 29.49 67 ARG 3 N 1
ATOM 4011 C CA . ARG C 1 52 ? 29.785 43.670 19.628 1.00 30.71 67 ARG 3 CA 1
ATOM 4012 C C . ARG C 1 52 ? 28.927 44.889 19.367 1.00 31.16 67 ARG 3 C 1
ATOM 4013 O O . ARG C 1 52 ? 28.810 45.325 18.222 1.00 32.29 67 ARG 3 O 1
ATOM 4021 N N . GLN C 1 53 ? 28.326 45.426 20.427 1.00 31.81 68 GLN 3 N 1
ATOM 4022 C CA . GLN C 1 53 ? 27.411 46.565 20.322 1.00 31.94 68 GLN 3 CA 1
ATOM 4023 C C . GLN C 1 53 ? 27.844 47.711 21.195 1.00 30.81 68 GLN 3 C 1
ATOM 4024 O O . GLN C 1 53 ? 28.099 47.541 22.390 1.00 28.29 68 GLN 3 O 1
ATOM 4030 N N . VAL C 1 54 ? 27.856 48.891 20.588 1.00 32.03 69 VAL 3 N 1
ATOM 4031 C CA . VAL C 1 54 ? 28.307 50.110 21.245 1.00 34.02 69 VAL 3 CA 1
ATOM 4032 C C . VAL C 1 54 ? 27.291 51.236 21.018 1.00 35.40 69 VAL 3 C 1
ATOM 4033 O O . VAL C 1 54 ? 26.938 51.548 19.876 1.00 36.57 69 VAL 3 O 1
ATOM 4037 N N . ASP C 1 55 ? 26.821 51.814 22.123 1.00 36.31 70 ASP 3 N 1
ATOM 4038 C CA . ASP C 1 55 ? 25.927 52.975 22.126 1.00 36.96 70 ASP 3 CA 1
ATOM 4039 C C . ASP C 1 55 ? 24.676 52.798 21.255 1.00 35.31 70 ASP 3 C 1
ATOM 4040 O O . ASP C 1 55 ? 24.332 53.657 20.438 1.00 33.92 70 ASP 3 O 1
ATOM 4045 N N . GLY C 1 56 ? 24.016 51.663 21.438 1.00 33.60 71 GLY 3 N 1
ATOM 4046 C CA . GLY C 1 56 ? 22.776 51.371 20.742 1.00 33.43 71 GLY 3 CA 1
ATOM 4047 C C . GLY C 1 56 ? 22.913 50.747 19.363 1.00 31.53 71 GLY 3 C 1
ATOM 4048 O O . GLY C 1 56 ? 21.899 50.498 18.714 1.00 30.85 71 GLY 3 O 1
ATOM 4049 N N . VAL C 1 57 ? 24.138 50.498 18.899 1.00 31.18 72 VAL 3 N 1
ATOM 4050 C CA . VAL C 1 57 ? 24.343 49.880 17.578 1.00 32.73 72 VAL 3 CA 1
ATOM 4051 C C . VAL C 1 57 ? 25.356 48.741 17.594 1.00 34.19 72 VAL 3 C 1
ATOM 4052 O O . VAL C 1 57 ? 26.375 48.804 18.291 1.00 34.98 72 VAL 3 O 1
ATOM 4056 N N . THR C 1 58 ? 25.080 47.700 16.813 1.00 34.91 73 THR 3 N 1
ATOM 4057 C CA . THR C 1 58 ? 26.032 46.601 16.707 1.00 36.75 73 THR 3 CA 1
ATOM 4058 C C . THR C 1 58 ? 27.138 47.099 15.796 1.00 36.69 73 THR 3 C 1
ATOM 4059 O O . THR C 1 58 ? 26.871 47.704 14.768 1.00 37.55 73 THR 3 O 1
ATOM 4063 N N . ARG C 1 59 ? 28.379 46.895 16.213 1.00 37.37 74 ARG 3 N 1
ATOM 4064 C CA . ARG C 1 59 ? 29.538 47.319 15.435 1.00 37.44 74 ARG 3 CA 1
ATOM 4065 C C . ARG C 1 59 ? 30.320 46.125 14.875 1.00 37.64 74 ARG 3 C 1
ATOM 4066 O O . ARG C 1 59 ? 31.108 46.283 13.937 1.00 37.05 74 ARG 3 O 1
ATOM 4074 N N . GLU C 1 60 ? 30.105 44.931 15.429 1.00 37.10 75 GLU 3 N 1
ATOM 4075 C CA . GLU C 1 60 ? 30.792 43.749 14.915 1.00 36.77 75 GLU 3 CA 1
ATOM 4076 C C . GLU C 1 60 ? 30.052 42.434 15.169 1.00 35.98 75 GLU 3 C 1
ATOM 4077 O O . GLU C 1 60 ? 29.408 42.234 16.207 1.00 34.94 75 GLU 3 O 1
ATOM 4083 N N . LEU C 1 61 ? 30.145 41.556 14.175 1.00 35.51 76 LEU 3 N 1
ATOM 4084 C CA . LEU C 1 61 ? 29.538 40.232 14.219 1.00 35.65 76 LEU 3 CA 1
ATOM 4085 C C . LEU C 1 61 ? 30.594 39.212 13.838 1.00 36.37 76 LEU 3 C 1
ATOM 4086 O O . LEU C 1 61 ? 31.193 39.288 12.759 1.00 38.43 76 LEU 3 O 1
ATOM 4091 N N . GLN C 1 62 ? 30.818 38.257 14.726 1.00 37.53 77 GLN 3 N 1
ATOM 4092 C CA . GLN C 1 62 ? 31.907 37.319 14.566 1.00 39.82 77 GLN 3 CA 1
ATOM 4093 C C . GLN C 1 62 ? 31.368 35.898 14.534 1.00 37.00 77 GLN 3 C 1
ATOM 4094 O O . GLN C 1 62 ? 30.795 35.415 15.513 1.00 38.39 77 GLN 3 O 1
ATOM 4100 N N . TRP C 1 63 ? 31.563 35.235 13.403 1.00 32.91 78 TRP 3 N 1
ATOM 4101 C CA . TRP C 1 63 ? 31.086 33.869 13.219 1.00 30.69 78 TRP 3 CA 1
ATOM 4102 C C . TRP C 1 63 ? 32.131 32.811 13.562 1.00 30.71 78 TRP 3 C 1
ATOM 4103 O O . TRP C 1 63 ? 33.298 32.940 13.177 1.00 29.31 78 TRP 3 O 1
ATOM 4114 N N . PRO C 1 64 ? 31.705 31.721 14.230 1.00 30.94 79 PRO 3 N 1
ATOM 4115 C CA . PRO C 1 64 ? 32.640 30.625 14.483 1.00 30.19 79 PRO 3 CA 1
ATOM 4116 C C . PRO C 1 64 ? 33.216 30.117 13.181 1.00 29.93 79 PRO 3 C 1
ATOM 4117 O O . PRO C 1 64 ? 32.529 30.118 12.158 1.00 29.00 79 PRO 3 O 1
ATOM 4121 N N . ALA C 1 65 ? 34.481 29.717 13.215 1.00 30.46 80 ALA 3 N 1
ATOM 4122 C CA . ALA C 1 65 ? 35.201 29.360 12.001 1.00 29.36 80 ALA 3 CA 1
ATOM 4123 C C . ALA C 1 65 ? 36.546 28.739 12.318 1.00 31.20 80 ALA 3 C 1
ATOM 4124 O O . ALA C 1 65 ? 36.965 28.666 13.490 1.00 28.23 80 ALA 3 O 1
ATOM 4126 N N . MET C 1 66 ? 37.200 28.275 11.250 1.00 34.53 81 MET 3 N 1
ATOM 4127 C CA . MET C 1 66 ? 38.546 27.706 11.320 1.00 36.20 81 MET 3 CA 1
ATOM 4128 C C . MET C 1 66 ? 39.536 28.674 10.687 1.00 36.98 81 MET 3 C 1
ATOM 4129 O O . MET C 1 66 ? 39.470 28.906 9.487 1.00 38.09 81 MET 3 O 1
ATOM 4134 N N . ARG C 1 67 ? 40.429 29.242 11.497 1.00 38.60 82 ARG 3 N 1
ATOM 4135 C CA . ARG C 1 67 ? 41.469 30.169 11.017 1.00 39.31 82 ARG 3 CA 1
ATOM 4136 C C . ARG C 1 67 ? 42.739 29.436 10.657 1.00 35.80 82 ARG 3 C 1
ATOM 4137 O O . ARG C 1 67 ? 43.316 28.742 11.502 1.00 34.43 82 ARG 3 O 1
ATOM 4145 N N . ILE C 1 68 ? 43.212 29.646 9.434 1.00 32.10 83 ILE 3 N 1
ATOM 4146 C CA . ILE C 1 68 ? 44.482 29.089 8.994 1.00 29.65 83 ILE 3 CA 1
ATOM 4147 C C . ILE C 1 68 ? 45.427 30.238 8.652 1.00 28.49 83 ILE 3 C 1
ATOM 4148 O O . ILE C 1 68 ? 45.088 31.102 7.848 1.00 27.56 83 ILE 3 O 1
ATOM 4153 N N . SER C 1 69 ? 46.594 30.257 9.291 1.00 27.49 84 SER 3 N 1
ATOM 4154 C CA . SER C 1 69 ? 47.588 31.310 9.059 1.00 26.86 84 SER 3 CA 1
ATOM 4155 C C . SER C 1 69 ? 48.979 30.724 8.811 1.00 26.31 84 SER 3 C 1
ATOM 4156 O O . SER C 1 69 ? 49.226 29.549 9.105 1.00 26.94 84 SER 3 O 1
ATOM 4159 N N . HIS C 1 70 ? 49.885 31.535 8.261 1.00 26.14 85 HIS 3 N 1
ATOM 4160 C CA . HIS C 1 70 ? 51.223 31.046 7.850 1.00 26.68 85 HIS 3 CA 1
ATOM 4161 C C . HIS C 1 70 ? 52.360 31.732 8.583 1.00 25.70 85 HIS 3 C 1
ATOM 4162 O O . HIS C 1 70 ? 52.272 32.894 8.962 1.00 24.66 85 HIS 3 O 1
ATOM 4169 N N . CYS C 1 71 ? 53.451 30.996 8.710 1.00 26.15 86 CYS 3 N 1
ATOM 4170 C CA . CYS C 1 71 ? 54.513 31.329 9.621 1.00 28.27 86 CYS 3 CA 1
ATOM 4171 C C . CYS C 1 71 ? 55.866 30.922 9.067 1.00 30.45 86 CYS 3 C 1
ATOM 4172 O O . CYS C 1 71 ? 55.977 29.928 8.354 1.00 30.14 86 CYS 3 O 1
ATOM 4175 N N . ARG C 1 72 ? 56.903 31.661 9.439 1.00 34.08 87 ARG 3 N 1
ATOM 4176 C CA . ARG C 1 72 ? 58.289 31.216 9.237 1.00 36.16 87 ARG 3 CA 1
ATOM 4177 C C . ARG C 1 72 ? 59.119 31.547 10.478 1.00 37.13 87 ARG 3 C 1
ATOM 4178 O O . ARG C 1 72 ? 59.415 32.721 10.716 1.00 37.95 87 ARG 3 O 1
ATOM 4186 N N . PRO C 1 73 ? 59.481 30.532 11.299 1.00 38.75 88 PRO 3 N 1
ATOM 4187 C CA . PRO C 1 73 ? 60.298 30.872 12.469 1.00 39.56 88 PRO 3 CA 1
ATOM 4188 C C . PRO C 1 73 ? 61.614 31.505 12.026 1.00 39.81 88 PRO 3 C 1
ATOM 4189 O O . PRO C 1 73 ? 62.155 31.101 10.989 1.00 38.37 88 PRO 3 O 1
ATOM 4193 N N . PRO C 1 74 ? 62.125 32.492 12.791 1.00 39.71 89 PRO 3 N 1
ATOM 4194 C CA . PRO C 1 74 ? 63.231 33.289 12.272 1.00 41.62 89 PRO 3 CA 1
ATOM 4195 C C . PRO C 1 74 ? 64.495 32.562 11.811 1.00 44.18 89 PRO 3 C 1
ATOM 4196 O O . PRO C 1 74 ? 64.993 32.854 10.723 1.00 45.99 89 PRO 3 O 1
ATOM 4200 N N . GLY C 1 75 ? 65.032 31.653 12.610 1.00 46.72 90 GLY 3 N 1
ATOM 4201 C CA . GLY C 1 75 ? 66.220 30.922 12.177 1.00 50.35 90 GLY 3 CA 1
ATOM 4202 C C . GLY C 1 75 ? 65.905 30.037 10.987 1.00 51.64 90 GLY 3 C 1
ATOM 4203 O O . GLY C 1 75 ? 66.639 29.999 9.996 1.00 48.83 90 GLY 3 O 1
ATOM 4204 N N . SER C 1 76 ? 64.769 29.360 11.097 1.00 54.54 91 SER 3 N 1
ATOM 4205 C CA . SER C 1 76 ? 64.433 28.236 10.252 1.00 54.78 91 SER 3 CA 1
ATOM 4206 C C . SER C 1 76 ? 64.038 28.606 8.845 1.00 53.81 91 SER 3 C 1
ATOM 4207 O O . SER C 1 76 ? 63.686 29.735 8.537 1.00 52.36 91 SER 3 O 1
ATOM 4210 N N . ASP C 1 77 ? 64.103 27.612 7.985 1.00 56.85 92 ASP 3 N 1
ATOM 4211 C CA . ASP C 1 77 ? 63.484 27.702 6.699 1.00 61.21 92 ASP 3 CA 1
ATOM 4212 C C . ASP C 1 77 ? 62.588 26.487 6.599 1.00 62.12 92 ASP 3 C 1
ATOM 4213 O O . ASP C 1 77 ? 62.853 25.545 5.854 1.00 69.95 92 ASP 3 O 1
ATOM 4218 N N . ARG C 1 78 ? 61.564 26.479 7.433 1.00 57.89 93 ARG 3 N 1
ATOM 4219 C CA . ARG C 1 78 ? 60.410 25.700 7.151 1.00 56.43 93 ARG 3 CA 1
ATOM 4220 C C . ARG C 1 78 ? 59.254 26.592 7.496 1.00 51.03 93 ARG 3 C 1
ATOM 4221 O O . ARG C 1 78 ? 59.330 27.473 8.369 1.00 51.30 93 ARG 3 O 1
ATOM 4229 N N . ASP C 1 79 ? 58.182 26.366 6.776 1.00 42.59 94 ASP 3 N 1
ATOM 4230 C CA . ASP C 1 79 ? 57.010 27.143 6.954 1.00 37.29 94 ASP 3 CA 1
ATOM 4231 C C . ASP C 1 79 ? 56.217 26.386 7.966 1.00 33.24 94 ASP 3 C 1
ATOM 4232 O O . ASP C 1 79 ? 56.211 25.164 7.975 1.00 33.21 94 ASP 3 O 1
ATOM 4237 N N . VAL C 1 80 ? 55.570 27.116 8.846 1.00 28.83 95 VAL 3 N 1
ATOM 4238 C CA . VAL C 1 80 ? 54.711 26.509 9.824 1.00 26.53 95 VAL 3 CA 1
ATOM 4239 C C . VAL C 1 80 ? 53.333 27.021 9.511 1.00 24.39 95 VAL 3 C 1
ATOM 4240 O O . VAL C 1 80 ? 53.141 28.221 9.454 1.00 24.57 95 VAL 3 O 1
ATOM 4244 N N . VAL C 1 81 ? 52.391 26.115 9.286 1.00 23.28 96 VAL 3 N 1
ATOM 4245 C CA . VAL C 1 81 ? 51.004 26.494 9.029 1.00 23.59 96 VAL 3 CA 1
ATOM 4246 C C . VAL C 1 81 ? 50.166 26.195 10.255 1.00 23.15 96 VAL 3 C 1
ATOM 4247 O O . VAL C 1 81 ? 50.095 25.045 10.708 1.00 23.24 96 VAL 3 O 1
ATOM 4251 N N . LEU C 1 82 ? 49.527 27.238 10.777 1.00 22.53 97 LEU 3 N 1
ATOM 4252 C CA . LEU C 1 82 ? 48.804 27.150 12.048 1.00 22.15 97 LEU 3 CA 1
ATOM 4253 C C . LEU C 1 82 ? 47.333 27.085 11.770 1.00 22.49 97 LEU 3 C 1
ATOM 4254 O O . LEU C 1 82 ? 46.845 27.753 10.859 1.00 20.74 97 LEU 3 O 1
ATOM 4259 N N . MET C 1 83 ? 46.638 26.274 12.567 1.00 23.82 98 MET 3 N 1
ATOM 4260 C CA . MET C 1 83 ? 45.182 26.135 12.472 1.00 24.62 98 MET 3 CA 1
ATOM 4261 C C . MET C 1 83 ? 44.566 26.238 13.841 1.00 25.73 98 MET 3 C 1
ATOM 4262 O O . MET C 1 83 ? 45.004 25.597 14.783 1.00 26.73 98 MET 3 O 1
ATOM 4267 N N . CYS C 1 84 ? 43.536 27.047 13.957 1.00 27.53 99 CYS 3 N 1
ATOM 4268 C CA . CYS C 1 84 ? 42.913 27.222 15.248 1.00 28.58 99 CYS 3 CA 1
ATOM 4269 C C . CYS C 1 84 ? 41.468 27.622 15.105 1.00 27.43 99 CYS 3 C 1
ATOM 4270 O O . CYS C 1 84 ? 41.127 28.483 14.300 1.00 29.03 99 CYS 3 O 1
ATOM 4273 N N . GLY C 1 85 ? 40.622 26.998 15.900 1.00 25.33 100 GLY 3 N 1
ATOM 4274 C CA . GLY C 1 85 ? 39.209 27.296 15.864 1.00 25.06 100 GLY 3 CA 1
ATOM 4275 C C . GLY C 1 85 ? 38.368 26.222 16.507 1.00 24.59 100 GLY 3 C 1
ATOM 4276 O O . GLY C 1 85 ? 38.875 25.141 16.842 1.00 23.49 100 GLY 3 O 1
ATOM 4277 N N . VAL C 1 86 ? 37.073 26.518 16.630 1.00 23.82 101 VAL 3 N 1
ATOM 4278 C CA . VAL C 1 86 ? 36.145 25.647 17.336 1.00 23.28 101 VAL 3 CA 1
ATOM 4279 C C . VAL C 1 86 ? 35.868 24.355 16.581 1.00 22.08 101 VAL 3 C 1
ATOM 4280 O O . VAL C 1 86 ? 35.882 24.317 15.343 1.00 21.27 101 VAL 3 O 1
ATOM 4284 N N . GLU C 1 87 ? 35.602 23.312 17.359 1.00 19.93 102 GLU 3 N 1
ATOM 4285 C CA . GLU C 1 87 ? 35.311 22.016 16.812 1.00 19.21 102 GLU 3 CA 1
ATOM 4286 C C . GLU C 1 87 ? 33.956 22.039 16.119 1.00 18.97 102 GLU 3 C 1
ATOM 4287 O O . GLU C 1 87 ? 32.938 22.255 16.764 1.00 19.43 102 GLU 3 O 1
ATOM 4293 N N . PRO C 1 88 ? 33.925 21.811 14.804 1.00 18.36 103 PRO 3 N 1
ATOM 4294 C CA . PRO C 1 88 ? 32.629 21.818 14.150 1.00 18.08 103 PRO 3 CA 1
ATOM 4295 C C . PRO C 1 88 ? 31.648 20.857 14.792 1.00 18.34 103 PRO 3 C 1
ATOM 4296 O O . PRO C 1 88 ? 32.045 19.917 15.468 1.00 18.55 103 PRO 3 O 1
ATOM 4300 N N . ASN C 1 89 ? 30.369 21.084 14.540 1.00 18.74 104 ASN 3 N 1
ATOM 4301 C CA . ASN C 1 89 ? 29.330 20.188 14.989 1.00 18.93 104 ASN 3 CA 1
ATOM 4302 C C . ASN C 1 89 ? 28.908 19.119 13.976 1.00 19.16 104 ASN 3 C 1
ATOM 4303 O O . ASN C 1 89 ? 28.209 18.166 14.338 1.00 18.29 104 ASN 3 O 1
ATOM 4308 N N . MET C 1 90 ? 29.323 19.259 12.718 1.00 19.93 105 MET 3 N 1
ATOM 4309 C CA . MET C 1 90 ? 28.838 18.348 11.666 1.00 20.50 105 MET 3 CA 1
ATOM 4310 C C . MET C 1 90 ? 29.702 18.297 10.420 1.00 20.05 105 MET 3 C 1
ATOM 4311 O O . MET C 1 90 ? 30.619 19.094 10.254 1.00 19.49 105 MET 3 O 1
ATOM 4316 N N . ARG C 1 91 ? 29.390 17.333 9.556 1.00 20.60 106 ARG 3 N 1
ATOM 4317 C CA . ARG C 1 91 ? 30.147 17.054 8.319 1.00 21.18 106 ARG 3 CA 1
ATOM 4318 C C . ARG C 1 91 ? 31.678 16.986 8.524 1.00 20.36 106 ARG 3 C 1
ATOM 4319 O O . ARG C 1 91 ? 32.456 17.446 7.688 1.00 19.95 106 ARG 3 O 1
ATOM 4327 N N . TRP C 1 92 ? 32.068 16.393 9.649 1.00 19.22 107 TRP 3 N 1
ATOM 4328 C CA . TRP C 1 92 ? 33.458 16.157 10.018 1.00 18.62 107 TRP 3 CA 1
ATOM 4329 C C . TRP C 1 92 ? 34.245 15.543 8.883 1.00 19.49 107 TRP 3 C 1
ATOM 4330 O O . TRP C 1 92 ? 35.308 16.009 8.534 1.00 19.44 107 TRP 3 O 1
ATOM 4341 N N . ARG C 1 93 ? 33.719 14.490 8.297 1.00 21.77 108 ARG 3 N 1
ATOM 4342 C CA . ARG C 1 93 ? 34.411 13.825 7.181 1.00 25.30 108 ARG 3 CA 1
ATOM 4343 C C . ARG C 1 93 ? 34.810 14.782 6.038 1.00 24.11 108 ARG 3 C 1
ATOM 4344 O O . ARG C 1 93 ? 35.930 14.741 5.551 1.00 24.23 108 ARG 3 O 1
ATOM 4352 N N . THR C 1 94 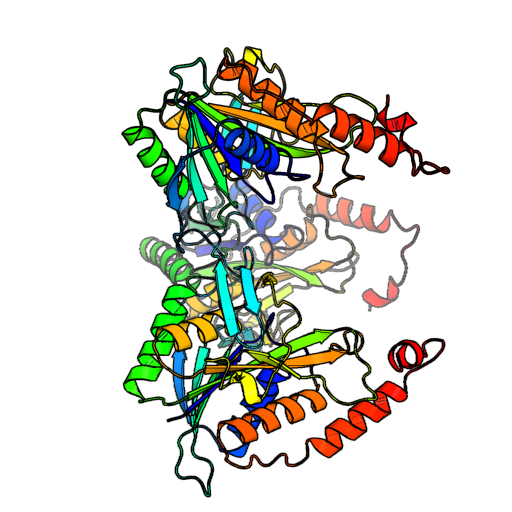? 33.881 15.639 5.636 1.00 22.82 109 THR 3 N 1
ATOM 4353 C CA . THR C 1 94 ? 34.099 16.620 4.575 1.00 22.24 109 THR 3 CA 1
ATOM 4354 C C . THR C 1 94 ? 34.925 17.827 5.023 1.00 21.73 109 THR 3 C 1
ATOM 4355 O O . THR C 1 94 ? 35.604 18.469 4.208 1.00 20.90 109 THR 3 O 1
ATOM 4359 N N . PHE C 1 95 ? 34.806 18.153 6.314 1.00 21.64 110 PHE 3 N 1
ATOM 4360 C CA . PHE C 1 95 ? 35.601 19.196 6.979 1.00 21.38 110 PHE 3 CA 1
ATOM 4361 C C . PHE C 1 95 ? 37.055 18.796 6.892 1.00 22.20 110 PHE 3 C 1
ATOM 4362 O O . PHE C 1 95 ? 37.923 19.610 6.584 1.00 22.00 110 PHE 3 O 1
ATOM 4370 N N . CYS C 1 96 ? 37.315 17.520 7.161 1.00 23.33 111 CYS 3 N 1
ATOM 4371 C CA . CYS C 1 96 ? 38.674 16.991 7.134 1.00 23.55 111 CYS 3 CA 1
ATOM 4372 C C . CYS C 1 96 ? 39.206 16.944 5.696 1.00 23.74 111 CYS 3 C 1
ATOM 4373 O O . CYS C 1 96 ? 40.354 17.311 5.444 1.00 24.12 111 CYS 3 O 1
ATOM 4376 N N . ASP C 1 97 ? 38.372 16.500 4.760 1.00 24.05 112 ASP 3 N 1
ATOM 4377 C CA . ASP C 1 97 ? 38.720 16.533 3.327 1.00 24.01 112 ASP 3 CA 1
ATOM 4378 C C . ASP C 1 97 ? 39.079 17.944 2.867 1.00 24.40 112 ASP 3 C 1
ATOM 4379 O O . ASP C 1 97 ? 40.027 18.135 2.099 1.00 25.45 112 ASP 3 O 1
ATOM 4384 N N . GLU C 1 98 ? 38.340 18.931 3.356 1.00 24.42 113 GLU 3 N 1
ATOM 4385 C CA . GLU C 1 98 ? 38.642 20.335 3.040 1.00 25.11 113 GLU 3 CA 1
ATOM 4386 C C . GLU C 1 98 ? 40.066 20.718 3.518 1.00 24.51 113 GLU 3 C 1
ATOM 4387 O O . GLU C 1 98 ? 40.915 21.116 2.710 1.00 24.69 113 GLU 3 O 1
ATOM 4393 N N . LEU C 1 99 ? 40.316 20.548 4.819 1.00 22.06 114 LEU 3 N 1
ATOM 4394 C CA . LEU C 1 99 ? 41.612 20.830 5.406 1.00 21.17 114 LEU 3 CA 1
ATOM 4395 C C . LEU C 1 99 ? 42.714 20.123 4.639 1.00 21.68 114 LEU 3 C 1
ATOM 4396 O O . LEU C 1 99 ? 43.759 20.693 4.382 1.00 22.19 114 LEU 3 O 1
ATOM 4401 N N . LEU C 1 100 ? 42.486 18.858 4.304 1.00 22.81 115 LEU 3 N 1
ATOM 4402 C CA . LEU C 1 100 ? 43.429 18.086 3.478 1.00 22.81 115 LEU 3 CA 1
ATOM 4403 C C . LEU C 1 100 ? 43.731 18.716 2.108 1.00 23.20 115 LEU 3 C 1
ATOM 4404 O O . LEU C 1 100 ? 44.871 18.677 1.655 1.00 24.46 115 LEU 3 O 1
ATOM 4409 N N . ALA C 1 101 ? 42.721 19.299 1.472 1.00 22.42 116 ALA 3 N 1
ATOM 4410 C CA . ALA C 1 101 ? 42.926 20.024 0.220 1.00 21.57 116 ALA 3 CA 1
ATOM 4411 C C . ALA C 1 101 ? 43.850 21.222 0.447 1.00 21.56 116 ALA 3 C 1
ATOM 4412 O O . ALA C 1 101 ? 44.698 21.539 -0.391 1.00 21.54 116 ALA 3 O 1
ATOM 4414 N N . VAL C 1 102 ? 43.686 21.884 1.588 1.00 21.69 117 VAL 3 N 1
ATOM 4415 C CA . VAL C 1 102 ? 44.566 23.001 1.956 1.00 21.81 117 VAL 3 CA 1
ATOM 4416 C C . VAL C 1 102 ? 45.963 22.422 2.086 1.00 23.02 117 VAL 3 C 1
ATOM 4417 O O . VAL C 1 102 ? 46.935 22.959 1.561 1.00 23.17 117 VAL 3 O 1
ATOM 4421 N N . ILE C 1 103 ? 46.045 21.312 2.800 1.00 24.80 118 ILE 3 N 1
ATOM 4422 C CA . ILE C 1 103 ? 47.308 20.628 3.033 1.00 26.44 118 ILE 3 CA 1
ATOM 4423 C C . ILE C 1 103 ? 47.973 20.240 1.740 1.00 27.14 118 ILE 3 C 1
ATOM 4424 O O . ILE C 1 103 ? 49.187 20.350 1.602 1.00 25.62 118 ILE 3 O 1
ATOM 4429 N N . ASP C 1 104 ? 47.168 19.779 0.796 1.00 31.05 119 ASP 3 N 1
ATOM 4430 C CA . ASP C 1 104 ? 47.691 19.338 -0.480 1.00 33.59 119 ASP 3 CA 1
ATOM 4431 C C . ASP C 1 104 ? 48.309 20.506 -1.246 1.00 34.69 119 ASP 3 C 1
ATOM 4432 O O . ASP C 1 104 ? 49.460 20.408 -1.681 1.00 35.13 119 ASP 3 O 1
ATOM 4437 N N . LYS C 1 105 ? 47.574 21.617 -1.363 1.00 34.94 120 LYS 3 N 1
ATOM 4438 C CA . LYS C 1 105 ? 48.066 22.802 -2.097 1.00 37.35 120 LYS 3 CA 1
ATOM 4439 C C . LYS C 1 105 ? 49.315 23.410 -1.513 1.00 36.36 120 LYS 3 C 1
ATOM 4440 O O . LYS C 1 105 ? 50.123 24.008 -2.227 1.00 35.53 120 LYS 3 O 1
ATOM 4446 N N . LEU C 1 106 ? 49.440 23.287 -0.199 1.00 37.26 121 LEU 3 N 1
ATOM 4447 C CA . LEU C 1 106 ? 50.556 23.850 0.530 1.00 36.00 121 LEU 3 CA 1
ATOM 4448 C C . LEU C 1 106 ? 51.706 22.882 0.671 1.00 35.94 121 LEU 3 C 1
ATOM 4449 O O . LEU C 1 106 ? 52.732 23.243 1.223 1.00 33.68 121 LEU 3 O 1
ATOM 4454 N N . ASN C 1 107 ? 51.544 21.663 0.159 1.00 39.58 122 ASN 3 N 1
ATOM 4455 C CA . ASN C 1 107 ? 52.599 20.643 0.228 1.00 42.44 122 ASN 3 CA 1
ATOM 4456 C C . ASN C 1 107 ? 53.092 20.472 1.654 1.00 42.08 122 ASN 3 C 1
ATOM 4457 O O . ASN C 1 107 ? 54.241 20.788 1.980 1.00 45.23 122 ASN 3 O 1
ATOM 4462 N N . VAL C 1 108 ? 52.202 19.997 2.514 1.00 40.40 123 VAL 3 N 1
ATOM 4463 C CA . VAL C 1 108 ? 52.528 19.813 3.915 1.00 38.08 123 VAL 3 CA 1
ATOM 4464 C C . VAL C 1 108 ? 53.118 18.424 4.162 1.00 35.90 123 VAL 3 C 1
ATOM 4465 O O . VAL C 1 108 ? 52.595 17.425 3.672 1.00 33.37 123 VAL 3 O 1
ATOM 4469 N N . ASP C 1 109 ? 54.226 18.391 4.903 1.00 34.30 124 ASP 3 N 1
ATOM 4470 C CA . ASP C 1 109 ? 54.924 17.149 5.245 1.00 33.52 124 ASP 3 CA 1
ATOM 4471 C C . ASP C 1 109 ? 54.304 16.444 6.410 1.00 30.35 124 ASP 3 C 1
ATOM 4472 O O . ASP C 1 109 ? 54.141 15.237 6.390 1.00 30.23 124 ASP 3 O 1
ATOM 4477 N N . THR C 1 110 ? 54.023 17.220 7.452 1.00 27.42 125 THR 3 N 1
ATOM 4478 C CA . THR C 1 110 ? 53.775 16.693 8.791 1.00 24.66 125 THR 3 CA 1
ATOM 4479 C C . THR C 1 110 ? 52.701 17.511 9.499 1.00 23.83 125 THR 3 C 1
ATOM 4480 O O . THR C 1 110 ? 52.670 18.738 9.410 1.00 25.02 125 THR 3 O 1
ATOM 4484 N N . VAL C 1 111 ? 51.829 16.833 10.225 1.00 21.93 126 VAL 3 N 1
ATOM 4485 C CA . VAL C 1 111 ? 50.822 17.525 10.990 1.00 21.14 126 VAL 3 CA 1
ATOM 4486 C C . VAL C 1 111 ? 50.960 17.197 12.467 1.00 21.04 126 VAL 3 C 1
ATOM 4487 O O . VAL C 1 111 ? 51.190 16.043 12.843 1.00 20.52 126 VAL 3 O 1
ATOM 4491 N N . VAL C 1 112 ? 50.801 18.221 13.298 1.00 20.99 127 VAL 3 N 1
ATOM 4492 C CA . VAL C 1 112 ? 50.871 18.068 14.753 1.00 20.54 127 VAL 3 CA 1
ATOM 4493 C C . VAL C 1 112 ? 49.630 18.676 15.387 1.00 20.56 127 VAL 3 C 1
ATOM 4494 O O . VAL C 1 112 ? 49.437 19.879 15.347 1.00 20.51 127 VAL 3 O 1
ATOM 4498 N N . ILE C 1 113 ? 48.799 17.844 15.995 1.00 20.93 128 ILE 3 N 1
ATOM 4499 C CA . ILE C 1 113 ? 47.563 18.316 16.607 1.00 21.38 128 ILE 3 CA 1
ATOM 4500 C C . ILE C 1 113 ? 47.666 18.387 18.128 1.00 22.40 128 ILE 3 C 1
ATOM 4501 O O . ILE C 1 113 ? 47.881 17.383 18.790 1.00 22.86 128 ILE 3 O 1
ATOM 4506 N N . LEU C 1 114 ? 47.491 19.572 18.684 1.00 23.77 129 LEU 3 N 1
ATOM 4507 C CA . LEU C 1 114 ? 47.543 19.738 20.135 1.00 25.32 129 LEU 3 CA 1
ATOM 4508 C C . LEU C 1 114 ? 46.162 19.720 20.787 1.00 27.75 129 LEU 3 C 1
ATOM 4509 O O . LEU C 1 114 ? 45.190 20.279 20.261 1.00 27.96 129 LEU 3 O 1
ATOM 4514 N N . GLY C 1 115 ? 46.099 19.087 21.956 1.00 29.23 130 GLY 3 N 1
ATOM 4515 C CA . GLY C 1 115 ? 44.885 19.067 22.756 1.00 29.74 130 GLY 3 CA 1
ATOM 4516 C C . GLY C 1 115 ? 45.163 19.001 24.237 1.00 31.03 130 GLY 3 C 1
ATOM 4517 O O . GLY C 1 115 ? 46.307 18.831 24.673 1.00 32.52 130 GLY 3 O 1
ATOM 4518 N N . ALA C 1 116 ? 44.097 19.105 25.015 1.00 32.56 131 ALA 3 N 1
ATOM 4519 C CA . ALA C 1 116 ? 44.193 19.025 26.466 1.00 32.83 131 ALA 3 CA 1
ATOM 4520 C C . ALA C 1 116 ? 42.916 18.494 27.084 1.00 33.12 131 ALA 3 C 1
ATOM 4521 O O . ALA C 1 116 ? 41.809 18.811 26.647 1.00 31.89 131 ALA 3 O 1
ATOM 4523 N N . LEU C 1 117 ? 43.096 17.712 28.139 1.00 35.46 132 LEU 3 N 1
ATOM 4524 C CA . LEU C 1 117 ? 41.993 17.037 28.815 1.00 37.11 132 LEU 3 CA 1
ATOM 4525 C C . LEU C 1 117 ? 42.100 17.184 30.337 1.00 36.41 132 LEU 3 C 1
ATOM 4526 O O . LEU C 1 117 ? 43.189 17.399 30.879 1.00 33.10 132 LEU 3 O 1
ATOM 4531 N N . LEU C 1 118 ? 40.956 17.075 31.011 1.00 37.91 133 LEU 3 N 1
ATOM 4532 C CA . LEU C 1 118 ? 40.924 17.068 32.472 1.00 39.25 133 LEU 3 CA 1
ATOM 4533 C C . LEU C 1 118 ? 41.189 15.663 32.979 1.00 41.08 133 LEU 3 C 1
ATOM 4534 O O . LEU C 1 118 ? 40.531 14.705 32.555 1.00 42.18 133 LEU 3 O 1
ATOM 4539 N N . ALA C 1 119 ? 42.155 15.547 33.883 1.00 42.52 134 ALA 3 N 1
ATOM 4540 C CA . ALA C 1 119 ? 42.448 14.267 34.515 1.00 45.93 134 ALA 3 CA 1
ATOM 4541 C C . ALA C 1 119 ? 42.672 14.408 36.020 1.00 47.45 134 ALA 3 C 1
ATOM 4542 O O . ALA C 1 119 ? 42.741 15.521 36.560 1.00 42.17 134 ALA 3 O 1
ATOM 4544 N N . ASP C 1 120 ? 42.769 13.251 36.676 1.00 50.52 135 ASP 3 N 1
ATOM 4545 C CA . ASP C 1 120 ? 43.192 13.163 38.075 1.00 52.91 135 ASP 3 CA 1
ATOM 4546 C C . ASP C 1 120 ? 44.720 13.252 38.099 1.00 50.50 135 ASP 3 C 1
ATOM 4547 O O . ASP C 1 120 ? 45.404 12.269 37.825 1.00 46.80 135 ASP 3 O 1
ATOM 4552 N N . THR C 1 121 ? 45.244 14.438 38.394 1.00 49.91 136 THR 3 N 1
ATOM 4553 C CA . THR C 1 121 ? 46.690 14.676 38.375 1.00 52.12 136 THR 3 CA 1
ATOM 4554 C C . THR C 1 121 ? 47.051 15.891 39.249 1.00 51.75 136 THR 3 C 1
ATOM 4555 O O . THR C 1 121 ? 46.316 16.878 39.267 1.00 50.44 136 THR 3 O 1
ATOM 4559 N N . PRO C 1 122 ? 48.187 15.830 39.966 1.00 52.44 137 PRO 3 N 1
ATOM 4560 C CA . PRO C 1 122 ? 48.539 16.981 40.807 1.00 54.14 137 PRO 3 CA 1
ATOM 4561 C C . PRO C 1 122 ? 48.946 18.204 39.998 1.00 56.32 137 PRO 3 C 1
ATOM 4562 O O . PRO C 1 122 ? 49.484 18.075 38.893 1.00 57.94 137 PRO 3 O 1
ATOM 4566 N N . HIS C 1 123 ? 48.703 19.379 40.564 1.00 57.54 138 HIS 3 N 1
ATOM 4567 C CA . HIS C 1 123 ? 49.191 20.626 39.983 1.00 58.67 138 HIS 3 CA 1
ATOM 4568 C C . HIS C 1 123 ? 50.600 20.940 40.449 1.00 59.54 138 HIS 3 C 1
ATOM 4569 O O . HIS C 1 123 ? 51.220 21.877 39.957 1.00 62.45 138 HIS 3 O 1
ATOM 4576 N N . THR C 1 124 ? 51.102 20.149 41.395 1.00 60.43 139 THR 3 N 1
ATOM 4577 C CA . THR C 1 124 ? 52.427 20.363 41.983 1.00 59.49 139 THR 3 CA 1
ATOM 4578 C C . THR C 1 124 ? 53.518 19.499 41.344 1.00 58.82 139 THR 3 C 1
ATOM 4579 O O . THR C 1 124 ? 54.669 19.519 41.787 1.00 56.42 139 THR 3 O 1
ATOM 4583 N N . ARG C 1 125 ? 53.147 18.755 40.301 1.00 57.51 140 ARG 3 N 1
ATOM 4584 C CA . ARG C 1 125 ? 54.076 17.888 39.576 1.00 54.97 140 ARG 3 CA 1
ATOM 4585 C C . ARG C 1 125 ? 53.838 17.949 38.067 1.00 51.60 140 ARG 3 C 1
ATOM 4586 O O . ARG C 1 125 ? 52.772 18.384 37.628 1.00 50.81 140 ARG 3 O 1
ATOM 4594 N N . PRO C 1 126 ? 54.825 17.497 37.273 1.00 49.02 141 PRO 3 N 1
ATOM 4595 C CA . PRO C 1 126 ? 54.797 17.717 35.830 1.00 48.33 141 PRO 3 CA 1
ATOM 4596 C C . PRO C 1 126 ? 53.494 17.366 35.137 1.00 47.03 141 PRO 3 C 1
ATOM 4597 O O . PRO C 1 126 ? 52.643 16.670 35.698 1.00 44.39 141 PRO 3 O 1
ATOM 4601 N N . VAL C 1 127 ? 53.385 17.843 33.897 1.00 45.48 142 VAL 3 N 1
ATOM 4602 C CA . VAL C 1 127 ? 52.196 17.664 33.073 1.00 39.72 142 VAL 3 CA 1
ATOM 4603 C C . VAL C 1 127 ? 52.290 16.313 32.380 1.00 36.21 142 VAL 3 C 1
ATOM 4604 O O . VAL C 1 127 ? 53.234 16.061 31.643 1.00 34.91 142 VAL 3 O 1
ATOM 4608 N N . PRO C 1 128 ? 51.331 15.420 32.642 1.00 34.86 143 PRO 3 N 1
ATOM 4609 C CA . PRO C 1 128 ? 51.317 14.183 31.879 1.00 33.10 143 PRO 3 CA 1
ATOM 4610 C C . PRO C 1 128 ? 50.868 14.453 30.459 1.00 31.13 143 PRO 3 C 1
ATOM 4611 O O . PRO C 1 128 ? 49.893 15.158 30.245 1.00 30.29 143 PRO 3 O 1
ATOM 4615 N N . VAL C 1 129 ? 51.597 13.902 29.503 1.00 29.40 144 VAL 3 N 1
ATOM 4616 C CA . VAL C 1 129 ? 51.270 14.075 28.103 1.00 28.99 144 VAL 3 CA 1
ATOM 4617 C C . VAL C 1 129 ? 50.956 12.717 27.522 1.00 30.40 144 VAL 3 C 1
ATOM 4618 O O . VAL C 1 129 ? 51.692 11.755 27.742 1.00 32.52 144 VAL 3 O 1
ATOM 4622 N N . SER C 1 130 ? 49.862 12.641 26.778 1.00 29.94 145 SER 3 N 1
ATOM 4623 C CA . SER C 1 130 ? 49.501 11.412 26.077 1.00 29.31 145 SER 3 CA 1
ATOM 4624 C C . SER C 1 130 ? 49.162 11.677 24.615 1.00 28.71 145 SER 3 C 1
ATOM 4625 O O . SER C 1 130 ? 49.042 12.818 24.174 1.00 27.30 145 SER 3 O 1
ATOM 4628 N N . GLY C 1 131 ? 49.006 10.612 23.855 1.00 28.78 146 GLY 3 N 1
ATOM 4629 C CA . GLY C 1 131 ? 48.643 10.781 22.473 1.00 30.77 146 GLY 3 CA 1
ATOM 4630 C C . GLY C 1 131 ? 48.868 9.583 21.585 1.00 30.65 146 GLY 3 C 1
ATOM 4631 O O . GLY C 1 131 ? 49.056 8.466 22.049 1.00 30.07 146 GLY 3 O 1
ATOM 4632 N N . ALA C 1 132 ? 48.825 9.848 20.287 1.00 31.05 147 ALA 3 N 1
ATOM 4633 C CA . ALA C 1 132 ? 48.969 8.817 19.283 1.00 31.62 147 ALA 3 CA 1
ATOM 4634 C C . ALA C 1 132 ? 49.690 9.373 18.077 1.00 33.69 147 ALA 3 C 1
ATOM 4635 O O . ALA C 1 132 ? 49.764 10.605 17.890 1.00 37.15 147 ALA 3 O 1
ATOM 4637 N N . ALA C 1 133 ? 50.178 8.465 17.244 1.00 32.22 148 ALA 3 N 1
ATOM 4638 C CA . ALA C 1 133 ? 51.015 8.831 16.124 1.00 33.42 148 ALA 3 CA 1
ATOM 4639 C C . ALA C 1 133 ? 50.677 7.962 14.918 1.00 34.37 148 ALA 3 C 1
ATOM 4640 O O . ALA C 1 133 ? 49.747 7.175 14.988 1.00 36.27 148 ALA 3 O 1
ATOM 4642 N N . TYR C 1 134 ? 51.403 8.124 13.811 1.00 34.09 149 TYR 3 N 1
ATOM 4643 C CA . TYR C 1 134 ? 51.039 7.451 12.536 1.00 34.99 149 TYR 3 CA 1
ATOM 4644 C C . TYR C 1 134 ? 51.490 5.997 12.435 1.00 35.33 149 TYR 3 C 1
ATOM 4645 O O . TYR C 1 134 ? 51.028 5.250 11.579 1.00 34.84 149 TYR 3 O 1
ATOM 4654 N N . SER C 1 135 ? 52.421 5.607 13.290 1.00 37.06 150 SER 3 N 1
ATOM 4655 C CA . SER C 1 135 ? 52.892 4.223 13.347 1.00 36.04 150 SER 3 CA 1
ATOM 4656 C C . SER C 1 135 ? 53.515 3.947 14.716 1.00 37.68 150 SER 3 C 1
ATOM 4657 O O . SER C 1 135 ? 53.810 4.867 15.490 1.00 38.05 150 SER 3 O 1
ATOM 4660 N N . ALA C 1 136 ? 53.733 2.668 14.983 1.00 40.50 151 ALA 3 N 1
ATOM 4661 C CA . ALA C 1 136 ? 54.319 2.193 16.246 1.00 43.11 151 ALA 3 CA 1
ATOM 4662 C C . ALA C 1 136 ? 55.776 2.639 16.447 1.00 43.05 151 ALA 3 C 1
ATOM 4663 O O . ALA C 1 136 ? 56.229 2.903 17.566 1.00 41.47 151 ALA 3 O 1
ATOM 4665 N N . ALA C 1 137 ? 56.507 2.693 15.347 1.00 43.82 152 ALA 3 N 1
ATOM 4666 C CA . ALA C 1 137 ? 57.818 3.295 15.347 1.00 45.24 152 ALA 3 CA 1
ATOM 4667 C C . ALA C 1 137 ? 57.684 4.769 15.699 1.00 46.86 152 ALA 3 C 1
ATOM 4668 O O . ALA C 1 137 ? 58.504 5.301 16.435 1.00 52.38 152 ALA 3 O 1
ATOM 4670 N N . SER C 1 138 ? 56.648 5.433 15.188 1.00 47.05 153 SER 3 N 1
ATOM 4671 C CA . SER C 1 138 ? 56.491 6.873 15.438 1.00 45.47 153 SER 3 CA 1
ATOM 4672 C C . SER C 1 138 ? 56.120 7.118 16.886 1.00 45.81 153 SER 3 C 1
ATOM 4673 O O . SER C 1 138 ? 56.335 8.202 17.416 1.00 44.50 153 SER 3 O 1
ATOM 4676 N N . ALA C 1 139 ? 55.585 6.096 17.540 1.00 47.47 154 ALA 3 N 1
ATOM 4677 C CA . ALA C 1 139 ? 55.193 6.221 18.925 1.00 48.56 154 ALA 3 CA 1
ATOM 4678 C C . ALA C 1 139 ? 56.419 6.106 19.849 1.00 49.82 154 ALA 3 C 1
ATOM 4679 O O . ALA C 1 139 ? 56.283 6.014 21.056 1.00 53.23 154 ALA 3 O 1
ATOM 4681 N N . ARG C 1 140 ? 57.612 6.164 19.267 1.00 50.36 155 ARG 3 N 1
ATOM 4682 C CA . ARG C 1 140 ? 58.857 6.350 20.005 1.00 49.61 155 ARG 3 CA 1
ATOM 4683 C C . ARG C 1 140 ? 58.681 7.284 21.191 1.00 54.25 155 ARG 3 C 1
ATOM 4684 O O . ARG C 1 140 ? 59.292 7.080 22.235 1.00 61.89 155 ARG 3 O 1
ATOM 4692 N N . GLN C 1 141 ? 57.874 8.335 20.978 1.00 54.67 156 GLN 3 N 1
ATOM 4693 C CA . GLN C 1 141 ? 57.424 9.302 21.998 1.00 50.94 156 GLN 3 CA 1
ATOM 4694 C C . GLN C 1 141 ? 56.418 8.679 23.000 1.00 54.31 156 GLN 3 C 1
ATOM 4695 O O . GLN C 1 141 ? 56.315 9.138 24.143 1.00 51.02 156 GLN 3 O 1
ATOM 4701 N N . PHE C 1 142 ? 55.670 7.654 22.560 1.00 59.81 157 PHE 3 N 1
ATOM 4702 C CA . PHE C 1 142 ? 54.800 6.856 23.457 1.00 63.91 157 PHE 3 CA 1
ATOM 4703 C C . PHE C 1 142 ? 54.773 5.321 23.294 1.00 68.41 157 PHE 3 C 1
ATOM 4704 O O . PHE C 1 142 ? 54.463 4.780 22.231 1.00 70.25 157 PHE 3 O 1
ATOM 4712 N N . GLY C 1 143 ? 55.015 4.618 24.384 1.00 70.62 158 GLY 3 N 1
ATOM 4713 C CA . GLY C 1 143 ? 54.571 3.246 24.465 1.00 70.90 158 GLY 3 CA 1
ATOM 4714 C C . GLY C 1 143 ? 53.061 3.280 24.608 1.00 70.27 158 GLY 3 C 1
ATOM 4715 O O . GLY C 1 143 ? 52.347 2.529 23.955 1.00 68.56 158 GLY 3 O 1
ATOM 4716 N N . LEU C 1 144 ? 52.587 4.203 25.439 1.00 71.09 159 LEU 3 N 1
ATOM 4717 C CA . LEU C 1 144 ? 51.260 4.140 26.048 1.00 74.39 159 LEU 3 CA 1
ATOM 4718 C C . LEU C 1 144 ? 50.517 5.397 25.604 1.00 85.63 159 LEU 3 C 1
ATOM 4719 O O . LEU C 1 144 ? 51.116 6.222 24.927 1.00 92.37 159 LEU 3 O 1
ATOM 4724 N N . GLN C 1 145 ? 49.236 5.556 25.954 1.00 89.70 160 GLN 3 N 1
ATOM 4725 C CA . GLN C 1 145 ? 48.440 6.684 25.350 1.00 91.60 160 GLN 3 CA 1
ATOM 4726 C C . GLN C 1 145 ? 47.259 7.357 26.150 1.00 97.89 160 GLN 3 C 1
ATOM 4727 O O . GLN C 1 145 ? 47.154 7.222 27.375 1.00 103.89 160 GLN 3 O 1
ATOM 4733 N N . GLU C 1 146 ? 46.323 7.997 25.391 1.00 98.52 161 GLU 3 N 1
ATOM 4734 C CA . GLU C 1 146 ? 45.286 9.039 25.812 1.00 89.47 161 GLU 3 CA 1
ATOM 4735 C C . GLU C 1 146 ? 44.206 8.511 26.761 1.00 91.44 161 GLU 3 C 1
ATOM 4736 O O . GLU C 1 146 ? 44.005 7.322 26.843 1.00 94.50 161 GLU 3 O 1
ATOM 4742 N N . THR C 1 147 ? 43.551 9.402 27.503 1.00 91.29 162 THR 3 N 1
ATOM 4743 C CA . THR C 1 147 ? 42.456 9.032 28.428 1.00 94.61 162 THR 3 CA 1
ATOM 4744 C C . THR C 1 147 ? 41.468 8.010 27.826 1.00 91.95 162 THR 3 C 1
ATOM 4745 O O . THR C 1 147 ? 41.011 7.094 28.524 1.00 95.84 162 THR 3 O 1
ATOM 4749 N N . ARG C 1 148 ? 41.128 8.197 26.548 1.00 80.52 163 ARG 3 N 1
ATOM 4750 C CA . ARG C 1 148 ? 40.274 7.289 25.790 1.00 66.15 163 ARG 3 CA 1
ATOM 4751 C C . ARG C 1 148 ? 41.049 6.449 24.778 1.00 55.13 163 ARG 3 C 1
ATOM 4752 O O . ARG C 1 148 ? 41.226 6.853 23.639 1.00 52.43 163 ARG 3 O 1
ATOM 4760 N N . TYR C 1 149 ? 41.495 5.266 25.200 1.00 48.66 164 TYR 3 N 1
ATOM 4761 C CA . TYR C 1 149 ? 42.085 4.288 24.289 1.00 44.81 164 TYR 3 CA 1
ATOM 4762 C C . TYR C 1 149 ? 40.965 3.714 23.433 1.00 40.52 164 TYR 3 C 1
ATOM 4763 O O . TYR C 1 149 ? 41.151 3.467 22.233 1.00 37.19 164 TYR 3 O 1
ATOM 4772 N N . GLU C 1 150 ? 39.829 3.458 24.093 1.00 36.62 165 GLU 3 N 1
ATOM 4773 C CA . GLU C 1 150 ? 38.553 3.127 23.454 1.00 34.09 165 GLU 3 CA 1
ATOM 4774 C C . GLU C 1 150 ? 37.479 4.032 24.038 1.00 32.58 165 GLU 3 C 1
ATOM 4775 O O . GLU C 1 150 ? 37.419 4.241 25.252 1.00 31.78 165 GLU 3 O 1
ATOM 4781 N N . GLY C 1 151 ? 36.643 4.583 23.165 1.00 32.60 166 GLY 3 N 1
ATOM 4782 C CA . GLY C 1 151 ? 35.573 5.488 23.581 1.00 32.23 166 GLY 3 CA 1
ATOM 4783 C C . GLY C 1 151 ? 35.460 6.674 22.648 1.00 30.85 166 GLY 3 C 1
ATOM 4784 O O . GLY C 1 151 ? 36.134 6.710 21.629 1.00 31.52 166 GLY 3 O 1
ATOM 4785 N N . PRO C 1 152 ? 34.605 7.651 22.991 1.00 30.45 167 PRO 3 N 1
ATOM 4786 C CA . PRO C 1 152 ? 34.297 8.759 22.098 1.00 30.45 167 PRO 3 CA 1
ATOM 4787 C C . PRO C 1 152 ? 35.521 9.596 21.811 1.00 29.92 167 PRO 3 C 1
ATOM 4788 O O . PRO C 1 152 ? 36.321 9.810 22.728 1.00 29.08 167 PRO 3 O 1
ATOM 4792 N N . THR C 1 153 ? 35.655 10.058 20.562 1.00 28.13 168 THR 3 N 1
ATOM 4793 C CA . THR C 1 153 ? 36.739 10.977 20.160 1.00 27.16 168 THR 3 CA 1
ATOM 4794 C C . THR C 1 153 ? 36.183 12.352 19.756 1.00 26.24 168 THR 3 C 1
ATOM 4795 O O . THR C 1 153 ? 34.974 12.565 19.704 1.00 26.24 168 THR 3 O 1
ATOM 4799 N N . GLY C 1 154 ?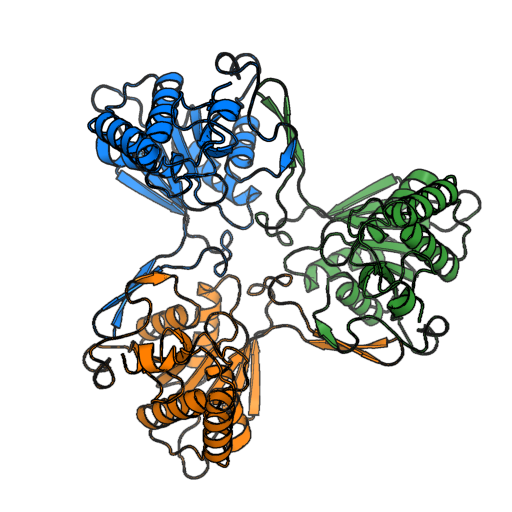 37.091 13.275 19.461 1.00 25.88 169 GLY 3 N 1
ATOM 4800 C CA . GLY C 1 154 ? 36.742 14.581 18.911 1.00 24.36 169 GLY 3 CA 1
ATOM 4801 C C . GLY C 1 154 ? 37.352 14.747 17.539 1.00 23.67 169 GLY 3 C 1
ATOM 4802 O O . GLY C 1 154 ? 37.880 13.790 16.955 1.00 25.25 169 GLY 3 O 1
ATOM 4803 N N . ILE C 1 155 ? 37.285 15.971 17.024 1.00 22.23 170 ILE 3 N 1
ATOM 4804 C CA . ILE C 1 155 ? 37.790 16.299 15.682 1.00 21.09 170 ILE 3 CA 1
ATOM 4805 C C . ILE C 1 155 ? 39.312 16.122 15.579 1.00 20.99 170 ILE 3 C 1
ATOM 4806 O O . ILE C 1 155 ? 39.850 15.784 14.520 1.00 19.63 170 ILE 3 O 1
ATOM 4811 N N . ALA C 1 156 ? 39.997 16.369 16.693 1.00 21.47 171 ALA 3 N 1
ATOM 4812 C CA . ALA C 1 156 ? 41.441 16.170 16.757 1.00 21.79 171 ALA 3 CA 1
ATOM 4813 C C . ALA C 1 156 ? 41.779 14.754 16.281 1.00 22.07 171 ALA 3 C 1
ATOM 4814 O O . ALA C 1 156 ? 42.502 14.571 15.315 1.00 22.95 171 ALA 3 O 1
ATOM 4816 N N . GLY C 1 157 ? 41.229 13.756 16.959 1.00 22.37 172 GLY 3 N 1
ATOM 4817 C CA . GLY C 1 157 ? 41.516 12.354 16.650 1.00 22.22 172 GLY 3 CA 1
ATOM 4818 C C . GLY C 1 157 ? 41.057 11.933 15.269 1.00 21.89 172 GLY 3 C 1
ATOM 4819 O O . GLY C 1 157 ? 41.709 11.122 14.619 1.00 22.42 172 GLY 3 O 1
ATOM 4820 N N . VAL C 1 158 ? 39.934 12.481 14.823 1.00 21.23 173 VAL 3 N 1
ATOM 4821 C CA . VAL C 1 158 ? 39.402 12.166 13.501 1.00 21.18 173 VAL 3 CA 1
ATOM 4822 C C . VAL C 1 158 ? 40.327 12.710 12.416 1.00 21.81 173 VAL 3 C 1
ATOM 4823 O O . VAL C 1 158 ? 40.731 11.998 11.500 1.00 21.86 173 VAL 3 O 1
ATOM 4827 N N . PHE C 1 159 ? 40.636 13.992 12.534 1.00 22.68 174 PHE 3 N 1
ATOM 4828 C CA . PHE C 1 159 ? 41.490 14.682 11.588 1.00 23.05 174 PHE 3 CA 1
ATOM 4829 C C . PHE C 1 159 ? 42.842 13.999 11.556 1.00 23.71 174 PHE 3 C 1
ATOM 4830 O O . PHE C 1 159 ? 43.431 13.794 10.490 1.00 25.51 174 PHE 3 O 1
ATOM 4838 N N . GLN C 1 160 ? 43.329 13.643 12.735 1.00 23.08 175 GLN 3 N 1
ATOM 4839 C CA . GLN C 1 160 ? 44.585 12.930 12.862 1.00 23.43 175 GLN 3 CA 1
ATOM 4840 C C . GLN C 1 160 ? 44.508 11.705 11.985 1.00 23.11 175 GLN 3 C 1
ATOM 4841 O O . GLN C 1 160 ? 45.349 11.486 11.127 1.00 23.55 175 GLN 3 O 1
ATOM 4847 N N . SER C 1 161 ? 43.455 10.929 12.202 1.00 23.40 176 SER 3 N 1
ATOM 4848 C CA . SER C 1 161 ? 43.180 9.707 11.452 1.00 23.30 176 SER 3 CA 1
ATOM 4849 C C . SER C 1 161 ? 42.959 9.928 9.952 1.00 23.12 176 SER 3 C 1
ATOM 4850 O O . SER C 1 161 ? 43.254 9.054 9.139 1.00 23.65 176 SER 3 O 1
ATOM 4853 N N . ALA C 1 162 ? 42.391 11.072 9.596 1.00 22.57 177 ALA 3 N 1
ATOM 4854 C CA . ALA C 1 162 ? 42.222 11.431 8.198 1.00 21.96 177 ALA 3 CA 1
ATOM 4855 C C . ALA C 1 162 ? 43.577 11.712 7.527 1.00 22.38 177 ALA 3 C 1
ATOM 4856 O O . ALA C 1 162 ? 43.744 11.477 6.326 1.00 21.87 177 ALA 3 O 1
ATOM 4858 N N . CYS C 1 163 ? 44.540 12.214 8.302 1.00 21.44 178 CYS 3 N 1
ATOM 4859 C CA . CYS C 1 163 ? 45.862 12.511 7.759 1.00 20.29 178 CYS 3 CA 1
ATOM 4860 C C . CYS C 1 163 ? 46.612 11.227 7.477 1.00 20.42 178 CYS 3 C 1
ATOM 4861 O O . CYS C 1 163 ? 47.079 10.990 6.354 1.00 20.94 178 CYS 3 O 1
ATOM 4864 N N . VAL C 1 164 ? 46.699 10.388 8.501 1.00 19.96 179 VAL 3 N 1
ATOM 4865 C CA . VAL C 1 164 ? 47.260 9.035 8.374 1.00 19.47 179 VAL 3 CA 1
ATOM 4866 C C . VAL C 1 164 ? 46.718 8.292 7.146 1.00 18.79 179 VAL 3 C 1
ATOM 4867 O O . VAL C 1 164 ? 47.484 7.774 6.358 1.00 18.84 179 VAL 3 O 1
ATOM 4871 N N . GLY C 1 165 ? 45.401 8.225 7.001 1.00 18.67 180 GLY 3 N 1
ATOM 4872 C CA . GLY C 1 165 ? 44.778 7.645 5.812 1.00 18.89 180 GLY 3 CA 1
ATOM 4873 C C . GLY C 1 165 ? 45.178 8.333 4.506 1.00 19.51 180 GLY 3 C 1
ATOM 4874 O O . GLY C 1 165 ? 45.263 7.704 3.447 1.00 18.65 180 GLY 3 O 1
ATOM 4875 N N . ALA C 1 166 ? 45.423 9.638 4.575 1.00 20.33 181 ALA 3 N 1
ATOM 4876 C CA . ALA C 1 166 ? 45.775 10.413 3.383 1.00 20.20 181 ALA 3 CA 1
ATOM 4877 C C . ALA C 1 16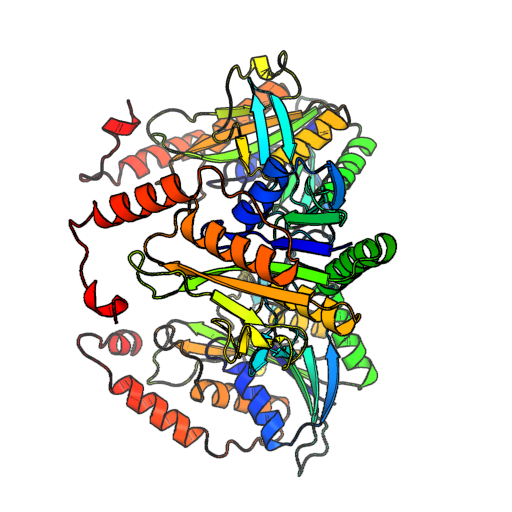6 ? 47.247 10.236 3.051 1.00 20.61 181 ALA 3 C 1
ATOM 4878 O O . ALA C 1 166 ? 47.699 10.628 1.973 1.00 20.25 181 ALA 3 O 1
ATOM 4880 N N . GLY C 1 167 ? 47.990 9.663 4.004 1.00 20.83 182 GLY 3 N 1
ATOM 4881 C CA . GLY C 1 167 ? 49.421 9.423 3.849 1.00 20.10 182 GLY 3 CA 1
ATOM 4882 C C . GLY C 1 167 ? 50.305 10.518 4.410 1.00 19.88 182 GLY 3 C 1
ATOM 4883 O O . GLY C 1 167 ? 51.520 10.441 4.275 1.00 20.16 182 GLY 3 O 1
ATOM 4884 N N . ILE C 1 168 ? 49.718 11.531 5.039 1.00 19.79 183 ILE 3 N 1
ATOM 4885 C CA . ILE C 1 168 ? 50.514 12.527 5.752 1.00 20.70 183 ILE 3 CA 1
ATOM 4886 C C . ILE C 1 168 ? 50.800 12.064 7.195 1.00 20.96 183 ILE 3 C 1
ATOM 4887 O O . ILE C 1 168 ? 49.882 11.739 7.948 1.00 21.11 183 ILE 3 O 1
ATOM 4892 N N . PRO C 1 169 ? 52.080 12.028 7.584 1.00 21.27 184 PRO 3 N 1
ATOM 4893 C CA . PRO C 1 169 ? 52.420 11.764 8.985 1.00 21.57 184 PRO 3 CA 1
ATOM 4894 C C . PRO C 1 169 ? 51.684 12.715 9.888 1.00 21.30 184 PRO 3 C 1
ATOM 4895 O O . PRO C 1 169 ? 51.641 13.902 9.611 1.00 21.70 184 PRO 3 O 1
ATOM 4899 N N . ALA C 1 170 ? 51.077 12.199 10.940 1.00 21.52 185 ALA 3 N 1
ATOM 4900 C CA . ALA C 1 170 ? 50.364 13.061 11.876 1.00 21.41 185 ALA 3 CA 1
ATOM 4901 C C . ALA C 1 170 ? 50.423 12.541 13.307 1.00 21.44 185 ALA 3 C 1
ATOM 4902 O O . ALA C 1 170 ? 50.246 11.338 13.560 1.00 21.68 185 ALA 3 O 1
ATOM 4904 N N . VAL C 1 171 ? 50.680 13.451 14.239 1.00 20.45 186 VAL 3 N 1
ATOM 4905 C CA . VAL C 1 171 ? 50.777 13.098 15.648 1.00 20.04 186 VAL 3 CA 1
ATOM 4906 C C . VAL C 1 171 ? 49.892 14.011 16.468 1.00 19.28 186 VAL 3 C 1
ATOM 4907 O O . VAL C 1 171 ? 49.837 15.219 16.214 1.00 19.88 186 VAL 3 O 1
ATOM 4911 N N . THR C 1 172 ? 49.206 13.448 17.456 1.00 18.22 187 THR 3 N 1
ATOM 4912 C CA . THR C 1 172 ? 48.463 14.271 18.414 1.00 18.08 187 THR 3 CA 1
ATOM 4913 C C . THR C 1 172 ? 49.085 14.117 19.806 1.00 18.29 187 THR 3 C 1
ATOM 4914 O O . THR C 1 172 ? 49.445 13.014 20.213 1.00 16.87 187 THR 3 O 1
ATOM 4917 N N . PHE C 1 173 ? 49.205 15.241 20.515 1.00 19.24 188 PHE 3 N 1
ATOM 4918 C CA . PHE C 1 173 ? 49.615 15.250 21.928 1.00 20.28 188 PHE 3 CA 1
ATOM 4919 C C . PHE C 1 173 ? 48.499 15.802 22.812 1.00 20.83 188 PHE 3 C 1
ATOM 4920 O O . PHE C 1 173 ? 47.875 16.801 22.470 1.00 20.13 188 PHE 3 O 1
ATOM 4928 N N . TRP C 1 174 ? 48.268 15.155 23.950 1.00 22.48 189 TRP 3 N 1
ATOM 4929 C CA . TRP C 1 174 ? 47.213 15.560 24.893 1.00 24.10 189 TRP 3 CA 1
ATOM 4930 C C . TRP C 1 174 ? 47.836 15.855 26.233 1.00 24.43 189 TRP 3 C 1
ATOM 4931 O O . TRP C 1 174 ? 48.474 14.979 26.819 1.00 23.62 189 TRP 3 O 1
ATOM 4942 N N . ALA C 1 175 ? 47.652 17.081 26.711 1.00 25.41 190 ALA 3 N 1
ATOM 4943 C CA . ALA C 1 175 ? 48.187 17.481 28.017 1.00 27.72 190 ALA 3 CA 1
ATOM 4944 C C . ALA C 1 175 ? 47.146 17.259 29.115 1.00 29.25 190 ALA 3 C 1
ATOM 4945 O O . ALA C 1 175 ? 45.975 17.602 28.932 1.00 30.03 190 ALA 3 O 1
ATOM 4947 N N . ALA C 1 176 ? 47.571 16.706 30.250 1.00 31.50 191 ALA 3 N 1
ATOM 4948 C CA . ALA C 1 176 ? 46.645 16.407 31.366 1.00 34.60 191 ALA 3 CA 1
ATOM 4949 C C . ALA C 1 176 ? 46.561 17.541 32.393 1.00 36.52 191 ALA 3 C 1
ATOM 4950 O O . ALA C 1 176 ? 47.520 17.807 33.129 1.00 36.17 191 ALA 3 O 1
ATOM 4952 N N . VAL C 1 177 ? 45.400 18.192 32.428 1.00 39.99 192 VAL 3 N 1
ATOM 4953 C CA . VAL C 1 177 ? 45.142 19.322 33.321 1.00 44.03 192 VAL 3 CA 1
ATOM 4954 C C . VAL C 1 177 ? 44.376 18.836 34.557 1.00 47.14 192 VAL 3 C 1
ATOM 4955 O O . VAL C 1 177 ? 43.420 18.069 34.428 1.00 47.88 192 VAL 3 O 1
ATOM 4959 N N . PRO C 1 178 ? 44.794 19.276 35.758 1.00 50.15 193 PRO 3 N 1
ATOM 4960 C CA . PRO C 1 178 ? 44.067 18.948 36.988 1.00 52.64 193 PRO 3 CA 1
ATOM 4961 C C . PRO C 1 178 ? 42.639 19.471 36.956 1.00 55.37 193 PRO 3 C 1
ATOM 4962 O O . PRO C 1 178 ? 42.429 20.672 36.766 1.00 60.11 193 PRO 3 O 1
ATOM 4966 N N . HIS C 1 179 ? 41.668 18.581 37.126 1.00 55.25 194 HIS 3 N 1
ATOM 4967 C CA . HIS C 1 179 ? 40.244 18.947 37.002 1.00 55.98 194 HIS 3 CA 1
ATOM 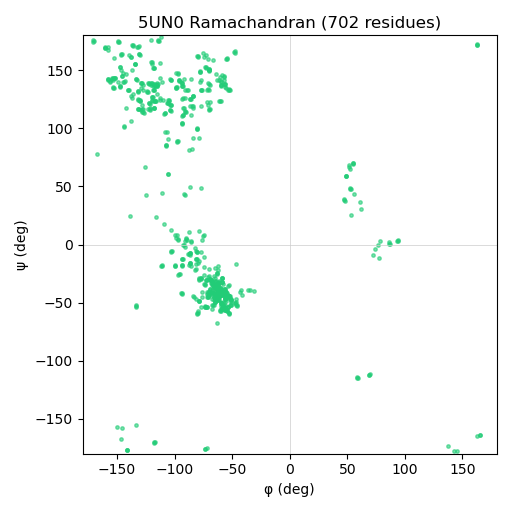4968 C C . HIS C 1 179 ? 39.788 20.050 37.969 1.00 55.19 194 HIS 3 C 1
ATOM 4969 O O . HIS C 1 179 ? 38.855 20.789 37.663 1.00 56.03 194 HIS 3 O 1
ATOM 4976 N N . TYR C 1 180 ? 40.433 20.138 39.135 1.00 52.97 195 TYR 3 N 1
ATOM 4977 C CA . TYR C 1 180 ? 40.064 21.112 40.180 1.00 49.98 195 TYR 3 CA 1
ATOM 4978 C C . TYR C 1 180 ? 40.441 22.554 39.857 1.00 53.32 195 TYR 3 C 1
ATOM 4979 O O . TYR C 1 180 ? 39.774 23.485 40.311 1.00 54.15 195 TYR 3 O 1
ATOM 4988 N N . VAL C 1 181 ? 41.516 22.734 39.095 1.00 56.54 196 VAL 3 N 1
ATOM 4989 C CA . VAL C 1 181 ? 41.825 24.030 38.490 1.00 58.12 196 VAL 3 CA 1
ATOM 4990 C C . VAL C 1 181 ? 41.551 23.970 36.990 1.00 58.94 196 VAL 3 C 1
ATOM 4991 O O . VAL C 1 181 ? 42.452 23.706 36.189 1.00 57.79 196 VAL 3 O 1
ATOM 4995 N N . SER C 1 182 ? 40.297 24.216 36.615 1.00 62.15 197 SER 3 N 1
ATOM 4996 C CA . SER C 1 182 ? 39.888 24.163 35.205 1.00 64.83 197 SER 3 CA 1
ATOM 4997 C C . SER C 1 182 ? 39.950 25.517 34.493 1.00 64.73 197 SER 3 C 1
ATOM 4998 O O . SER C 1 182 ? 39.971 25.551 33.264 1.00 65.37 197 SER 3 O 1
ATOM 5001 N N . HIS C 1 183 ? 39.989 26.613 35.255 1.00 65.13 198 HIS 3 N 1
ATOM 5002 C CA . HIS C 1 183 ? 39.900 27.964 34.677 1.00 65.50 198 HIS 3 CA 1
ATOM 5003 C C . HIS C 1 183 ? 40.963 28.113 33.591 1.00 64.10 198 HIS 3 C 1
ATOM 5004 O O . HIS C 1 183 ? 42.124 27.737 33.820 1.00 65.77 198 HIS 3 O 1
ATOM 5011 N N . PRO C 1 184 ? 40.577 28.648 32.406 1.00 62.70 199 PRO 3 N 1
ATOM 5012 C CA . PRO C 1 184 ? 41.497 28.562 31.280 1.00 64.80 199 PRO 3 CA 1
ATOM 5013 C C . PRO C 1 184 ? 42.544 29.661 31.124 1.00 67.05 199 PRO 3 C 1
ATOM 5014 O O . PRO C 1 184 ? 42.686 30.244 30.044 1.00 72.37 199 PRO 3 O 1
ATOM 5018 N N . PRO C 1 185 ? 43.272 29.965 32.194 1.00 66.42 200 PRO 3 N 1
ATOM 5019 C CA . PRO C 1 185 ? 44.552 30.633 31.959 1.00 67.06 200 PRO 3 CA 1
ATOM 5020 C C . PRO C 1 185 ? 45.795 29.772 32.272 1.00 67.36 200 PRO 3 C 1
ATOM 5021 O O . PRO C 1 185 ? 46.762 30.281 32.869 1.00 73.29 200 PRO 3 O 1
ATOM 5025 N N . ASN C 1 186 ? 45.795 28.505 31.840 1.00 62.09 201 ASN 3 N 1
ATOM 5026 C CA . ASN C 1 186 ? 46.873 27.562 32.206 1.00 57.70 201 ASN 3 CA 1
ATOM 5027 C C . ASN C 1 186 ? 48.074 27.654 31.243 1.00 56.71 201 ASN 3 C 1
ATOM 5028 O O . ASN C 1 186 ? 47.924 27.428 30.044 1.00 55.52 201 ASN 3 O 1
ATOM 5033 N N . PRO C 1 187 ? 49.2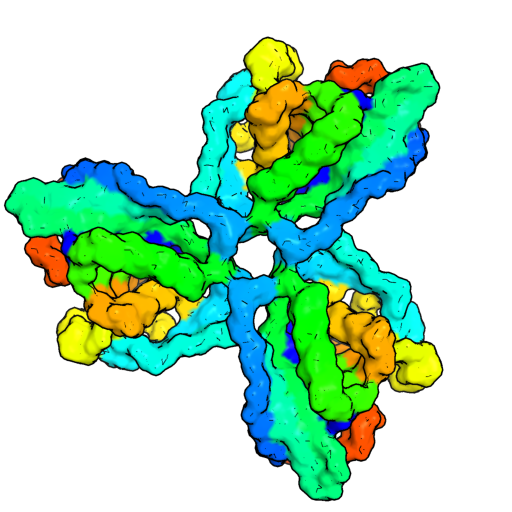65 28.008 31.768 1.00 56.61 202 PRO 3 N 1
ATOM 5034 C CA . PRO C 1 187 ? 50.502 28.127 30.987 1.00 56.26 202 PRO 3 CA 1
ATOM 5035 C C . PRO C 1 187 ? 51.380 26.888 31.048 1.00 55.57 202 PRO 3 C 1
ATOM 5036 O O . PRO C 1 187 ? 52.187 26.638 30.159 1.00 54.88 202 PRO 3 O 1
ATOM 5040 N N . LYS C 1 188 ? 51.237 26.148 32.130 1.00 56.04 203 LYS 3 N 1
ATOM 5041 C CA . LYS C 1 188 ? 52.044 24.982 32.428 1.00 55.01 203 LYS 3 CA 1
ATOM 5042 C C . LYS C 1 188 ? 51.974 23.953 31.311 1.00 49.55 203 LYS 3 C 1
ATOM 5043 O O . LYS C 1 188 ? 52.992 23.501 30.787 1.00 48.84 203 LYS 3 O 1
ATOM 5049 N N . ALA C 1 189 ? 50.750 23.603 30.944 1.00 45.15 204 ALA 3 N 1
ATOM 5050 C CA . ALA C 1 189 ? 50.514 22.590 29.931 1.00 42.89 204 ALA 3 CA 1
ATOM 5051 C C . ALA C 1 189 ? 50.822 23.160 28.555 1.00 41.13 204 ALA 3 C 1
ATOM 5052 O O . ALA C 1 189 ? 51.315 22.445 27.675 1.00 43.45 204 ALA 3 O 1
ATOM 5054 N N . THR C 1 190 ? 50.545 24.449 28.373 1.00 36.44 205 THR 3 N 1
ATOM 5055 C CA . THR C 1 190 ? 50.898 25.125 27.128 1.00 33.77 205 THR 3 CA 1
ATOM 5056 C C . THR C 1 190 ? 52.406 24.965 26.871 1.00 34.54 205 THR 3 C 1
ATOM 5057 O O . THR C 1 190 ? 52.834 24.640 25.758 1.00 33.64 205 THR 3 O 1
ATOM 5061 N N . ILE C 1 191 ? 53.206 25.162 27.917 1.00 33.41 206 ILE 3 N 1
ATOM 5062 C CA . ILE C 1 191 ? 54.638 24.933 27.808 1.00 32.18 206 ILE 3 CA 1
ATOM 5063 C C . ILE C 1 191 ? 54.878 23.520 27.309 1.00 33.02 206 ILE 3 C 1
ATOM 5064 O O . ILE C 1 191 ? 55.514 23.315 26.262 1.00 33.90 206 ILE 3 O 1
ATOM 5069 N N . ALA C 1 192 ? 54.338 22.558 28.059 1.00 31.42 207 ALA 3 N 1
ATOM 5070 C CA . ALA C 1 192 ? 54.503 21.145 27.747 1.00 29.23 207 ALA 3 CA 1
ATOM 5071 C C . ALA C 1 192 ? 54.155 20.849 26.302 1.00 26.94 207 ALA 3 C 1
ATOM 5072 O O . ALA C 1 192 ? 54.907 20.185 25.619 1.00 26.44 207 ALA 3 O 1
ATOM 5074 N N . LEU C 1 193 ? 53.020 21.346 25.840 1.00 26.63 208 LEU 3 N 1
ATOM 5075 C CA . LEU C 1 193 ? 52.605 21.104 24.449 1.00 28.14 208 LEU 3 CA 1
ATOM 5076 C C . LEU C 1 193 ? 53.600 21.704 23.475 1.00 27.45 208 LEU 3 C 1
ATOM 5077 O O . LEU C 1 193 ? 53.921 21.109 22.463 1.00 25.73 208 LEU 3 O 1
ATOM 5082 N N . LEU C 1 194 ? 54.059 22.903 23.789 1.00 30.11 209 LEU 3 N 1
ATOM 5083 C CA . LEU C 1 194 ? 55.004 23.607 22.939 1.00 32.92 209 LEU 3 CA 1
ATOM 5084 C C . LEU C 1 194 ? 56.286 22.815 22.786 1.00 35.12 209 LEU 3 C 1
ATOM 5085 O O . LEU C 1 194 ? 56.868 22.760 21.702 1.00 35.89 209 LEU 3 O 1
ATOM 5090 N N . ARG C 1 195 ? 56.714 22.187 23.871 1.00 37.92 210 ARG 3 N 1
ATOM 5091 C CA . ARG C 1 195 ? 57.925 21.383 23.848 1.00 39.10 210 ARG 3 CA 1
ATOM 5092 C C . ARG C 1 195 ? 57.750 20.169 22.937 1.00 38.87 210 ARG 3 C 1
ATOM 5093 O O . ARG C 1 195 ? 58.666 19.802 22.196 1.00 40.52 210 ARG 3 O 1
ATOM 5101 N N . ARG C 1 196 ? 56.556 19.588 22.938 1.00 38.11 211 ARG 3 N 1
ATOM 5102 C CA . ARG C 1 196 ? 56.252 18.495 22.007 1.00 37.66 211 ARG 3 CA 1
ATOM 5103 C C . ARG C 1 196 ? 56.347 18.989 20.570 1.00 35.66 211 ARG 3 C 1
ATOM 5104 O O . ARG C 1 196 ? 56.773 18.258 19.686 1.00 36.96 211 ARG 3 O 1
ATOM 5112 N N . VAL C 1 197 ? 55.950 20.233 20.344 1.00 34.88 212 VAL 3 N 1
ATOM 5113 C CA . VAL C 1 197 ? 56.052 20.846 19.017 1.00 35.43 212 VAL 3 CA 1
ATOM 5114 C C . VAL C 1 197 ? 57.521 20.974 18.598 1.00 35.75 212 VAL 3 C 1
ATOM 5115 O O . VAL C 1 197 ? 57.872 20.670 17.459 1.00 35.44 212 VAL 3 O 1
ATOM 5119 N N . GLU C 1 198 ? 58.367 21.441 19.512 1.00 35.82 213 GLU 3 N 1
ATOM 5120 C CA . GLU C 1 198 ? 59.816 21.433 19.287 1.00 35.70 213 GLU 3 CA 1
ATOM 5121 C C . GLU C 1 198 ? 60.257 20.038 18.864 1.00 35.67 213 GLU 3 C 1
ATOM 5122 O O . GLU C 1 198 ? 60.908 19.876 17.830 1.00 34.94 213 GLU 3 O 1
ATOM 5128 N N . ASP C 1 199 ? 59.865 19.039 19.656 1.00 35.38 214 ASP 3 N 1
ATOM 5129 C CA . ASP C 1 199 ? 60.311 17.657 19.451 1.00 36.02 214 ASP 3 CA 1
ATOM 5130 C C . ASP C 1 199 ? 59.988 17.120 18.053 1.00 37.35 214 ASP 3 C 1
ATOM 5131 O O . ASP C 1 199 ? 60.820 16.483 17.422 1.00 36.93 214 ASP 3 O 1
ATOM 5136 N N . VAL C 1 200 ? 58.795 17.400 17.556 1.00 39.94 215 VAL 3 N 1
ATOM 5137 C CA . VAL C 1 200 ? 58.394 16.891 16.248 1.00 40.77 215 VAL 3 CA 1
ATOM 5138 C C . VAL C 1 200 ? 58.992 17.702 15.099 1.00 42.32 215 VAL 3 C 1
ATOM 5139 O O . VAL C 1 200 ? 59.537 17.136 14.153 1.00 41.50 215 VAL 3 O 1
ATOM 5143 N N . LEU C 1 201 ? 58.875 19.024 15.183 1.00 44.16 216 LEU 3 N 1
ATOM 5144 C CA . LEU C 1 201 ? 59.268 19.912 14.085 1.00 46.53 216 LEU 3 CA 1
ATOM 5145 C C . LEU C 1 201 ? 60.743 20.297 14.111 1.00 48.73 216 LEU 3 C 1
ATOM 5146 O O . LEU C 1 201 ? 61.282 20.796 13.119 1.00 48.22 216 LEU 3 O 1
ATOM 5151 N N . ASP C 1 202 ? 61.389 20.067 15.249 1.00 51.36 217 ASP 3 N 1
ATOM 5152 C CA . ASP C 1 202 ? 62.795 20.455 15.448 1.00 51.72 217 ASP 3 CA 1
ATOM 5153 C C . ASP C 1 202 ? 63.055 21.901 15.038 1.00 50.84 217 ASP 3 C 1
ATOM 5154 O O . ASP C 1 202 ? 63.849 22.166 14.139 1.00 52.19 217 ASP 3 O 1
ATOM 5159 N N . VAL C 1 203 ? 62.340 22.820 15.680 1.00 50.38 218 VAL 3 N 1
ATOM 5160 C CA . VAL C 1 203 ? 62.696 24.238 15.664 1.00 49.31 218 VAL 3 CA 1
ATOM 5161 C C . VAL C 1 203 ? 62.427 24.747 17.053 1.00 46.85 218 VAL 3 C 1
ATOM 5162 O O . VAL C 1 203 ? 61.382 24.464 17.609 1.00 45.45 218 VAL 3 O 1
ATOM 5166 N N . GLU C 1 204 ? 63.368 25.486 17.620 1.00 48.14 219 GLU 3 N 1
ATOM 5167 C CA . GLU C 1 204 ? 63.213 25.948 18.984 1.00 47.93 219 GLU 3 CA 1
ATOM 5168 C C . GLU C 1 204 ? 62.140 27.023 19.031 1.00 43.66 219 GLU 3 C 1
ATOM 5169 O O . GLU C 1 204 ? 62.056 27.855 18.137 1.00 40.87 219 GLU 3 O 1
ATOM 5175 N N . VAL C 1 205 ? 61.301 26.954 20.064 1.00 40.87 220 VAL 3 N 1
ATOM 5176 C CA . VAL C 1 205 ? 60.232 27.910 20.296 1.00 38.22 220 VAL 3 CA 1
ATOM 5177 C C . VAL C 1 205 ? 60.585 28.737 21.519 1.00 38.99 220 VAL 3 C 1
ATOM 5178 O O . VAL C 1 205 ? 60.781 28.171 22.607 1.00 39.51 220 VAL 3 O 1
ATOM 5182 N N . PRO C 1 206 ? 60.610 30.077 21.377 1.00 39.10 221 PRO 3 N 1
ATOM 5183 C CA . PRO C 1 206 ? 60.874 30.959 22.509 1.00 38.16 221 PRO 3 CA 1
ATOM 5184 C C . PRO C 1 206 ? 59.698 30.975 23.434 1.00 38.17 221 PRO 3 C 1
ATOM 5185 O O . PRO C 1 206 ? 58.588 31.294 23.005 1.00 39.31 221 PRO 3 O 1
ATOM 5189 N N . LEU C 1 207 ? 59.928 30.625 24.686 1.00 38.77 222 LEU 3 N 1
ATOM 5190 C CA . LEU C 1 207 ? 58.842 30.553 25.637 1.00 40.70 222 LEU 3 CA 1
ATOM 5191 C C . LEU C 1 207 ? 58.568 31.903 26.266 1.00 43.69 222 LEU 3 C 1
ATOM 5192 O O . LEU C 1 207 ? 57.492 32.112 26.821 1.00 48.52 222 LEU 3 O 1
ATOM 5197 N N . ALA C 1 208 ? 59.534 32.818 26.183 1.00 45.99 223 ALA 3 N 1
ATOM 5198 C CA . ALA C 1 208 ? 59.387 34.181 26.725 1.00 47.46 223 ALA 3 CA 1
ATOM 5199 C C . ALA C 1 208 ? 59.081 34.195 28.237 1.00 49.36 223 ALA 3 C 1
ATOM 5200 O O . ALA C 1 208 ? 59.921 33.761 29.041 1.00 47.91 223 ALA 3 O 1
ATOM 5202 N N . ASP C 1 209 ? 57.883 34.666 28.609 1.00 52.07 224 ASP 3 N 1
ATOM 5203 C CA . ASP C 1 209 ? 57.517 34.880 30.010 1.00 55.38 224 ASP 3 CA 1
ATOM 5204 C C . ASP C 1 209 ? 56.700 33.730 30.571 1.00 54.37 224 ASP 3 C 1
ATOM 5205 O O . ASP C 1 209 ? 56.177 33.846 31.675 1.00 56.66 224 ASP 3 O 1
ATOM 5210 N N . LEU C 1 210 ? 56.560 32.638 29.823 1.00 51.48 225 LEU 3 N 1
ATOM 5211 C CA . LEU C 1 210 ? 55.668 31.554 30.240 1.00 48.76 225 LEU 3 CA 1
ATOM 5212 C C . LEU C 1 210 ? 56.076 30.904 31.574 1.00 49.64 225 LEU 3 C 1
ATOM 5213 O O . LEU C 1 210 ? 55.217 30.668 32.428 1.00 47.56 225 LEU 3 O 1
ATOM 5218 N N . PRO C 1 211 ? 57.379 30.622 31.766 1.00 51.32 226 PRO 3 N 1
ATOM 5219 C CA . PRO C 1 211 ? 57.783 30.001 33.033 1.00 52.18 226 PRO 3 CA 1
ATOM 5220 C C . PRO C 1 211 ? 57.366 30.819 34.260 1.00 53.49 226 PRO 3 C 1
ATOM 5221 O O . PRO C 1 211 ? 56.795 30.281 35.204 1.00 49.01 226 PRO 3 O 1
ATOM 5225 N N . ALA C 1 212 ? 57.618 32.121 34.209 1.00 56.87 227 ALA 3 N 1
ATOM 5226 C CA . ALA C 1 212 ? 57.229 33.030 35.284 1.00 59.33 227 ALA 3 CA 1
ATOM 5227 C C . ALA C 1 212 ? 55.751 32.898 35.607 1.00 61.43 227 ALA 3 C 1
ATOM 5228 O O . ALA C 1 212 ? 55.355 32.853 36.776 1.00 62.50 227 ALA 3 O 1
ATOM 5230 N N . GLN C 1 213 ? 54.943 32.846 34.555 1.00 61.60 228 GLN 3 N 1
ATOM 5231 C CA . GLN C 1 213 ? 53.496 32.728 34.688 1.00 63.17 228 GLN 3 CA 1
ATOM 5232 C C . GLN C 1 213 ? 53.109 31.363 35.260 1.00 63.13 228 GLN 3 C 1
ATOM 5233 O O . GLN C 1 213 ? 52.128 31.253 35.992 1.00 65.64 228 GLN 3 O 1
ATOM 5239 N N . ALA C 1 214 ? 53.886 30.334 34.925 1.00 62.24 229 ALA 3 N 1
ATOM 5240 C CA . ALA C 1 214 ? 53.631 28.971 35.406 1.00 64.13 229 ALA 3 CA 1
ATOM 5241 C C . ALA C 1 214 ? 53.945 28.835 36.887 1.00 67.26 229 ALA 3 C 1
ATOM 5242 O O . ALA C 1 214 ? 53.172 28.240 37.650 1.00 64.82 229 ALA 3 O 1
ATOM 5244 N N . GLU C 1 215 ? 55.092 29.381 37.284 1.00 71.31 230 GLU 3 N 1
ATOM 5245 C CA . GLU C 1 215 ? 55.527 29.284 38.678 1.00 72.44 230 GLU 3 CA 1
ATOM 5246 C C . GLU C 1 215 ? 54.614 30.132 39.556 1.00 69.69 230 GLU 3 C 1
ATOM 5247 O O . GLU C 1 215 ? 54.279 29.725 40.653 1.00 71.26 230 GLU 3 O 1
ATOM 5253 N N . ALA C 1 216 ? 54.196 31.295 39.055 1.00 67.44 231 ALA 3 N 1
ATOM 5254 C CA . ALA C 1 216 ? 53.219 32.135 39.757 1.00 65.63 231 ALA 3 CA 1
ATOM 5255 C C . ALA C 1 216 ? 51.911 31.384 39.896 1.00 62.81 231 ALA 3 C 1
ATOM 5256 O O . ALA C 1 216 ? 51.297 31.380 40.959 1.00 63.33 231 ALA 3 O 1
ATOM 5258 N N . TRP C 1 217 ? 51.497 30.755 38.798 1.00 60.82 232 TRP 3 N 1
ATOM 5259 C CA . TRP C 1 217 ? 50.281 29.946 38.759 1.00 59.17 232 TRP 3 CA 1
ATOM 5260 C C . TRP C 1 217 ? 50.350 28.853 39.822 1.00 65.50 232 TRP 3 C 1
ATOM 5261 O O . TRP C 1 217 ? 49.494 28.786 40.711 1.00 71.05 232 TRP 3 O 1
ATOM 5272 N N . GLU C 1 218 ? 51.398 28.036 39.757 1.00 68.67 233 GLU 3 N 1
ATOM 5273 C CA . GLU C 1 218 ? 51.552 26.883 40.656 1.00 70.20 233 GLU 3 CA 1
ATOM 5274 C C . GLU C 1 218 ? 51.651 27.277 42.145 1.00 72.93 233 GLU 3 C 1
ATOM 5275 O O . GLU C 1 218 ? 51.098 26.591 43.008 1.00 74.78 233 GLU 3 O 1
ATOM 5281 N N . ARG C 1 219 ? 52.347 28.375 42.435 1.00 73.91 234 ARG 3 N 1
ATOM 5282 C CA . ARG C 1 219 ? 52.468 28.889 43.808 1.00 75.39 234 ARG 3 CA 1
ATOM 5283 C C . ARG C 1 219 ? 51.110 29.367 44.352 1.00 76.92 234 ARG 3 C 1
ATOM 5284 O O . ARG C 1 219 ? 50.762 29.101 45.506 1.00 76.29 234 ARG 3 O 1
ATOM 5292 N N . GLU C 1 220 ? 50.344 30.049 43.504 1.00 78.15 235 GLU 3 N 1
ATOM 5293 C CA . GLU C 1 220 ? 49.073 30.652 43.916 1.00 81.29 235 GLU 3 CA 1
ATOM 5294 C C . GLU C 1 220 ? 47.875 29.697 43.843 1.00 79.64 235 GLU 3 C 1
ATOM 5295 O O . GLU C 1 220 ? 46.742 30.088 44.123 1.00 80.06 235 GLU 3 O 1
ATOM 5301 N N . ILE C 1 221 ? 48.131 28.449 43.459 1.00 76.66 236 ILE 3 N 1
ATOM 5302 C CA . ILE C 1 221 ? 47.171 27.364 43.664 1.00 73.22 236 ILE 3 CA 1
ATOM 5303 C C . ILE C 1 221 ? 47.498 26.671 44.985 1.00 73.77 236 ILE 3 C 1
ATOM 5304 O O . ILE C 1 221 ? 46.598 26.332 45.747 1.00 73.87 236 ILE 3 O 1
ATOM 5309 N N . THR C 1 222 ? 48.787 26.451 45.242 1.00 74.68 237 THR 3 N 1
ATOM 5310 C CA . THR C 1 222 ? 49.242 25.957 46.548 1.00 75.73 237 THR 3 CA 1
ATOM 5311 C C . THR C 1 222 ? 48.959 26.989 47.654 1.00 77.48 237 THR 3 C 1
ATOM 5312 O O . THR C 1 222 ? 48.923 26.639 48.835 1.00 80.70 237 THR 3 O 1
ATOM 5316 N N . GLU C 1 223 ? 48.762 28.249 47.258 1.00 78.01 238 GLU 3 N 1
ATOM 5317 C CA . GLU C 1 223 ? 48.386 29.337 48.179 1.00 79.52 238 GLU 3 CA 1
ATOM 5318 C C . GLU C 1 223 ? 47.043 29.057 48.857 1.00 79.90 238 GLU 3 C 1
ATOM 5319 O O . GLU C 1 223 ? 46.932 29.165 50.085 1.00 81.82 238 GLU 3 O 1
ATOM 5325 N N . THR C 1 224 ? 46.052 28.642 48.067 1.00 79.09 239 THR 3 N 1
ATOM 5326 C CA . THR C 1 224 ? 44.696 28.417 48.565 1.00 74.78 239 THR 3 CA 1
ATOM 5327 C C . THR C 1 224 ? 44.623 27.000 49.141 1.00 77.64 239 THR 3 C 1
ATOM 5328 O O . THR C 1 224 ? 44.159 26.062 48.491 1.00 70.13 239 THR 3 O 1
ATOM 5332 N N . ILE C 1 225 ? 45.083 26.876 50.384 1.00 85.13 240 ILE 3 N 1
ATOM 5333 C CA . ILE C 1 225 ? 45.249 25.600 51.053 1.00 87.16 240 ILE 3 CA 1
ATOM 5334 C C . ILE C 1 225 ? 44.305 25.575 52.257 1.00 89.86 240 ILE 3 C 1
ATOM 5335 O O . ILE C 1 225 ? 44.522 24.855 53.224 1.00 93.58 240 ILE 3 O 1
ATOM 5340 N N . ALA C 1 226 ? 43.251 26.378 52.182 1.00 89.98 241 ALA 3 N 1
ATOM 5341 C CA . ALA C 1 226 ? 42.208 26.371 53.207 1.00 87.83 241 ALA 3 CA 1
ATOM 5342 C C . ALA C 1 226 ? 41.519 25.014 53.238 1.00 89.89 241 ALA 3 C 1
ATOM 5343 O O . ALA C 1 226 ? 41.675 24.289 54.215 1.00 96.68 241 ALA 3 O 1
ATOM 5345 N N . GLU C 1 227 ? 40.781 24.636 52.195 1.00 89.96 242 GLU 3 N 1
ATOM 5346 C CA . GLU C 1 227 ? 40.194 23.309 52.213 1.00 85.66 242 GLU 3 CA 1
ATOM 5347 C C . GLU C 1 227 ? 41.183 22.174 51.915 1.00 84.97 242 GLU 3 C 1
ATOM 5348 O O . GLU C 1 227 ? 41.149 21.157 52.611 1.00 87.58 242 GLU 3 O 1
ATOM 5354 N N . ASP C 1 228 ? 42.094 22.351 50.950 1.00 83.91 243 ASP 3 N 1
ATOM 5355 C CA . ASP C 1 228 ? 42.597 21.169 50.186 1.00 82.92 243 ASP 3 CA 1
ATOM 5356 C C . ASP C 1 228 ? 43.763 20.261 50.641 1.00 81.53 243 ASP 3 C 1
ATOM 5357 O O . ASP C 1 228 ? 44.826 20.677 51.110 1.00 79.33 243 ASP 3 O 1
ATOM 5362 N N . HIS C 1 229 ? 43.509 18.992 50.338 1.00 84.91 244 HIS 3 N 1
ATOM 5363 C CA . HIS C 1 229 ? 43.909 17.839 51.103 1.00 88.81 244 HIS 3 CA 1
ATOM 5364 C C . HIS C 1 229 ? 44.149 16.787 50.050 1.00 97.10 244 HIS 3 C 1
ATOM 5365 O O . HIS C 1 229 ? 44.195 17.129 48.853 1.00 105.91 244 HIS 3 O 1
ATOM 5372 N N . GLU C 1 230 ? 44.285 15.522 50.447 1.00 100.54 245 GLU 3 N 1
ATOM 5373 C CA . GLU C 1 230 ? 44.350 14.455 49.459 1.00 102.62 245 GLU 3 CA 1
ATOM 5374 C C . GLU C 1 230 ? 45.453 14.860 48.506 1.00 106.92 245 GLU 3 C 1
ATOM 5375 O O . GLU C 1 230 ? 45.435 14.468 47.337 1.00 101.22 245 GLU 3 O 1
ATOM 5381 N N . LEU C 1 231 ? 46.380 15.679 49.016 1.00 111.50 246 LEU 3 N 1
ATOM 5382 C CA . LEU C 1 231 ? 47.540 16.110 48.266 1.00 114.47 246 LEU 3 CA 1
ATOM 5383 C C . LEU C 1 231 ? 48.247 14.827 47.906 1.00 122.71 246 LEU 3 C 1
ATOM 5384 O O . LEU C 1 231 ? 48.438 14.507 46.725 1.00 126.88 246 LEU 3 O 1
ATOM 5389 N N . ALA C 1 232 ? 48.527 14.061 48.961 1.00 126.09 247 ALA 3 N 1
ATOM 5390 C CA . ALA C 1 232 ? 49.270 12.809 48.911 1.00 122.04 247 ALA 3 CA 1
ATOM 5391 C C . ALA C 1 232 ? 48.632 11.874 47.908 1.00 116.02 247 ALA 3 C 1
ATOM 5392 O O . ALA C 1 232 ? 49.327 11.120 47.229 1.00 116.50 247 ALA 3 O 1
ATOM 5394 N N . GLU C 1 233 ? 47.305 11.914 47.822 1.00 106.36 248 GLU 3 N 1
ATOM 5395 C CA . GLU C 1 233 ? 46.617 10.967 46.963 1.00 102.69 248 GLU 3 CA 1
ATOM 5396 C C . GLU C 1 233 ? 47.138 11.061 45.547 1.00 100.71 248 GLU 3 C 1
ATOM 5397 O O . GLU C 1 233 ? 47.587 10.069 44.979 1.00 97.84 248 GLU 3 O 1
ATOM 5403 N N . TYR C 1 234 ? 47.099 12.264 44.994 1.00 96.19 249 TYR 3 N 1
ATOM 5404 C CA . TYR C 1 234 ? 47.642 12.488 43.665 1.00 93.56 249 TYR 3 CA 1
ATOM 5405 C C . TYR C 1 234 ? 49.150 12.416 43.659 1.00 90.33 249 TYR 3 C 1
ATOM 5406 O O . TYR C 1 234 ? 49.760 11.772 42.808 1.00 90.95 249 TYR 3 O 1
ATOM 5415 N N . VAL C 1 235 ? 49.755 13.045 44.650 1.00 85.10 250 VAL 3 N 1
ATOM 5416 C CA . VAL C 1 235 ? 51.198 13.049 44.771 1.00 79.79 250 VAL 3 CA 1
ATOM 5417 C C . VAL C 1 235 ? 51.775 11.627 44.591 1.00 76.53 250 VAL 3 C 1
ATOM 5418 O O . VAL C 1 235 ? 52.956 11.483 44.286 1.00 73.98 250 VAL 3 O 1
ATOM 5422 N N . GLN C 1 236 ? 50.920 10.601 44.699 1.00 75.69 251 GLN 3 N 1
ATOM 5423 C CA . GLN C 1 236 ? 51.218 9.240 44.245 1.00 72.87 251 GLN 3 CA 1
ATOM 5424 C C . GLN C 1 236 ? 49.957 8.364 44.331 1.00 67.71 251 GLN 3 C 1
ATOM 5425 O O . GLN C 1 236 ? 49.260 8.136 43.336 1.00 61.86 251 GLN 3 O 1
#

Sequence (708 aa):
MVVVAAFEGWNDAGDAAGDAVAHLAASWQALPIVEIDDEAYYDYQVNRPVIRQVDGVTRELQWPAMRISHCRPPGSDRDVVLMCGVEPNMRWRTFCDELLAVIDKLNVDTVVILGALLADTPHTRPVPVSGAAYSAASARQFGLQETRYEGPTGIAGVFQSACVGAGIPAVTFWAAVPHYVSHPPNPKATIALLRRVEDVLDVEVPLADLPAQAEAWEREITETIAEDHELAEYVQMVVVAAFEGWNDAGDAAGDAVAHLAASWQALPIVEIDDEAYYDYQVNRPVIRQVDGVTRELQWPAMRISHCRPPGSDRDVVLMCGVEPNMRWRTFCDELLAVIDKLNVDTVVILGALLADTPHTRPVPVSGAAYSAASARQFGLQETRYEGPTGIAGVFQSACVGAGIPAVTFWAAVPHYVSHPPNPKATIALLRRVEDVLDVEVPLADLPAQAEAWEREITETIAEDHELAEYVQMVVVAAFEGWNDAGDAAGDAVAHLAASWQALPIVEIDDEAYYDYQVNRPVIRQVDGVTRELQWPAMRISHCRPPGSDRDVVLMCGVEPNMRWRTFCDELLAVIDKLNVDTVVILGALLADTPHTRPVPVSGAAYSAASARQFGLQETRYEGPTGIAGVFQSACVGAGIPAVTFWAAVPHYVSHPPNPKATIALLRRVEDVLDVEVPLADLPAQAEAWEREITETIAEDHELAEYVQ

Radius of gyration: 29.21 Å; Cα contacts (8 Å, |Δi|>4): 1488; chains: 3; bounding box: 75×81×57 Å

Secondary structure (DSSP, 8-state):
-EEEEEE-GGG-STTHHHHHHHHHHHHTT-EEEEEE--TTS-BTTTS--EEEEETTEEEEEE---EEEEEE--SS----EEEEEE---SB-HHHHHHHHHHHHHHTT--EEEEEEEEEES--SSSPPPEEEE-SSTTGGGG-SS--S-SEEE--HHHHHHHHHHHHT--EEEEEEEEETT--SS---HHHHHHHHHHHHHH------TTHHHHHHHHHHHHHTS-SS---HHHHH-/-EEEEEE-GGG-STTHHHHHHHHHHHHTT-EEEEEE--TTS-BTTTS--EEEEETTEEEEEE---EEEEEE--SS-S--EEEEEEPPPSB-HHHHHHHHHHHHHHTT--EEEEEEEEEES--SSSPPPEEEE-SSTTGGGG-SS--S-SEEE--HHHHHHHHHHHHT--EEEEEEEEETT---S---HHHHHHHHHHHHHH------TTHHHHHHHHHHHHHSS-SS-THHHHHH-/-EEEEEE-TTS-STTHHHHHHHHHHHHTT-EEEEEE--TTS-BTTTS--EEEEETTEEEEEE---EEEEEE--SS----EEEEEEPPPSB-HHHHHHHHHHHHHHTT--EEEEEEEEEES--SSSPPPEEEE-SSTTGGGG-SS--S-SEEE--HHHHHHHHHHHHT--EEEEEEEEETT--SS---HHHHHHHHHHHHHH------TTHHHHHHHHHHHHHS--SS---HHHHH-

Foldseek 3Di:
DAEEEEADDPFAFLCLSVVLLVQQCVQQVWAWDDKAQDPQFADCVVVPWDWDDDPHGTDDIGGWIKTWTWGDDVPDPDIYIYIYTHFTPDPLVVVLVVVVVVCVVVVYAEYEYEGEDEDLADLLDAKDKFWDWLDPVVCPVPPDGDPPPDDDDTSRVVSQVVCSVVVHTYIYMYTYDHPVPRNNPALRSSVVSNVVVCVPVVDDRDSPCSVVVSVVVSVVVVVPPDPPDPPVVRVD/DAEEEEADDPFAFLCQSVVLLVQQCVQQVWAWDDKAQDPQFADCVVVPWDWDDDPHGTDDIGGWIKIWTWGDDVVDPDIYIYIYTHFTPDPLVVVLVVVVVVCVVVVHQEYEYEGEDEDAAALQDAKDKFWDWLDPVVCPVPPDGDPPPPDDDTSRVVSQVVCSVVVHTYIYMYTYDHPVPRNNPALRSSVVSNVVVCVPVVDDRDSDCSVVVSVVVSVVVVVDDDPCVCVVVNVD/DEEEEEADDPFAFLCQSVVLLVQQCVQQVWAWDDKAQDPQFADCVVVPWDWDDDPHGTDDIGGWIKTWTWGDHVVDPDIYIYIYTHFTPDPLVVVLVVVVVVCVVVVYAEYEYEGEDEDAAALQDAKDKFWDWLDPVVCPVPPDGDPPPDDDDTSRVVSQVVCSVVVHTYIYMYTYDHPVPRNNPALRSSVVSNVVVCVPVVDDDDSPCSVVVSVVVSVVVVVPPPPDDCNVVNVD

Nearest PDB structures (foldseek):
  5un0-assembly1_3  TM=1.000E+00  e=1.557E-50  Mycobacterium tuberculosis
  3mnf-assembly1_A  TM=9.333E-01  e=2.105E-31  Streptomyces avermitilis MA-4680 = NBRC 14893
  2wam-assembly1_B  TM=8.858E-01  e=9.149E-19  Mycobacterium tuberculosis H37Rv
  2wam-assembly1_A  TM=8.831E-01  e=1.497E-18  Mycobacterium tuberculosis H37Rv
  2p90-assembly1_A  TM=8.877E-01  e=2.385E-17  Corynebacterium glutamicum ATCC 13032

B-factor: mean 41.33, std 23.03, range [6.75, 126.88]